Protein 3IA4 (pdb70)

Solvent-accessible surface area: 31216 Å² total; per-residue (Å²): 89,38,33,0,0,6,8,12,6,5,65,91,38,1,21,7,53,102,74,146,88,32,35,122,11,37,31,10,104,97,5,36,75,139,16,0,32,33,47,7,0,1,0,9,57,72,26,16,89,57,58,60,136,50,18,40,3,8,20,4,0,0,19,13,108,17,110,106,36,99,28,74,18,6,26,35,16,58,66,48,124,66,3,82,105,18,0,20,102,10,127,10,4,0,7,14,1,19,10,46,13,8,14,79,13,1,61,66,4,62,54,0,14,0,1,33,3,100,35,102,30,91,1,24,36,17,1,2,15,25,97,57,22,109,44,90,96,66,86,124,78,96,58,87,48,87,156,134,7,76,41,60,11,105,13,10,8,21,57,90,108,99,64,34,0,0,8,8,13,4,5,59,90,54,1,18,8,39,88,74,131,86,33,36,125,8,48,37,10,102,100,7,37,91,150,15,0,88,67,48,7,0,0,0,7,45,59,25,12,88,53,59,58,135,50,19,87,53,27,81,5,0,0,21,14,136,48,113,93,25,87,34,93,63,23,54,46,15,52,66,53,71,67,1,72,115,36,4,34,116,55,84,21,2,0,6,14,1,18,8,47,8,8,13,87,16,2,62,72,3,62,60,0,22,0,1,33,2,115,37,104,29,81,1,26,31,16,1,2,23,23,114,46,18,105,34,98,98,79,84,106,67,82,63,84,44,86,158,158,8,78,41,64,12,109,12,9,6,16,53,85,100,86,58,31,0,0,8,9,12,5,5,64,113,90,5,18,8,43,94,76,136,87,33,38,123,9,35,33,11,102,92,15,36,55,162,16,0,45,39,47,8,0,4,0,7,70,94,26,17,85,55,59,58,135,47,16,38,2,10,20,4,0,0,20,14,222,104,131,34,85,28,77,13,7,29,36,16,55,69,54,71,69,2,78,102,14,0,12,113,21,83,16,6,0,4,15,1,18,18,84,7,8,92,108,14,7,73,67,3,62,54,0,20,0,1,59,3,118,35,104,33,133,13,73,36,119,1,17,65,21,132,116,60,106,42,90,84,78,78,96,89,69,77,81,44,87,158,138,7,79,39,60,14,77,20,6,21,19,51,96,114,88,42,29,0,0,7,8,15,4,5,62,114,87,4,19,8,46,95,76,131,88,32,37,126,10,46,28,10,106,99,11,37,87,153,14,0,81,71,49,10,0,3,0,7,82,95,24,12,89,49,58,57,139,47,16,89,54,27,82,5,0,0,20,14,220,86,113,95,23,84,32,94,62,24,53,46,16,56,68,50,130,67,2,70,117,32,5,37,154,65,139,15,5,0,6,15,1,18,18,86,9,8,90,96,14,8,66,66,2,64,47,0,18,0,1,39,3,112,35,94,32,136,15,73,37,119,1,16,67,20,133,116,66,107,43,112,73,82,85,102,70,81,76,81,43,79,157,147,5,79,40,57,18,97,9,3,10,20,56,71,120

Organism: Moritella profunda (NCBI:txid111291)

Nearest PDB structures (foldseek):
  3ia4-assembly4_D  TM=1.003E+00  e=3.655E-35  Moritella profunda
  2zza-assembly2_B  TM=9.990E-01  e=8.169E-35  Moritella profunda
  3jw3-assembly2_B  TM=9.692E-01  e=1.374E-22  Bacillus anthracis
  3tq8-assembly1_A  TM=9.459E-01  e=1.654E-22  Coxiella burnetii
  3tqa-assembly1_A  TM=9.354E-01  e=1.073E-22  Coxiella burnetii

CATH classification: 3.40.430.10

B-factor: mean 18.31, std 8.39, range [5.51, 58.72]

Secondary structure (DSSP, 8-state):
-EEEEEEEE-GGGEEEBTTB-SS--HHHHHHHHHHHTTS-EEEEHHHHHHH-SPPTTS-EEEE---TT---TTSEEESSHHHHHHHHTT-SEEEE---HHHHHHHGGG-SEEEEEEE------SEE---GGGS-EEEEEEEEE--BTTB-S-EEEEEEEE-/-EEEEEEEE-GGGEEEBTTB-SS--HHHHHHHHHHHTTS-EEEEHHHHHHH-SPPTTS-EEEE---TT---TTSEEESSHHHHHHHH-S-SEEEE---HHHHHHHGGG-SEEEEEEE------SEE---GGGS-EEEEEEEEE--BTTB-S-EEEEEEEE-/-EEEEEEEE-GGGEEEBTTB-SS--HHHHHHHHHHHTTS-EEEEHHHHHHH-SPPTTS-EEEE-------TTSEEESSHHHHHHHH-S-SEEEE---HHHHHHHGGG-SEEEEEEE------SEE---GGGS-EEEEEEEEE---SS--S-EEEEEEEE-/-EEEEEEEE-GGGEEEBTTB-SS--HHHHHHHHHHHTTS-EEEEHHHHHHH-SPPTTS-EEEE---TT---TTSEEESSHHHHHHHH-S-SEEEE---HHHHHHHGGG-SEEEEEEE------SEE---GGGS-EEEEEEEEE---SS--S-EEEEEEEE-

Foldseek 3Di:
DAEEEEAEAEPPQFGAAPLEGPFFFVVVVVVVCVVAAQAEEEEEPSVCVHVPDDDPNYAYEYEDCPVPDDDPRHHYDDDPVVVVVVRPPDPYYYYYDDQVVLVVCLVPHFKYWYKYWHDDDDHDGGHDPSVVFDWDWDDKAWDCADPRGHITMMITMIGGD/DAEEEEAEAEPPQFGAAPLEGPFFFVVVVVVVCVVAAQAAEEEEPSVCVHVPDDDPRYAYEYEDCPPPDDDPRHHYDDDPVVVVVVRPDDPYHYYYDDQVVLVVCLVPHFKYWYKYWHDDDDHDGGHDPSVVFDWDWDDKAWDCADPRGHITMMITMIGGD/DAEEEEAEAEPPQFGAAPLEGPFFFVVVVVVVCVVAAQAAEEEEPSNCVSVPDDDPRHAYEYEDCDVDDDPPHHYDDDVVVVVVVRPDDDYHYYYDDQVVLVVCLVPHFKYWYKYWHDDDDHDGGHDPSVVFDWDWPDKAWACADDRGHITMMITMIGGD/DAEEEEAEAEPPQFGAAPLEGPFQFVVVVVVVCVVAAQAAEEEEPSVCVHVPDDDPRYAYEYEDCDPPDDDPPHHYDDDPVVSVVVRPDDDYHYYYDDQVVQVVCLVVHFKYWYKYWHDDDDHDGGHDPSVVFDWDWDDKAWACADPRGHITMIITMIGGD

Sequence (643 aa):
MIVSMIAALANNRVIGLDNKMPWHLPAELQLFKRATLGKPIVMGRNTFESIGRPLPGRLNIVLSRQTDYQPEGVTVVATLEDAVVAAGDVEELMIIGGATTIYNQCLAAADRLYLTHIELTTEGDTWFPDYEQYNWQEIEHESYAADDKNPHNYRFSLLERVMIVSMIAALANNRVIGLDNKMPWHLPAELQLFKRATLGKPIVMGRNTFESIGRPLPGRLNIVLSRQTDYQPEGVTVVATLEDAVVAAGDVEELMIIGGATIYNQCLAAADRLYLTHIELTTEGDTWFPDYEQYNWQEIEHESYAADDKNPHNYRFSLLERVMIVSMIAALANNRVIGLDNKMPWHLPAELQLFKRATLGKPIVMGRNTFESIGRPLPGRLNIVLSRQDYQPEGVTVVATLEDAVVAAGDVEELMIIGGATIYNQCLAAADRLYLTHIELTTEGDTWFPDYEQYNWQEIEHESYAADDKNPHNYRFSLLERVMIVSMIAALANNRVIGLDNKMPWHLPAELQLFKRATLGKPIVMGRNTFESIGRPLPGRLNIVLSRQTDYQPEGVTVVATLEDAVVAAGDVEELMIIGGATIYNQCLAAADRLYLTHIELTTEGDTWFPDYEQYNWQEIEHESYAADDKNPHNYRFSLLERV

InterPro domains:
  IPR001796 Dihydrofolate reductase domain [PF00186] (3-160)
  IPR001796 Dihydrofolate reductase domain [PS51330] (2-160)
  IPR001796 Dihydrofolate reductase domain [cd00209] (3-153)
  IPR012259 Dihydrofolate reductase [PIRSF000194] (2-160)
  IPR012259 Dihydrofolate reductase [PTHR48069] (3-159)
  IPR017925 Dihydrofolate reductase conserved site [PS00075] (14-36)
  IPR024072 Dihydrofolate reductase-like domain superfamily [G3DSA:3.40.430.10] (1-162)
  IPR024072 Dihydrofolate reductase-like domain superfamily [SSF53597] (1-161)

Structure (mmCIF, N/CA/C/O backbone):
data_3IA4
#
_entry.id   3IA4
#
_cell.length_a   183.870
_cell.length_b   44.990
_cell.length_c   97.370
_cell.angle_alpha   90.00
_cell.angle_beta   114.82
_cell.angle_gamma   90.00
#
_symmetry.space_group_name_H-M   'C 1 2 1'
#
loop_
_entity.id
_entity.type
_entity.pdbx_description
1 polymer 'Dihydrofolate reductase'
2 non-polymer 'NADPH DIHYDRO-NICOTINAMIDE-ADENINE-DINUCLEOTIDE PHOSPHATE'
3 non-polymer METHOTREXATE
4 water water
#
loop_
_atom_site.group_PDB
_atom_site.id
_atom_site.type_symbol
_atom_site.label_atom_id
_atom_site.label_alt_id
_atom_site.label_comp_id
_atom_site.label_asym_id
_atom_site.label_entity_id
_atom_site.label_seq_id
_atom_site.pdbx_PDB_ins_code
_atom_site.Cartn_x
_atom_site.Cartn_y
_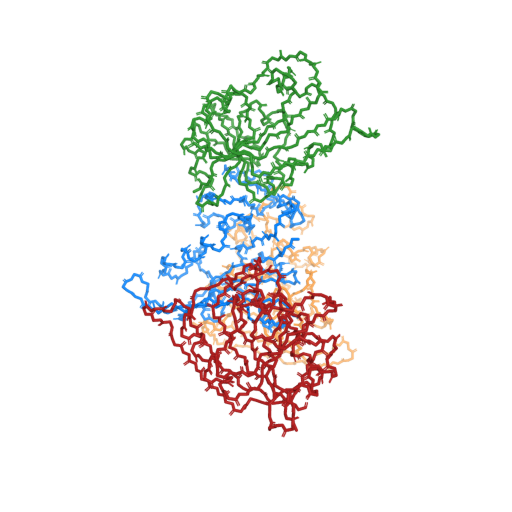atom_site.Cartn_z
_atom_site.occupancy
_atom_site.B_iso_or_equiv
_atom_site.auth_seq_id
_atom_site.auth_comp_id
_atom_site.auth_asym_id
_atom_site.auth_atom_id
_atom_site.pdbx_PDB_model_num
ATOM 1 N N . MET A 1 1 ? 56.594 -13.241 -31.862 1.00 26.04 1 MET A N 1
ATOM 2 C CA . MET A 1 1 ? 55.735 -12.178 -31.282 1.00 23.46 1 MET A CA 1
ATOM 3 C C . MET A 1 1 ? 55.586 -12.330 -29.769 1.00 19.88 1 MET A C 1
ATOM 4 O O . MET A 1 1 ? 55.222 -13.390 -29.265 1.00 22.70 1 MET A O 1
ATOM 9 N N . ILE A 1 2 ? 55.906 -11.280 -29.046 1.00 19.56 2 ILE A N 1
ATOM 10 C CA . ILE A 1 2 ? 55.741 -11.275 -27.595 1.00 16.21 2 ILE A CA 1
ATOM 11 C C . ILE A 1 2 ? 54.280 -10.989 -27.340 1.00 16.61 2 ILE A C 1
ATOM 12 O O . ILE A 1 2 ? 53.722 -10.090 -27.999 1.00 17.10 2 ILE A O 1
ATOM 17 N N . VAL A 1 3 ? 53.652 -11.766 -26.456 1.00 13.42 3 VAL A N 1
ATOM 18 C CA . VAL A 1 3 ? 52.284 -11.470 -26.042 1.00 13.83 3 VAL A CA 1
ATOM 19 C C . VAL A 1 3 ? 52.288 -10.757 -24.730 1.00 14.00 3 VAL A C 1
ATOM 20 O O . VAL A 1 3 ? 52.760 -11.284 -23.732 1.00 13.22 3 VAL A O 1
ATOM 24 N N . SER A 1 4 ? 51.895 -9.495 -24.755 1.00 11.54 4 SER A N 1
ATOM 25 C CA . SER A 1 4 ? 51.943 -8.662 -23.539 1.00 11.37 4 SER A CA 1
ATOM 26 C C . SER A 1 4 ? 50.565 -8.204 -23.134 1.00 13.08 4 SER A C 1
ATOM 27 O O . SER A 1 4 ? 49.738 -8.028 -24.002 1.00 13.94 4 SER A O 1
ATOM 30 N N . MET A 1 5 ? 50.312 -7.981 -21.824 1.00 10.81 5 MET A N 1
ATOM 31 C CA . MET A 1 5 ? 49.062 -7.385 -21.420 1.00 9.14 5 MET A CA 1
ATOM 32 C C . MET A 1 5 ? 49.433 -6.142 -20.624 1.00 10.72 5 MET A C 1
ATOM 33 O O . MET A 1 5 ? 50.465 -6.132 -19.926 1.00 11.68 5 MET A O 1
ATOM 38 N N . ILE A 1 6 ? 48.630 -5.120 -20.738 1.00 9.99 6 ILE A N 1
ATOM 39 C CA . ILE A 1 6 ? 48.918 -3.821 -20.071 1.00 9.38 6 ILE A CA 1
ATOM 40 C C . ILE A 1 6 ? 47.650 -3.449 -19.333 1.00 9.11 6 ILE A C 1
ATOM 41 O O . ILE A 1 6 ? 46.559 -3.511 -19.900 1.00 8.87 6 ILE A O 1
ATOM 46 N N . ALA A 1 7 ? 47.790 -3.073 -18.055 1.00 7.73 7 ALA A N 1
ATOM 47 C CA . ALA A 1 7 ? 46.627 -2.698 -17.239 1.00 7.92 7 ALA A CA 1
ATOM 48 C C . ALA A 1 7 ? 47.037 -1.784 -16.119 1.00 6.71 7 ALA A C 1
ATOM 49 O O . ALA A 1 7 ? 48.204 -1.833 -15.695 1.00 9.64 7 ALA A O 1
ATOM 51 N N . ALA A 1 8 ? 46.081 -1.001 -15.606 1.00 9.26 8 ALA A N 1
ATOM 52 C CA . ALA A 1 8 ? 46.345 -0.179 -14.416 1.00 9.68 8 ALA A CA 1
ATOM 53 C C . ALA A 1 8 ? 45.454 -0.734 -13.270 1.00 8.83 8 ALA A C 1
ATOM 54 O O . ALA A 1 8 ? 44.234 -0.831 -13.415 1.00 8.58 8 ALA A O 1
ATOM 56 N N . LEU A 1 9 ? 46.107 -1.115 -12.182 1.00 9.25 9 LEU A N 1
ATOM 57 C CA . LEU A 1 9 ? 45.409 -1.775 -11.032 1.00 9.89 9 LEU A CA 1
ATOM 58 C C . LEU A 1 9 ? 45.423 -0.882 -9.809 1.00 9.24 9 LEU A C 1
ATOM 59 O O . LEU A 1 9 ? 46.493 -0.504 -9.330 1.00 9.76 9 LEU A O 1
ATOM 64 N N . ALA A 1 10 ? 44.254 -0.616 -9.253 1.00 9.30 10 ALA A N 1
ATOM 65 C CA . ALA A 1 10 ? 44.237 -0.071 -7.890 1.00 10.93 10 ALA A CA 1
ATOM 66 C C . ALA A 1 10 ? 44.416 -1.238 -6.894 1.00 11.65 10 ALA A C 1
ATOM 67 O O . ALA A 1 10 ? 44.664 -2.397 -7.289 1.00 11.03 10 ALA A O 1
ATOM 69 N N . ASN A 1 11 ? 44.269 -0.963 -5.593 1.00 10.79 11 ASN A N 1
ATOM 70 C CA . ASN A 1 11 ? 44.464 -2.029 -4.607 1.00 13.51 11 ASN A CA 1
ATOM 71 C C . ASN A 1 11 ? 43.482 -3.180 -4.869 1.00 10.38 11 ASN A C 1
ATOM 72 O O . ASN A 1 11 ? 42.381 -2.951 -5.374 1.00 10.86 11 ASN A O 1
ATOM 77 N N . ASN A 1 12 ? 43.903 -4.395 -4.483 1.00 11.60 12 ASN A N 1
ATOM 78 C CA . ASN A 1 12 ? 43.088 -5.604 -4.592 1.00 11.82 12 ASN A CA 1
ATOM 79 C C . ASN A 1 12 ? 42.764 -5.869 -6.092 1.00 11.38 12 ASN A C 1
ATOM 80 O O . ASN A 1 12 ? 41.767 -6.536 -6.377 1.00 12.38 12 ASN A O 1
ATOM 85 N N . ARG A 1 13 ? 43.654 -5.411 -7.002 1.00 10.21 13 ARG A N 1
ATOM 86 C CA . ARG A 1 13 ? 43.531 -5.659 -8.470 1.00 10.60 13 ARG A CA 1
ATOM 87 C C . ARG A 1 13 ? 42.303 -5.063 -9.111 1.00 8.13 13 ARG A C 1
ATOM 88 O O . ARG A 1 13 ? 41.849 -5.491 -10.162 1.00 9.64 13 ARG A O 1
ATOM 96 N N . VAL A 1 14 ? 41.678 -4.077 -8.441 1.00 9.89 14 VAL A N 1
ATOM 97 C CA . VAL A 1 14 ? 40.527 -3.434 -9.121 1.00 7.35 14 VAL A CA 1
ATOM 98 C C . VAL A 1 14 ? 40.949 -2.679 -10.395 1.00 8.72 14 VAL A C 1
ATOM 99 O O . VAL A 1 14 ? 41.930 -1.908 -10.375 1.00 10.92 14 VAL A O 1
ATOM 103 N N . ILE A 1 15 ? 40.194 -2.874 -11.473 1.00 8.95 15 ILE A N 1
ATOM 104 C CA . ILE A 1 15 ? 40.509 -2.195 -12.734 1.00 9.14 15 ILE A CA 1
ATOM 105 C C . ILE A 1 15 ? 39.335 -1.404 -13.282 1.00 9.72 15 ILE A C 1
ATOM 106 O O . ILE A 1 15 ? 39.544 -0.566 -14.152 1.00 11.66 15 ILE A O 1
ATOM 111 N N . GLY A 1 16 ? 38.099 -1.632 -12.783 1.00 10.14 16 GLY A N 1
ATOM 112 C CA . GLY A 1 16 ? 36.936 -1.024 -13.448 1.00 10.70 16 GLY A CA 1
ATOM 113 C C . GLY A 1 16 ? 35.713 -0.934 -12.545 1.00 11.45 16 GLY A C 1
ATOM 114 O O . GLY A 1 16 ? 35.628 -1.697 -11.577 1.00 8.92 16 GLY A O 1
ATOM 115 N N . LEU A 1 17 ? 34.831 0.014 -12.852 1.00 12.10 17 LEU A N 1
ATOM 116 C CA . LEU A 1 17 ? 33.533 0.098 -12.190 1.00 11.34 17 LEU A CA 1
ATOM 117 C C . LEU A 1 17 ? 32.595 0.747 -13.182 1.00 11.26 17 LEU A C 1
ATOM 118 O O . LEU A 1 17 ? 32.916 1.828 -13.708 1.00 13.96 17 LEU A O 1
ATOM 123 N N . ASP A 1 18 ? 31.445 0.141 -13.457 1.00 14.33 18 ASP A N 1
ATOM 124 C CA . ASP A 1 18 ? 30.443 0.759 -14.350 1.00 13.26 18 ASP A CA 1
ATOM 125 C C . ASP A 1 18 ? 30.991 1.114 -15.754 1.00 17.63 18 ASP A C 1
ATOM 126 O O . ASP A 1 18 ? 30.672 2.198 -16.319 1.00 15.59 18 ASP A O 1
ATOM 131 N N . ASN A 1 19 ? 31.842 0.225 -16.260 1.00 13.28 19 ASN A N 1
ATOM 132 C CA . ASN A 1 19 ? 32.496 0.330 -17.587 1.00 13.65 19 ASN A CA 1
ATOM 133 C C . ASN A 1 19 ? 33.369 1.566 -17.756 1.00 13.88 19 ASN A C 1
ATOM 134 O O . ASN A 1 19 ? 33.543 2.067 -18.879 1.00 15.70 19 ASN A O 1
ATOM 139 N N . LYS A 1 20 ? 33.866 2.093 -16.630 1.00 13.03 20 LYS A N 1
ATOM 140 C CA . LYS A 1 20 ? 34.826 3.181 -16.626 1.00 13.35 20 LYS A CA 1
ATOM 141 C C . LYS A 1 20 ? 35.922 2.821 -15.622 1.00 14.17 20 LYS A C 1
ATOM 142 O O . LYS A 1 20 ? 35.795 1.830 -14.920 1.00 14.31 20 LYS A O 1
ATOM 148 N N . MET A 1 21 ? 36.971 3.647 -15.506 1.00 13.12 21 MET A N 1
ATOM 149 C CA . MET A 1 21 ? 37.957 3.387 -14.467 1.00 14.96 21 MET A CA 1
ATOM 150 C C . MET A 1 21 ? 37.680 4.338 -13.342 1.00 15.69 21 MET A C 1
ATOM 151 O O . MET A 1 21 ? 37.431 5.520 -13.618 1.00 20.46 21 MET A O 1
ATOM 156 N N . PRO A 1 22 ? 37.598 3.832 -12.103 1.00 13.51 22 PRO A N 1
ATOM 157 C CA . PRO A 1 22 ? 37.057 4.661 -11.004 1.00 15.90 22 PRO A CA 1
ATOM 158 C C . PRO A 1 22 ? 38.112 5.534 -10.323 1.00 17.31 22 PRO A C 1
ATOM 159 O O . PRO A 1 22 ? 38.268 5.462 -9.080 1.00 16.64 22 PRO A O 1
ATOM 163 N N . TRP A 1 23 ? 38.839 6.327 -11.114 1.00 13.35 23 TRP A N 1
ATOM 164 C CA . TRP A 1 23 ? 39.828 7.261 -10.566 1.00 11.91 23 TRP A CA 1
ATOM 165 C C . TRP A 1 23 ? 40.066 8.330 -11.607 1.00 15.75 23 TRP A C 1
ATOM 166 O O . TRP A 1 23 ? 39.758 8.157 -12.784 1.00 15.61 23 TRP A O 1
ATOM 177 N N . HIS A 1 24 ? 40.599 9.456 -11.139 1.00 13.32 24 HIS A N 1
ATOM 178 C CA . HIS A 1 24 ? 41.042 10.545 -12.026 1.00 14.91 24 HIS A CA 1
ATOM 179 C C . HIS A 1 24 ? 42.565 10.554 -12.027 1.00 17.49 24 HIS A C 1
ATOM 180 O O . HIS A 1 24 ? 43.171 10.816 -10.992 1.00 15.89 24 HIS A O 1
ATOM 187 N N . LEU A 1 25 ? 43.202 10.238 -13.161 1.00 13.04 25 LEU A N 1
ATOM 188 C CA . LEU A 1 25 ? 44.639 10.130 -13.209 1.00 11.92 25 LEU A CA 1
ATOM 189 C C . LEU A 1 25 ? 45.111 10.302 -14.661 1.00 17.65 25 LEU A C 1
ATOM 190 O O . LEU A 1 25 ? 45.542 9.369 -15.326 1.00 15.74 25 LEU A O 1
ATOM 195 N N . PRO A 1 26 ? 44.996 11.524 -15.196 1.00 13.92 26 PRO A N 1
ATOM 196 C CA . PRO A 1 26 ? 45.251 11.759 -16.612 1.00 15.28 26 PRO A CA 1
ATOM 197 C C . PRO A 1 26 ? 46.644 11.359 -17.038 1.00 18.48 26 PRO A C 1
ATOM 198 O O . PRO A 1 26 ? 46.817 10.935 -18.181 1.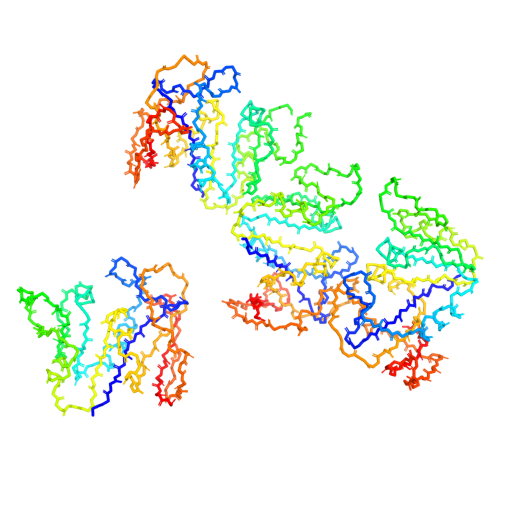00 18.07 26 PRO A O 1
ATOM 202 N N . ALA A 1 27 ? 47.650 11.532 -16.184 1.00 15.47 27 ALA A N 1
ATOM 203 C CA . ALA A 1 27 ? 48.997 11.191 -16.600 1.00 17.38 27 ALA A CA 1
ATOM 204 C C . ALA A 1 27 ? 49.183 9.722 -16.904 1.00 16.13 27 ALA A C 1
ATOM 205 O O . ALA A 1 27 ? 50.113 9.341 -17.628 1.00 17.98 27 ALA A O 1
ATOM 207 N N . GLU A 1 28 ? 48.390 8.876 -16.253 1.00 13.89 28 GLU A N 1
ATOM 208 C CA . GLU A 1 28 ? 48.489 7.438 -16.464 1.00 15.74 28 GLU A CA 1
ATOM 209 C C . GLU A 1 28 ? 48.125 7.102 -17.909 1.00 15.97 28 GLU A C 1
ATOM 210 O O . GLU A 1 28 ? 48.646 6.137 -18.463 1.00 16.54 28 GLU A O 1
ATOM 216 N N . LEU A 1 29 ? 47.249 7.877 -18.531 1.00 16.43 29 LEU A N 1
ATOM 217 C CA . LEU A 1 29 ? 46.906 7.578 -19.946 1.00 18.25 29 LEU A CA 1
ATOM 218 C C . LEU A 1 29 ? 48.073 7.860 -20.848 1.00 17.84 29 LEU A C 1
ATOM 219 O O . LEU A 1 29 ? 48.174 7.272 -21.953 1.00 15.48 29 LEU A O 1
ATOM 224 N N . GLN A 1 30 ? 48.917 8.805 -20.430 1.00 20.22 30 GLN A N 1
ATOM 225 C CA . GLN A 1 30 ? 50.154 9.092 -21.161 1.00 18.55 30 GLN A CA 1
ATOM 226 C C . GLN A 1 30 ? 51.126 7.924 -21.028 1.00 17.63 30 GLN A C 1
ATOM 227 O O . GLN A 1 30 ? 51.860 7.613 -21.962 1.00 16.37 30 GLN A O 1
ATOM 233 N N . LEU A 1 31 ? 51.154 7.284 -19.856 1.00 14.02 31 LEU A N 1
ATOM 234 C CA . LEU A 1 31 ? 51.956 6.080 -19.717 1.00 14.87 31 LEU A CA 1
ATOM 235 C C . LEU A 1 31 ? 51.438 4.998 -20.646 1.00 16.47 31 LEU A C 1
ATOM 236 O O . LEU A 1 31 ? 52.212 4.288 -21.298 1.00 13.72 31 LEU A O 1
ATOM 241 N N . PHE A 1 32 ? 50.117 4.827 -20.676 1.00 14.03 32 PHE A N 1
ATOM 242 C CA . PHE A 1 32 ? 49.521 3.818 -21.549 1.00 12.96 32 PHE A CA 1
ATOM 243 C C . PHE A 1 32 ? 49.888 4.113 -23.025 1.00 13.93 32 PHE A C 1
ATOM 244 O O . PHE A 1 32 ? 50.253 3.229 -23.837 1.00 12.35 32 PHE A O 1
ATOM 252 N N . LYS A 1 33 ? 49.744 5.360 -23.384 1.00 12.63 33 LYS A N 1
ATOM 253 C CA . LYS A 1 33 ? 50.080 5.734 -24.765 1.00 14.78 33 LYS A CA 1
ATOM 254 C C . LYS A 1 33 ? 51.540 5.443 -25.123 1.00 15.46 33 LYS A C 1
ATOM 255 O O . LYS A 1 33 ? 51.819 4.845 -26.184 1.00 14.82 33 LYS A O 1
ATOM 261 N N . ARG A 1 34 ? 52.490 5.843 -24.270 1.00 14.16 34 ARG A N 1
ATOM 262 C CA . ARG A 1 34 ? 53.878 5.558 -24.557 1.00 17.55 34 ARG A CA 1
ATOM 263 C C . ARG A 1 34 ? 54.122 4.051 -24.737 1.00 19.34 34 ARG A C 1
ATOM 264 O O . ARG A 1 34 ? 54.971 3.612 -25.554 1.00 16.33 34 ARG A O 1
ATOM 272 N N . ALA A 1 35 ? 53.394 3.242 -23.966 1.00 13.26 35 ALA A N 1
ATOM 273 C CA . ALA A 1 35 ? 53.688 1.832 -23.955 1.00 13.07 35 ALA A CA 1
ATOM 274 C C . ALA A 1 35 ? 53.060 1.065 -25.117 1.00 13.99 35 ALA A C 1
ATOM 275 O O . ALA A 1 35 ? 53.495 -0.051 -25.460 1.00 17.32 35 ALA A O 1
ATOM 277 N N . THR A 1 36 ? 52.034 1.666 -25.708 1.00 11.26 36 THR A N 1
ATOM 278 C CA . THR A 1 36 ? 51.269 0.984 -26.750 1.00 12.36 36 THR A CA 1
ATOM 279 C C . THR A 1 36 ? 51.466 1.590 -28.165 1.00 13.91 36 THR A C 1
ATOM 280 O O . THR A 1 36 ? 51.170 0.908 -29.147 1.00 14.05 36 THR A O 1
ATOM 284 N N . LEU A 1 37 ? 51.934 2.837 -28.263 1.00 15.85 37 LEU A N 1
ATOM 285 C CA . LEU A 1 37 ? 52.095 3.429 -29.613 1.00 16.87 37 LEU A CA 1
ATOM 286 C C . LEU A 1 37 ? 52.978 2.560 -30.475 1.00 15.35 37 LEU A C 1
ATOM 287 O O . LEU A 1 37 ? 53.987 2.019 -30.028 1.00 14.63 37 LEU A O 1
ATOM 292 N N . GLY A 1 38 ? 52.548 2.399 -31.716 1.00 17.05 38 GLY A N 1
ATOM 293 C CA . GLY A 1 38 ? 53.280 1.610 -32.701 1.00 14.01 38 GLY A CA 1
ATOM 294 C C . GLY A 1 38 ? 53.034 0.118 -32.618 1.00 19.28 38 GLY A C 1
ATOM 295 O O . GLY A 1 38 ? 53.701 -0.642 -33.301 1.00 19.26 38 GLY A O 1
ATOM 296 N N . LYS A 1 39 ? 52.102 -0.327 -31.769 1.00 14.50 39 LYS A N 1
ATOM 297 C CA . LYS A 1 39 ? 51.889 -1.761 -31.592 1.00 12.95 39 LYS A CA 1
ATOM 298 C C . LYS A 1 39 ? 50.385 -2.069 -31.844 1.00 17.60 39 LYS A C 1
ATOM 299 O O . LYS A 1 39 ? 49.526 -1.203 -31.632 1.00 14.45 39 LYS A O 1
ATOM 305 N N . PRO A 1 40 ? 50.053 -3.306 -32.241 1.00 14.07 40 PRO A N 1
ATOM 306 C CA . PRO A 1 40 ? 48.639 -3.656 -32.317 1.00 12.08 40 PRO A CA 1
ATOM 307 C C . PRO A 1 40 ? 48.110 -3.742 -30.906 1.00 13.41 40 PRO A C 1
ATOM 308 O O . PRO A 1 40 ? 48.866 -4.199 -30.020 1.00 15.52 40 PRO A O 1
ATOM 312 N N . ILE A 1 41 ? 46.890 -3.296 -30.699 1.00 11.25 41 ILE A N 1
ATOM 313 C CA . ILE A 1 41 ? 46.233 -3.397 -29.386 1.00 11.99 41 ILE A CA 1
ATOM 314 C C . ILE A 1 41 ? 44.968 -4.241 -29.548 1.00 14.59 41 ILE A C 1
ATOM 315 O O . ILE A 1 41 ? 44.192 -4.041 -30.482 1.00 12.88 41 ILE A O 1
ATOM 320 N N . VAL A 1 42 ? 44.789 -5.216 -28.652 1.00 10.20 42 VAL A N 1
ATOM 321 C CA . VAL A 1 42 ? 43.676 -6.121 -28.710 1.00 12.40 42 VAL A CA 1
ATOM 322 C C . VAL A 1 42 ? 42.814 -5.878 -27.461 1.00 11.80 42 VAL A C 1
ATOM 323 O O . VAL A 1 42 ? 43.352 -5.779 -26.361 1.00 11.74 42 VAL A O 1
ATOM 327 N N . MET A 1 43 ? 41.515 -5.739 -27.649 1.00 8.94 43 MET A N 1
ATOM 328 C CA . MET A 1 43 ? 40.602 -5.394 -26.522 1.00 11.08 43 MET A CA 1
ATOM 329 C C . MET A 1 43 ? 39.256 -6.079 -26.690 1.00 11.18 43 MET A C 1
ATOM 330 O O . MET A 1 43 ? 38.814 -6.410 -27.826 1.00 11.14 43 MET A O 1
ATOM 335 N N . GLY A 1 44 ? 38.561 -6.241 -25.563 1.00 9.37 44 GLY A N 1
ATOM 336 C CA . GLY A 1 44 ? 37.166 -6.729 -25.623 1.00 10.15 44 GLY A CA 1
ATOM 337 C C . GLY A 1 44 ? 36.253 -5.606 -26.039 1.00 11.17 44 GLY A C 1
ATOM 338 O O . GLY A 1 44 ? 36.588 -4.411 -25.968 1.00 12.12 44 GLY A O 1
ATOM 339 N N . ARG A 1 45 ? 35.055 -5.988 -26.445 1.00 10.77 45 ARG A N 1
ATOM 340 C CA . ARG A 1 45 ? 34.079 -5.006 -26.858 1.00 11.42 45 ARG A CA 1
ATOM 341 C C . ARG A 1 45 ? 33.711 -3.944 -25.809 1.00 10.90 45 ARG A C 1
ATOM 342 O O . ARG A 1 45 ? 33.582 -2.775 -26.164 1.00 13.25 45 ARG A O 1
ATOM 350 N N . ASN A 1 46 ? 33.590 -4.308 -24.518 1.00 12.91 46 ASN A N 1
ATOM 351 C CA . ASN A 1 46 ? 33.230 -3.313 -23.536 1.00 12.98 46 ASN A CA 1
ATOM 352 C C . ASN A 1 46 ? 34.327 -2.250 -23.405 1.00 12.10 46 ASN A C 1
ATOM 353 O O . ASN A 1 46 ? 34.042 -1.067 -23.246 1.00 13.86 46 ASN A O 1
ATOM 358 N N . THR A 1 47 ? 35.581 -2.710 -23.423 1.00 10.83 47 THR A N 1
ATOM 359 C CA . THR A 1 47 ? 36.714 -1.783 -23.337 1.00 12.27 47 THR A CA 1
ATOM 360 C C . THR A 1 47 ? 36.708 -0.820 -24.517 1.00 14.23 47 THR A C 1
ATOM 361 O O . THR A 1 47 ? 36.895 0.399 -24.364 1.00 12.34 47 THR A O 1
ATOM 365 N N . PHE A 1 48 ? 36.467 -1.348 -25.718 1.00 10.87 48 PHE A N 1
ATOM 366 C CA . PHE A 1 48 ? 36.383 -0.412 -26.850 1.00 11.39 48 PHE A CA 1
ATOM 367 C C . PHE A 1 48 ? 35.314 0.659 -26.600 1.00 13.61 48 PHE A C 1
ATOM 368 O O . PHE A 1 48 ? 35.526 1.817 -26.915 1.00 15.17 48 PHE A O 1
ATOM 376 N N . GLU A 1 49 ? 34.146 0.250 -26.109 1.00 14.43 49 GLU A N 1
ATOM 377 C CA . GLU A 1 49 ? 33.051 1.206 -25.920 1.00 15.27 49 GLU A CA 1
ATOM 378 C C . GLU A 1 49 ? 33.433 2.230 -24.881 1.00 16.53 49 GLU A C 1
ATOM 379 O O . GLU A 1 49 ? 33.084 3.420 -25.004 1.00 18.77 49 GLU A O 1
ATOM 385 N N . SER A 1 50 ? 34.160 1.778 -23.889 1.00 14.41 50 SER A N 1
ATOM 386 C CA . SER A 1 50 ? 34.636 2.666 -22.807 1.00 14.93 50 SER A CA 1
ATOM 387 C C . SER A 1 50 ? 35.643 3.721 -23.355 1.00 17.53 50 SER A C 1
ATOM 388 O O . SER A 1 50 ? 35.587 4.922 -23.020 1.00 18.79 50 SER A O 1
ATOM 391 N N . ILE A 1 51 ? 36.549 3.299 -24.226 1.00 15.44 51 ILE A N 1
ATOM 392 C CA . ILE A 1 51 ? 37.493 4.247 -24.834 1.00 17.99 51 ILE A CA 1
ATOM 393 C C . ILE A 1 51 ? 36.763 5.237 -25.754 1.00 20.26 51 ILE A C 1
ATOM 394 O O . ILE A 1 51 ? 37.082 6.453 -25.782 1.00 21.98 51 ILE A O 1
ATOM 399 N N . GLY A 1 52 ? 35.820 4.722 -26.536 1.00 18.33 52 GLY A N 1
ATOM 400 C CA . GLY A 1 52 ? 34.914 5.554 -27.306 1.00 19.74 52 GLY A CA 1
ATOM 401 C C . GLY A 1 52 ? 35.357 5.960 -28.716 1.00 27.08 52 GLY A C 1
ATOM 402 O O . GLY A 1 52 ? 34.581 6.559 -29.446 1.00 27.76 52 GLY A O 1
ATOM 403 N N . ARG A 1 53 ? 36.584 5.610 -29.109 1.00 18.02 53 ARG A N 1
ATOM 404 C CA . ARG A 1 53 ? 37.079 5.881 -30.453 1.00 21.31 53 ARG A CA 1
ATOM 405 C C . ARG A 1 53 ? 38.181 4.879 -30.732 1.00 17.23 53 ARG A C 1
ATOM 406 O O . ARG A 1 53 ? 38.765 4.318 -29.801 1.00 17.43 53 ARG A O 1
ATOM 414 N N . PRO A 1 54 ? 38.561 4.725 -31.995 1.00 17.43 54 PRO A N 1
ATOM 415 C CA . PRO A 1 54 ? 39.827 4.063 -32.296 1.00 16.82 54 PRO A CA 1
ATOM 416 C C . PRO A 1 54 ? 40.991 4.943 -31.807 1.00 15.54 54 PRO A C 1
ATOM 417 O O . PRO A 1 54 ? 40.972 6.189 -31.919 1.00 16.78 54 PRO A O 1
ATOM 421 N N . LEU A 1 55 ? 42.016 4.308 -31.239 1.00 15.15 55 LEU A N 1
ATOM 422 C CA . LEU A 1 55 ? 43.198 5.048 -30.842 1.00 14.76 55 LEU A CA 1
ATOM 423 C C . LEU A 1 55 ? 44.186 5.201 -32.023 1.00 15.69 55 LEU A C 1
ATOM 424 O O . LEU A 1 55 ? 44.565 4.217 -32.712 1.00 16.61 55 LEU A O 1
ATOM 429 N N . PRO A 1 56 ? 44.666 6.422 -32.256 1.00 16.36 56 PRO A N 1
ATOM 430 C CA . PRO A 1 56 ? 45.641 6.554 -33.370 1.00 13.43 56 PRO A CA 1
ATOM 431 C C . PRO A 1 56 ? 46.986 5.873 -33.160 1.00 18.32 56 PRO A C 1
ATOM 432 O O . PRO A 1 56 ? 47.437 5.642 -32.026 1.00 17.80 56 PRO A O 1
ATOM 436 N N . GLY A 1 57 ? 47.682 5.524 -34.244 1.00 15.22 57 GLY A N 1
ATOM 437 C CA . GLY A 1 57 ? 49.068 5.081 -34.148 1.00 14.37 57 GLY A CA 1
ATOM 438 C C . GLY A 1 57 ? 49.177 3.611 -33.763 1.00 13.17 57 GLY A C 1
ATOM 439 O O . GLY A 1 57 ? 50.272 3.115 -33.498 1.00 16.66 57 GLY A O 1
ATOM 440 N N . ARG A 1 58 ? 48.010 2.971 -33.705 1.00 14.50 58 ARG A N 1
ATOM 441 C CA . ARG A 1 58 ? 47.872 1.564 -33.309 1.00 14.39 58 ARG A CA 1
ATOM 442 C C . ARG A 1 58 ? 46.859 0.849 -34.151 1.00 11.65 58 ARG A C 1
ATOM 443 O O . ARG A 1 58 ? 45.818 1.396 -34.429 1.00 15.13 58 ARG A O 1
ATOM 451 N N . LEU A 1 59 ? 47.125 -0.437 -34.521 1.00 12.24 59 LEU A N 1
ATOM 452 C CA . LEU A 1 59 ? 46.100 -1.297 -35.116 1.00 13.32 59 LEU A CA 1
ATOM 453 C C . LEU A 1 59 ? 45.136 -1.664 -33.994 1.00 15.70 59 LEU A C 1
ATOM 454 O O . LEU A 1 59 ? 45.567 -2.311 -33.048 1.00 16.62 59 LEU A O 1
ATOM 459 N N . ASN A 1 60 ? 43.881 -1.217 -34.089 1.00 13.33 60 ASN A N 1
ATOM 460 C CA . ASN A 1 60 ? 42.918 -1.500 -33.006 1.00 11.57 60 ASN A CA 1
ATOM 461 C C . ASN A 1 60 ? 42.165 -2.788 -33.367 1.00 10.96 60 ASN A C 1
ATOM 462 O O . ASN A 1 60 ? 41.421 -2.803 -34.324 1.00 15.72 60 ASN A O 1
ATOM 467 N N . ILE A 1 61 ? 42.289 -3.858 -32.554 1.00 11.80 61 ILE A N 1
ATOM 468 C CA . ILE A 1 61 ? 41.595 -5.127 -32.828 1.00 13.96 61 ILE A CA 1
ATOM 469 C C . ILE A 1 61 ? 40.583 -5.296 -31.707 1.00 13.53 61 ILE A C 1
ATOM 470 O O . ILE A 1 61 ? 40.975 -5.196 -30.558 1.00 11.41 61 ILE A O 1
ATOM 475 N N . VAL A 1 62 ? 39.305 -5.516 -32.050 1.00 9.82 62 VAL A N 1
ATOM 476 C CA . VAL A 1 62 ? 38.272 -5.568 -31.014 1.00 10.83 62 VAL A CA 1
ATOM 477 C C . VAL A 1 62 ? 37.600 -6.935 -31.066 1.00 14.14 62 VAL A C 1
ATOM 478 O O . VAL A 1 62 ? 37.168 -7.382 -32.130 1.00 13.08 62 VAL A O 1
ATOM 482 N N . LEU A 1 63 ? 37.487 -7.615 -29.904 1.00 11.88 63 LEU A N 1
ATOM 483 C CA . LEU A 1 63 ? 36.824 -8.913 -29.871 1.00 12.64 63 LEU A CA 1
ATOM 484 C C . LEU A 1 63 ? 35.314 -8.812 -29.692 1.00 13.98 63 LEU A C 1
ATOM 485 O O . LEU A 1 63 ? 34.818 -8.226 -28.707 1.00 13.04 63 LEU A O 1
ATOM 490 N N . SER A 1 64 ? 34.550 -9.377 -30.620 1.00 12.29 64 SER A N 1
ATOM 491 C CA . SER A 1 64 ? 33.132 -9.539 -30.352 1.00 12.84 64 SER A CA 1
ATOM 492 C C . SER A 1 64 ? 32.570 -10.737 -31.118 1.00 19.04 64 SER A C 1
ATOM 493 O O . SER A 1 64 ? 33.034 -11.009 -32.222 1.00 14.39 64 SER A O 1
ATOM 496 N N . ARG A 1 65 ? 31.566 -11.426 -30.560 1.00 14.22 65 ARG A N 1
ATOM 497 C CA . ARG A 1 65 ? 30.876 -12.487 -31.301 1.00 15.36 65 ARG A CA 1
ATOM 498 C C . ARG A 1 65 ? 29.622 -11.959 -31.975 1.00 19.82 65 ARG A C 1
ATOM 499 O O . ARG A 1 65 ? 28.890 -12.724 -32.572 1.00 22.18 65 ARG A O 1
ATOM 507 N N . GLN A 1 66 ? 29.352 -10.669 -31.838 1.00 16.72 66 GLN A N 1
ATOM 508 C CA . GLN A 1 66 ? 28.165 -10.087 -32.479 1.00 19.57 66 GLN A CA 1
ATOM 509 C C . GLN A 1 66 ? 28.495 -9.877 -33.972 1.00 27.81 66 GLN A C 1
ATOM 510 O O . GLN A 1 66 ? 29.383 -9.096 -34.311 1.00 26.80 66 GLN A O 1
ATOM 512 N N . THR A 1 67 ? 27.826 -10.623 -34.859 1.00 29.09 67 THR A N 1
ATOM 513 C CA . THR A 1 67 ? 28.240 -10.683 -36.267 1.00 28.10 67 THR A CA 1
ATOM 514 C C . THR A 1 67 ? 28.019 -9.363 -37.014 1.00 36.00 67 THR A C 1
ATOM 515 O O . THR A 1 67 ? 28.743 -9.091 -37.959 1.00 41.23 67 THR A O 1
ATOM 517 N N . ASP A 1 68 ? 27.065 -8.531 -36.589 1.00 28.86 68 ASP A N 1
ATOM 518 C CA . ASP A 1 68 ? 26.890 -7.220 -37.234 1.00 34.32 68 ASP A CA 1
ATOM 519 C C . ASP A 1 68 ? 27.578 -6.037 -36.508 1.00 35.99 68 ASP A C 1
ATOM 520 O O . ASP A 1 68 ? 27.315 -4.861 -36.805 1.00 34.65 68 ASP A O 1
ATOM 522 N N . TYR A 1 69 ? 28.470 -6.347 -35.569 1.00 29.51 69 TYR A N 1
ATOM 523 C CA . TYR A 1 69 ? 29.161 -5.297 -34.804 1.00 30.32 69 TYR A CA 1
ATOM 524 C C . TYR A 1 69 ? 30.384 -4.833 -35.595 1.00 27.15 69 TYR A C 1
ATOM 525 O O . TYR A 1 69 ? 31.293 -5.612 -35.860 1.00 26.04 69 TYR A O 1
ATOM 534 N N . GLN A 1 70 ? 30.396 -3.573 -36.012 1.00 25.01 70 GLN A N 1
ATOM 535 C CA . GLN A 1 70 ? 31.481 -3.125 -36.878 1.00 26.55 70 GLN A CA 1
ATOM 536 C C . GLN A 1 70 ? 31.760 -1.636 -36.803 1.00 27.55 70 GLN A C 1
ATOM 537 O O . GLN A 1 70 ? 31.403 -0.851 -37.721 1.00 24.19 70 GLN A O 1
ATOM 543 N N . PRO A 1 71 ? 32.395 -1.214 -35.713 1.00 22.55 71 PRO A N 1
ATOM 544 C CA . PRO A 1 71 ? 32.712 0.209 -35.591 1.00 22.24 71 PRO A CA 1
ATOM 545 C C . PRO A 1 71 ? 33.707 0.653 -36.680 1.00 21.85 71 PRO A C 1
ATOM 546 O O . PRO A 1 71 ? 34.525 -0.142 -37.175 1.00 20.85 71 PRO A O 1
ATOM 550 N N . GLU A 1 72 ? 33.601 1.910 -37.111 1.00 23.97 72 GLU A N 1
ATOM 551 C CA . GLU A 1 72 ? 34.589 2.433 -38.054 1.00 23.53 72 GLU A CA 1
ATOM 552 C C . GLU A 1 72 ? 35.997 2.422 -37.445 1.00 21.83 72 GLU A C 1
ATOM 553 O O . GLU A 1 72 ? 36.183 2.794 -36.274 1.00 21.85 72 GLU A O 1
ATOM 555 N N . GLY A 1 73 ? 36.988 2.041 -38.241 1.00 17.98 73 GLY A N 1
ATOM 556 C CA . GLY A 1 73 ? 38.372 2.241 -37.844 1.00 19.09 73 GLY A CA 1
ATOM 557 C C . GLY A 1 73 ? 38.989 1.199 -36.906 1.00 17.63 73 GLY A C 1
ATOM 558 O O . GLY A 1 73 ? 40.100 1.411 -36.352 1.00 16.47 73 GLY A O 1
ATOM 559 N N . VAL A 1 74 ? 38.261 0.127 -36.674 1.00 15.24 74 VAL A N 1
ATOM 560 C CA . VAL A 1 74 ? 38.797 -1.013 -35.920 1.00 15.31 74 VAL A CA 1
ATOM 561 C C . VAL A 1 74 ? 38.537 -2.318 -36.685 1.00 15.80 74 VAL A C 1
ATOM 562 O O . VAL A 1 74 ? 37.608 -2.425 -37.495 1.00 16.14 74 VAL A O 1
ATOM 566 N N . THR A 1 75 ? 39.361 -3.313 -36.392 1.00 14.41 75 THR A N 1
ATOM 567 C CA . THR A 1 75 ? 39.182 -4.624 -36.955 1.00 11.49 75 THR A CA 1
ATOM 568 C C . THR A 1 75 ? 38.503 -5.496 -35.915 1.00 16.43 75 THR A C 1
ATOM 569 O O . THR A 1 75 ? 39.074 -5.714 -34.842 1.00 17.02 75 THR A O 1
ATOM 573 N N . VAL A 1 76 ? 37.293 -5.983 -36.226 1.00 14.26 76 VAL A N 1
ATOM 574 C CA . VAL A 1 76 ? 36.559 -6.842 -35.280 1.00 15.03 76 VAL A CA 1
ATOM 575 C C . VAL A 1 76 ? 36.829 -8.277 -35.611 1.00 16.82 76 VAL A C 1
ATOM 576 O O . VAL A 1 76 ? 36.719 -8.696 -36.783 1.00 18.13 76 VAL A O 1
ATOM 580 N N . VAL A 1 77 ? 37.184 -9.058 -34.593 1.00 12.34 77 VAL A N 1
ATOM 581 C CA . VAL A 1 77 ? 37.449 -10.504 -34.788 1.00 13.39 77 VAL A CA 1
ATOM 582 C C . VAL A 1 77 ? 36.614 -11.293 -33.808 1.00 19.02 77 VAL A C 1
ATOM 583 O O . VAL A 1 77 ? 36.283 -10.791 -32.710 1.00 16.29 77 VAL A O 1
ATOM 587 N N . ALA A 1 78 ? 36.267 -12.537 -34.163 1.00 17.17 78 ALA A N 1
ATOM 588 C CA . ALA A 1 78 ? 35.329 -13.267 -33.337 1.00 16.15 78 ALA A CA 1
ATOM 589 C C . ALA A 1 78 ? 35.974 -14.300 -32.428 1.00 18.36 78 ALA A C 1
ATOM 590 O O . ALA A 1 78 ? 35.277 -14.984 -31.652 1.00 18.44 78 ALA A O 1
ATOM 592 N N . THR A 1 79 ? 37.288 -14.426 -32.523 1.00 18.03 79 THR A N 1
ATOM 593 C CA . THR A 1 79 ? 38.028 -15.372 -31.673 1.00 16.00 79 THR A CA 1
ATOM 594 C C . THR A 1 79 ? 39.412 -14.785 -31.373 1.00 16.67 79 THR A C 1
ATOM 595 O O . THR A 1 79 ? 39.946 -13.943 -32.140 1.00 16.27 79 THR A O 1
ATOM 599 N N . LEU A 1 80 ? 40.026 -15.294 -30.305 1.00 14.90 80 LEU A N 1
ATOM 600 C CA . LEU A 1 80 ? 41.377 -14.886 -29.960 1.00 18.22 80 LEU A CA 1
ATOM 601 C C . LEU A 1 80 ? 42.371 -15.271 -31.046 1.00 16.89 80 LEU A C 1
ATOM 602 O O . LEU A 1 80 ? 43.302 -14.516 -31.335 1.00 18.89 80 LEU A O 1
ATOM 607 N N . GLU A 1 81 ? 42.228 -16.476 -31.592 1.00 19.99 81 GLU A N 1
ATOM 608 C CA . GLU A 1 81 ? 43.099 -16.892 -32.667 1.00 21.98 81 GLU A CA 1
ATOM 609 C C . GLU A 1 81 ? 43.046 -15.909 -33.798 1.00 20.46 81 GLU A C 1
ATOM 610 O O . GLU A 1 81 ? 44.046 -15.628 -34.405 1.00 17.44 81 GLU A O 1
ATOM 616 N N . ASP A 1 82 ? 41.869 -15.401 -34.112 1.00 19.22 82 ASP A N 1
ATOM 617 C CA . ASP A 1 82 ? 41.760 -14.489 -35.243 1.00 21.41 82 ASP A CA 1
ATOM 618 C C . ASP A 1 82 ? 42.407 -13.150 -34.907 1.00 19.73 82 ASP A C 1
ATOM 619 O O . ASP A 1 82 ? 42.905 -12.442 -35.802 1.00 17.29 82 ASP A O 1
ATOM 624 N N . ALA A 1 83 ? 42.352 -12.769 -33.626 1.00 16.56 83 ALA A N 1
ATOM 625 C CA . ALA A 1 83 ? 43.026 -11.568 -33.183 1.00 18.53 83 ALA A CA 1
ATOM 626 C C . ALA A 1 83 ? 44.518 -11.681 -33.461 1.00 17.35 83 ALA A C 1
ATOM 627 O O . ALA A 1 83 ? 45.147 -10.758 -34.024 1.00 18.20 83 ALA A O 1
ATOM 629 N N . VAL A 1 84 ? 45.088 -12.839 -33.105 1.00 15.98 84 VAL A N 1
ATOM 630 C CA . VAL A 1 84 ? 46.508 -13.101 -33.322 1.00 16.16 84 VAL A CA 1
ATOM 631 C C . VAL A 1 84 ? 46.901 -13.075 -34.817 1.00 18.14 84 VAL A C 1
ATOM 632 O O . VAL A 1 84 ? 47.949 -12.517 -35.165 1.00 19.57 84 VAL A O 1
ATOM 636 N N . VAL A 1 85 ? 46.039 -13.634 -35.669 1.00 18.12 85 VAL A N 1
ATOM 637 C CA . VAL A 1 85 ? 46.225 -13.530 -37.127 1.00 22.73 85 VAL A CA 1
ATOM 638 C C . VAL A 1 85 ? 46.220 -12.077 -37.650 1.00 20.51 85 VAL A C 1
ATOM 639 O O . VAL A 1 85 ? 47.055 -11.702 -38.472 1.00 18.98 85 VAL A O 1
ATOM 643 N N . ALA A 1 86 ? 45.304 -11.251 -37.150 1.00 19.54 86 ALA A N 1
ATOM 644 C CA . ALA A 1 86 ? 45.221 -9.834 -37.561 1.00 19.37 86 ALA A CA 1
ATOM 645 C C . ALA A 1 86 ? 46.481 -9.044 -37.152 1.00 20.05 86 ALA A C 1
ATOM 646 O O . ALA A 1 86 ? 46.974 -8.136 -37.870 1.00 18.78 86 ALA A O 1
ATOM 648 N N . ALA A 1 87 ? 46.987 -9.362 -35.973 1.00 18.45 87 ALA A N 1
ATOM 649 C CA . ALA A 1 87 ? 48.228 -8.779 -35.425 1.00 20.87 87 ALA A CA 1
ATOM 650 C C . ALA A 1 87 ? 49.498 -9.045 -36.278 1.00 23.67 87 ALA A C 1
ATOM 651 O O . ALA A 1 87 ? 50.504 -8.321 -36.195 1.00 24.21 87 ALA A O 1
ATOM 653 N N . GLY A 1 88 ? 49.482 -10.131 -37.031 1.00 20.67 88 GLY A N 1
ATOM 654 C CA . GLY A 1 88 ? 50.551 -10.384 -37.987 1.00 21.85 88 GLY A CA 1
ATOM 655 C C . GLY A 1 88 ? 51.902 -10.714 -37.333 1.00 26.48 88 GLY A C 1
ATOM 656 O O . GLY A 1 88 ? 51.958 -11.084 -36.160 1.00 31.50 88 GLY A O 1
ATOM 657 N N . ASP A 1 89 ? 53.009 -10.561 -38.057 1.00 23.01 89 ASP A N 1
ATOM 658 C CA . ASP A 1 89 ? 54.287 -11.004 -37.486 1.00 28.03 89 ASP A CA 1
ATOM 659 C C . ASP A 1 89 ? 54.995 -9.926 -36.717 1.00 28.93 89 ASP A C 1
ATOM 660 O O . ASP A 1 89 ? 56.168 -9.742 -36.932 1.00 33.23 89 ASP A O 1
ATOM 665 N N . VAL A 1 90 ? 54.309 -9.162 -35.869 1.00 21.47 90 VAL A N 1
ATOM 666 C CA . VAL A 1 90 ? 54.962 -8.060 -35.196 1.00 19.75 90 VAL A CA 1
ATOM 667 C C . VAL A 1 90 ? 55.836 -8.450 -34.016 1.00 17.68 90 VAL A C 1
ATOM 668 O O . VAL A 1 90 ? 55.833 -9.591 -33.560 1.00 20.41 90 VAL A O 1
ATOM 672 N N . GLU A 1 91 ? 56.573 -7.473 -33.495 1.00 16.47 91 GLU A N 1
ATOM 673 C CA . GLU A 1 91 ? 57.467 -7.759 -32.380 1.00 18.38 91 GLU A CA 1
ATOM 674 C C . GLU A 1 91 ? 56.636 -8.118 -31.141 1.00 18.42 91 GLU A C 1
ATOM 675 O O . GLU A 1 91 ? 56.972 -9.057 -30.446 1.00 17.03 91 GLU A O 1
ATOM 681 N N . GLU A 1 92 ? 55.533 -7.380 -30.935 1.00 16.17 92 GLU A N 1
ATOM 682 C CA . GLU A 1 92 ? 54.795 -7.470 -29.653 1.00 15.34 92 GLU A CA 1
ATOM 683 C C . GLU A 1 92 ? 53.361 -7.040 -29.876 1.00 16.06 92 GLU A C 1
ATOM 684 O O . GLU A 1 92 ? 53.117 -6.003 -30.478 1.00 17.66 92 GLU A O 1
ATOM 690 N N . LEU A 1 93 ? 52.435 -7.843 -29.349 1.00 15.23 93 LEU A N 1
ATOM 691 C CA . LEU A 1 93 ? 50.999 -7.600 -29.384 1.00 14.79 93 LEU A CA 1
ATOM 692 C C . LEU A 1 93 ? 50.643 -7.094 -27.968 1.00 15.33 93 LEU A C 1
ATOM 693 O O . LEU A 1 93 ? 51.175 -7.645 -26.995 1.00 16.88 93 LEU A O 1
ATOM 698 N N . MET A 1 94 ? 49.791 -6.062 -27.826 1.00 11.52 94 MET A N 1
ATOM 699 C CA . MET A 1 94 ? 49.414 -5.565 -26.470 1.00 12.16 94 MET A CA 1
ATOM 700 C C . MET A 1 94 ? 47.940 -5.827 -26.201 1.00 13.54 94 MET A C 1
ATOM 701 O O . MET A 1 94 ? 47.095 -5.267 -26.885 1.00 12.60 94 MET A O 1
ATOM 706 N N . ILE A 1 95 ? 47.632 -6.674 -25.202 1.00 10.78 95 ILE A N 1
ATOM 707 C CA . ILE A 1 95 ? 46.244 -6.875 -24.751 1.00 9.81 95 ILE A CA 1
ATOM 708 C C . ILE A 1 95 ? 45.906 -5.777 -23.753 1.00 9.85 95 ILE A C 1
ATOM 709 O O . ILE A 1 95 ? 46.629 -5.629 -22.740 1.00 11.77 95 ILE A O 1
ATOM 714 N N . ILE A 1 96 ? 44.881 -4.985 -24.035 1.00 8.04 96 ILE A N 1
ATOM 715 C CA . ILE A 1 96 ? 44.674 -3.752 -23.252 1.00 10.61 96 ILE A CA 1
ATOM 716 C C . ILE A 1 96 ? 43.426 -3.839 -22.403 1.00 10.03 96 ILE A C 1
ATOM 717 O O . ILE A 1 96 ? 42.983 -2.845 -21.818 1.00 10.71 96 ILE A O 1
ATOM 722 N N . GLY A 1 97 ? 42.813 -5.015 -22.388 1.00 10.67 97 GLY A N 1
ATOM 723 C CA . GLY A 1 97 ? 41.675 -5.252 -21.491 1.00 11.75 97 GLY A CA 1
ATOM 724 C C . GLY A 1 97 ? 40.432 -5.734 -22.232 1.00 13.03 97 GLY A C 1
ATOM 725 O O . GLY A 1 97 ? 40.451 -5.841 -23.449 1.00 13.49 97 GLY A O 1
ATOM 726 N N . GLY A 1 98 ? 39.333 -6.020 -21.531 1.00 12.13 98 GLY A N 1
ATOM 727 C CA . GLY A 1 98 ? 39.177 -5.747 -20.100 1.00 10.12 98 GLY A CA 1
ATOM 728 C C . GLY A 1 98 ? 39.347 -7.057 -19.350 1.00 10.40 98 GLY A C 1
ATOM 729 O O . GLY A 1 98 ? 40.120 -7.918 -19.755 1.00 10.37 98 GLY A O 1
ATOM 730 N N . ALA A 1 99 ? 38.615 -7.210 -18.235 1.00 9.53 99 ALA A N 1
ATOM 731 C CA . ALA A 1 99 ? 38.869 -8.415 -17.389 1.00 10.46 99 ALA A CA 1
ATOM 732 C C . ALA A 1 99 ? 38.712 -9.717 -18.176 1.00 10.26 99 ALA A C 1
ATOM 733 O O . ALA A 1 99 ? 39.519 -10.682 -18.018 1.00 11.58 99 ALA A O 1
ATOM 735 N N . THR A 1 100 ? 37.668 -9.825 -19.012 1.00 11.37 100 THR A N 1
ATOM 736 C CA A THR A 1 100 ? 37.474 -11.137 -19.610 0.57 12.55 100 THR A CA 1
ATOM 737 C CA B THR A 1 100 ? 37.411 -11.091 -19.714 0.43 12.60 100 THR A CA 1
ATOM 738 C C . THR A 1 100 ? 38.637 -11.483 -20.535 1.00 12.39 100 THR A C 1
ATOM 739 O O . THR A 1 100 ? 39.076 -12.649 -20.604 1.00 11.68 100 THR A O 1
ATOM 753 N N . ILE A 1 101 ? 39.204 -10.484 -21.209 1.00 11.11 101 ILE A N 1
ATOM 754 C CA . ILE A 1 101 ? 40.301 -10.749 -22.114 1.00 11.49 101 ILE A CA 1
ATOM 755 C C . ILE A 1 101 ? 41.575 -11.053 -21.375 1.00 11.89 101 ILE A C 1
ATOM 756 O O . ILE A 1 101 ? 42.359 -11.964 -21.709 1.00 12.49 101 ILE A O 1
ATOM 761 N N . TYR A 1 102 ? 41.805 -10.285 -20.338 1.00 8.99 102 TYR A N 1
ATOM 762 C CA . TYR A 1 102 ? 42.960 -10.582 -19.446 1.00 8.54 102 TYR A CA 1
ATOM 763 C C . TYR A 1 102 ? 42.892 -12.027 -18.880 1.00 8.70 102 TYR A C 1
ATOM 764 O O . TYR A 1 102 ? 43.900 -12.724 -18.799 1.00 10.01 102 TYR A O 1
ATOM 773 N N . ASN A 1 103 ? 41.707 -12.441 -18.458 1.00 10.67 103 ASN A N 1
ATOM 774 C CA . ASN A 1 103 ? 41.473 -13.808 -17.918 1.00 9.36 103 ASN A CA 1
ATOM 775 C C . ASN A 1 103 ? 41.829 -14.823 -18.990 1.00 10.57 103 ASN A C 1
ATOM 776 O O . ASN A 1 103 ? 42.491 -15.822 -18.729 1.00 11.06 103 ASN A O 1
ATOM 781 N N . GLN A 1 104 ? 41.349 -14.594 -20.211 1.00 11.92 104 GLN A N 1
ATOM 782 C CA . GLN A 1 104 ? 41.597 -15.612 -21.235 1.00 11.17 104 GLN A CA 1
ATOM 783 C C . GLN A 1 104 ? 43.037 -15.673 -21.742 1.00 15.53 104 GLN A C 1
ATOM 784 O O . GLN A 1 104 ? 43.435 -16.729 -22.213 1.00 16.12 104 GLN A O 1
ATOM 790 N N . CYS A 1 105 ? 43.802 -14.568 -21.628 1.00 13.10 105 CYS A N 1
ATOM 791 C CA . CYS A 1 105 ? 45.135 -14.462 -22.226 1.00 11.42 105 CYS A CA 1
ATOM 792 C C . CYS A 1 105 ? 46.266 -14.551 -21.220 1.00 12.94 105 CYS A C 1
ATOM 793 O O . CYS A 1 105 ? 47.393 -14.666 -21.595 1.00 12.31 105 CYS A O 1
ATOM 796 N N . LEU A 1 106 ? 45.975 -14.537 -19.916 1.00 11.77 106 LEU A N 1
ATOM 797 C CA . LEU A 1 106 ? 47.053 -14.591 -18.912 1.00 11.22 106 LEU A CA 1
ATOM 798 C C . LEU A 1 106 ? 48.005 -15.763 -19.029 1.00 12.07 106 LEU A C 1
ATOM 799 O O . LEU A 1 106 ? 49.244 -15.590 -18.965 1.00 13.87 106 LEU A O 1
ATOM 804 N N . ALA A 1 107 ? 47.464 -16.956 -19.266 1.00 11.20 107 ALA A N 1
ATOM 805 C CA . ALA A 1 107 ? 48.324 -18.125 -19.277 1.00 14.66 107 ALA A CA 1
ATOM 806 C C . ALA A 1 107 ? 49.301 -18.056 -20.455 1.00 15.81 107 ALA A C 1
ATOM 807 O O . ALA A 1 107 ? 50.387 -18.676 -20.420 1.00 17.75 107 ALA A O 1
ATOM 809 N N . ALA A 1 108 ? 48.959 -17.231 -21.431 1.00 13.00 108 ALA A N 1
ATOM 810 C CA . ALA A 1 108 ? 49.756 -17.117 -22.646 1.00 13.83 108 ALA A CA 1
ATOM 811 C C . ALA A 1 108 ? 50.687 -15.906 -22.662 1.00 19.99 108 ALA A C 1
ATOM 812 O O . ALA A 1 108 ? 51.454 -15.709 -23.642 1.00 16.52 108 ALA A O 1
ATOM 814 N N . ALA A 1 109 ? 50.593 -15.063 -21.621 1.00 12.39 109 ALA A N 1
ATOM 815 C CA . ALA A 1 109 ? 51.276 -13.782 -21.665 1.00 12.50 109 ALA A CA 1
ATOM 816 C C . ALA A 1 109 ? 52.746 -13.959 -21.367 1.00 14.14 109 ALA A C 1
ATOM 817 O O . ALA A 1 109 ? 53.164 -14.681 -20.435 1.00 15.33 109 ALA A O 1
ATOM 819 N N . ASP A 1 110 ? 53.532 -13.298 -22.188 1.00 10.75 110 ASP A N 1
ATOM 820 C CA . ASP A 1 110 ? 54.957 -13.267 -21.953 1.00 13.76 110 ASP A CA 1
ATOM 821 C C . ASP A 1 110 ? 55.339 -12.120 -20.984 1.00 11.30 110 ASP A C 1
ATOM 822 O O . ASP A 1 110 ? 56.356 -12.241 -20.276 1.00 12.77 110 ASP A O 1
ATOM 827 N N . ARG A 1 111 ? 54.620 -10.980 -21.057 1.00 11.83 111 ARG A N 1
ATOM 828 C CA . ARG A 1 111 ? 54.934 -9.806 -20.239 1.00 11.15 111 ARG A CA 1
ATOM 829 C C . ARG A 1 111 ? 53.629 -9.193 -19.728 1.00 9.98 111 ARG A C 1
ATOM 830 O O . ARG A 1 111 ? 52.605 -9.265 -20.425 1.00 11.33 111 ARG A O 1
ATOM 838 N N . LEU A 1 112 ? 53.685 -8.577 -18.553 1.00 9.44 112 LEU A N 1
ATOM 839 C CA . LEU A 1 112 ? 52.623 -7.730 -18.036 1.00 8.63 112 LEU A CA 1
ATOM 840 C C . LEU A 1 112 ? 53.202 -6.352 -17.837 1.00 10.20 112 LEU A C 1
ATOM 841 O O . LEU A 1 112 ? 54.228 -6.190 -17.179 1.00 12.71 112 LEU A O 1
ATOM 846 N N . TYR A 1 113 ? 52.538 -5.349 -18.383 1.00 10.20 113 TYR A N 1
ATOM 847 C CA . TYR A 1 113 ? 52.916 -3.971 -18.138 1.00 10.06 113 TYR A CA 1
ATOM 848 C C . TYR A 1 113 ? 51.910 -3.475 -17.110 1.00 8.90 113 TYR A C 1
ATOM 849 O O . TYR A 1 113 ? 50.776 -3.140 -17.443 1.00 9.38 113 TYR A O 1
ATOM 858 N N . LEU A 1 114 ? 52.289 -3.463 -15.840 1.00 9.34 114 LEU A N 1
ATOM 859 C CA . LEU A 1 114 ? 51.346 -3.096 -14.797 1.00 10.15 114 LEU A CA 1
ATOM 860 C C . LEU A 1 114 ? 51.628 -1.710 -14.230 1.00 11.62 114 LEU A C 1
ATOM 861 O O . LEU A 1 114 ? 52.725 -1.403 -13.789 1.00 12.27 114 LEU A O 1
ATOM 866 N N . THR A 1 115 ? 50.592 -0.925 -14.138 1.00 10.50 115 THR A N 1
ATOM 867 C CA . THR A 1 115 ? 50.678 0.282 -13.306 1.00 11.07 115 THR A CA 1
ATOM 868 C C . THR A 1 115 ? 49.939 -0.038 -12.010 1.00 14.07 115 THR A C 1
ATOM 869 O O . THR A 1 115 ? 48.838 -0.595 -12.062 1.00 15.29 115 THR A O 1
ATOM 873 N N . HIS A 1 116 ? 50.578 0.194 -10.860 1.00 9.78 116 HIS A N 1
ATOM 874 C CA . HIS A 1 116 ? 49.882 0.039 -9.597 1.00 8.87 116 HIS A CA 1
ATOM 875 C C . HIS A 1 116 ? 49.594 1.405 -9.062 1.00 11.62 116 HIS A C 1
ATOM 876 O O . HIS A 1 116 ? 50.526 2.206 -8.873 1.00 11.75 116 HIS A O 1
ATOM 883 N N . ILE A 1 117 ? 48.299 1.659 -8.801 1.00 10.29 117 ILE A N 1
ATOM 884 C CA . ILE A 1 117 ? 47.859 2.926 -8.175 1.00 10.15 117 ILE A CA 1
ATOM 885 C C . ILE A 1 117 ? 47.593 2.784 -6.678 1.00 13.70 117 ILE A C 1
ATOM 886 O O . ILE A 1 117 ? 46.919 1.838 -6.247 1.00 10.76 117 ILE A O 1
ATOM 891 N N . GLU A 1 118 ? 48.120 3.705 -5.858 1.00 12.35 118 GLU A N 1
ATOM 892 C CA . GLU A 1 118 ? 47.921 3.584 -4.424 1.00 12.67 118 GLU A CA 1
ATOM 893 C C . GLU A 1 118 ? 46.560 4.143 -4.056 1.00 15.64 118 GLU A C 1
ATOM 894 O O . GLU A 1 118 ? 46.441 5.313 -3.629 1.00 16.14 118 GLU A O 1
ATOM 900 N N . LEU A 1 119 ? 45.515 3.331 -4.251 1.00 13.09 119 LEU A N 1
ATOM 901 C CA . LEU A 1 119 ? 44.155 3.776 -4.018 1.00 12.14 119 LEU A CA 1
ATOM 902 C C . LEU A 1 119 ? 43.319 2.545 -3.683 1.00 12.72 119 LEU A C 1
ATOM 903 O O . LEU A 1 119 ? 43.463 1.531 -4.354 1.00 12.00 119 LEU A O 1
ATOM 908 N N . THR A 1 120 ? 42.501 2.618 -2.619 1.00 12.45 120 THR A N 1
ATOM 909 C CA . THR A 1 120 ? 41.487 1.574 -2.387 1.00 15.24 120 THR A CA 1
ATOM 910 C C . THR A 1 120 ? 40.137 2.134 -2.903 1.00 14.00 120 THR A C 1
ATOM 911 O O . THR A 1 120 ? 39.628 3.170 -2.425 1.00 15.13 120 THR A O 1
ATOM 915 N N . THR A 1 121 ? 39.600 1.474 -3.893 1.00 10.59 121 THR A N 1
ATOM 916 C CA . THR A 1 121 ? 38.353 1.945 -4.496 1.00 14.20 121 THR A CA 1
ATOM 917 C C . THR A 1 121 ? 37.477 0.717 -4.731 1.00 16.07 121 THR A C 1
ATOM 918 O O . THR A 1 121 ? 37.994 -0.401 -4.851 1.00 17.06 121 THR A O 1
ATOM 922 N N . GLU A 1 122 ? 36.167 0.877 -4.743 1.00 14.29 122 GLU A N 1
ATOM 923 C CA . GLU A 1 122 ? 35.289 -0.273 -5.082 1.00 12.46 122 GLU A CA 1
ATOM 924 C C . GLU A 1 122 ? 35.326 -0.594 -6.578 1.00 15.46 122 GLU A C 1
ATOM 925 O O . GLU A 1 122 ? 35.437 0.261 -7.447 1.00 14.37 122 GLU A O 1
ATOM 931 N N . GLY A 1 123 ? 35.257 -1.882 -6.897 1.00 13.88 123 GLY A N 1
ATOM 932 C CA . GLY A 1 123 ? 35.277 -2.294 -8.279 1.00 11.86 123 GLY A CA 1
ATOM 933 C C . GLY A 1 123 ? 34.087 -3.162 -8.687 1.00 11.97 123 GLY A C 1
ATOM 934 O O . GLY A 1 123 ? 33.355 -3.643 -7.837 1.00 9.12 123 GLY A O 1
ATOM 935 N N . ASP A 1 124 ? 33.914 -3.337 -10.009 1.00 8.05 124 ASP A N 1
ATOM 936 C CA . ASP A 1 124 ? 33.091 -4.433 -10.513 1.00 9.77 124 ASP A CA 1
ATOM 937 C C . ASP A 1 124 ? 33.828 -5.285 -11.569 1.00 12.31 124 ASP A C 1
ATOM 938 O O . ASP A 1 124 ? 33.221 -6.133 -12.216 1.00 11.89 124 ASP A O 1
ATOM 943 N N . THR A 1 125 ? 35.125 -5.011 -11.746 1.00 9.90 125 THR A N 1
ATOM 944 C CA . THR A 1 125 ? 36.008 -5.796 -12.624 1.00 7.54 125 THR A CA 1
ATOM 945 C C . THR A 1 125 ? 37.406 -5.788 -12.009 1.00 7.43 125 THR A C 1
ATOM 946 O O . THR A 1 125 ? 37.862 -4.775 -11.445 1.00 9.14 125 THR A O 1
ATOM 950 N N . TRP A 1 126 ? 38.057 -6.942 -12.041 1.00 7.85 126 TRP A N 1
ATOM 951 C CA . TRP A 1 126 ? 39.353 -7.093 -11.401 1.00 6.79 126 TRP A CA 1
ATOM 952 C C . TRP A 1 126 ? 40.322 -7.709 -12.370 1.00 11.06 126 TRP A C 1
ATOM 953 O O . TRP A 1 126 ? 39.962 -8.589 -13.179 1.00 11.10 126 TRP A O 1
ATOM 964 N N . PHE A 1 127 ? 41.571 -7.329 -12.265 1.00 8.65 127 PHE A N 1
ATOM 965 C CA . PHE A 1 127 ? 42.664 -8.036 -13.040 1.00 7.86 127 PHE A CA 1
ATOM 966 C C . PHE A 1 127 ? 42.792 -9.478 -12.528 1.00 9.53 127 PHE A C 1
ATOM 967 O O . PHE A 1 127 ? 42.529 -9.788 -11.353 1.00 10.73 127 PHE A O 1
ATOM 975 N N . PRO A 1 128 ? 43.237 -10.414 -13.372 1.00 8.60 128 PRO A N 1
ATOM 976 C CA . PRO A 1 128 ? 43.406 -11.784 -12.887 1.00 6.60 128 PRO A CA 1
ATOM 977 C C . PRO A 1 128 ? 44.508 -11.924 -11.796 1.00 11.48 128 PRO A C 1
ATOM 978 O O . PRO A 1 128 ? 45.329 -11.046 -11.618 1.00 10.12 128 PRO A O 1
ATOM 982 N N . ASP A 1 129 ? 44.496 -13.022 -11.040 1.00 11.21 129 ASP A N 1
ATOM 983 C CA . ASP A 1 129 ? 45.514 -13.252 -10.016 1.00 10.25 129 ASP A CA 1
ATOM 984 C C . ASP A 1 129 ? 46.854 -13.718 -10.673 1.00 12.53 129 ASP A C 1
ATOM 985 O O . ASP A 1 129 ? 47.190 -14.915 -10.747 1.00 11.74 129 ASP A O 1
ATOM 990 N N . TYR A 1 130 ? 47.562 -12.769 -11.268 1.00 12.72 130 TYR A N 1
ATOM 991 C CA . TYR A 1 130 ? 48.793 -13.100 -11.960 1.00 11.46 130 TYR A CA 1
ATOM 992 C C . TYR A 1 130 ? 49.847 -13.670 -11.013 1.00 11.06 130 TYR A C 1
ATOM 993 O O . TYR A 1 130 ? 50.777 -14.383 -11.437 1.00 12.38 130 TYR A O 1
ATOM 1002 N N . GLU A 1 131 ? 49.659 -13.425 -9.721 1.00 13.22 131 GLU A N 1
ATOM 1003 C CA . GLU A 1 131 ? 50.671 -13.858 -8.761 1.00 13.99 131 GLU A CA 1
ATOM 1004 C C . GLU A 1 131 ? 50.617 -15.378 -8.580 1.00 13.86 131 GLU A C 1
ATOM 1005 O O . GLU A 1 131 ? 51.490 -15.947 -7.949 1.00 14.03 131 GLU A O 1
ATOM 1011 N N . GLN A 1 132 ? 49.659 -16.059 -9.188 1.00 10.72 132 GLN A N 1
ATOM 1012 C CA . GLN A 1 132 ? 49.726 -17.558 -9.214 1.00 13.41 132 GLN A CA 1
ATOM 1013 C C . GLN A 1 132 ? 50.867 -18.112 -10.088 1.00 13.35 132 GLN A C 1
ATOM 1014 O O . GLN A 1 132 ? 51.253 -19.294 -9.976 1.00 15.12 132 GLN A O 1
ATOM 1020 N N . TYR A 1 133 ? 51.411 -17.238 -10.933 1.00 14.92 133 TYR A N 1
ATOM 1021 C CA . TYR A 1 133 ? 52.616 -17.539 -11.739 1.00 13.35 133 TYR A CA 1
ATOM 1022 C C . TYR A 1 133 ? 53.854 -16.786 -11.201 1.00 11.17 133 TYR A C 1
ATOM 1023 O O . TYR A 1 133 ? 53.762 -15.960 -10.287 1.00 14.00 133 TYR A O 1
ATOM 1032 N N . ASN A 1 134 ? 55.007 -17.149 -11.733 1.00 11.72 134 ASN A N 1
ATOM 1033 C CA . ASN A 1 134 ? 56.276 -16.522 -11.379 1.00 15.16 134 ASN A CA 1
ATOM 1034 C C . ASN A 1 134 ? 56.738 -15.518 -12.440 1.00 14.26 134 ASN A C 1
ATOM 1035 O O . ASN A 1 134 ? 56.628 -15.807 -13.604 1.00 13.41 134 ASN A O 1
ATOM 1040 N N . TRP A 1 135 ? 57.343 -14.405 -12.006 1.00 13.89 135 TRP A N 1
ATOM 1041 C CA . TRP A 1 135 ? 57.652 -13.234 -12.892 1.00 13.31 135 TRP A CA 1
ATOM 1042 C C . TRP A 1 135 ? 58.980 -12.661 -12.469 1.00 14.82 135 TRP A C 1
ATOM 1043 O O . TRP A 1 135 ? 59.401 -12.798 -11.304 1.00 17.70 135 TRP A O 1
ATOM 1054 N N . GLN A 1 136 ? 59.638 -11.985 -13.393 1.00 14.48 136 GLN A N 1
ATOM 1055 C CA . GLN A 1 136 ? 60.753 -11.164 -12.951 1.00 15.24 136 GLN A CA 1
ATOM 1056 C C . GLN A 1 136 ? 60.535 -9.777 -13.517 1.00 15.05 136 GLN A C 1
ATOM 1057 O O . GLN A 1 136 ? 60.084 -9.627 -14.646 1.00 14.80 136 GLN A O 1
ATOM 1063 N N . GLU A 1 137 ? 60.822 -8.785 -12.706 1.00 13.76 137 GLU A N 1
ATOM 1064 C CA . GLU A 1 137 ? 60.619 -7.398 -13.153 1.00 13.40 137 GLU A CA 1
ATOM 1065 C C . GLU A 1 137 ? 61.772 -6.963 -14.039 1.00 20.17 137 GLU A C 1
ATOM 1066 O O . GLU A 1 137 ? 62.938 -7.190 -13.667 1.00 22.44 137 GLU A O 1
ATOM 1072 N N . ILE A 1 138 ? 61.496 -6.408 -15.227 1.00 14.29 138 ILE A N 1
ATOM 1073 C CA . ILE A 1 138 ? 62.596 -5.983 -16.083 1.00 14.09 138 ILE A CA 1
ATOM 1074 C C . ILE A 1 138 ? 62.622 -4.474 -16.363 1.00 20.38 138 ILE A C 1
ATOM 1075 O O . ILE A 1 138 ? 63.568 -4.000 -17.041 1.00 19.31 138 ILE A O 1
ATOM 1080 N N . GLU A 1 139 ? 61.595 -3.737 -15.921 1.00 16.03 139 GLU A N 1
ATOM 1081 C CA . GLU A 1 139 ? 61.559 -2.256 -16.055 1.00 15.68 139 GLU A CA 1
ATOM 1082 C C . GLU A 1 139 ? 60.662 -1.722 -14.956 1.00 17.57 139 GLU A C 1
ATOM 1083 O O . GLU A 1 139 ? 59.722 -2.406 -14.519 1.00 15.47 139 GLU A O 1
ATOM 108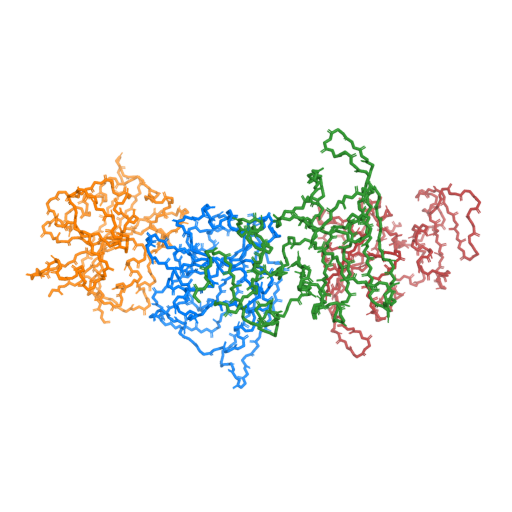9 N N . HIS A 1 140 ? 60.916 -0.488 -14.534 1.00 14.81 140 HIS A N 1
ATOM 1090 C CA . HIS A 1 140 ? 60.066 0.061 -13.471 1.00 15.93 140 HIS A CA 1
ATOM 1091 C C . HIS A 1 140 ? 60.192 1.582 -13.525 1.00 18.91 140 HIS A C 1
ATOM 1092 O O . HIS A 1 140 ? 61.217 2.100 -13.962 1.00 17.57 140 HIS A O 1
ATOM 1099 N N . GLU A 1 141 ? 59.171 2.279 -13.034 1.00 14.20 141 GLU A N 1
ATOM 1100 C CA . GLU A 1 141 ? 59.182 3.754 -12.913 1.00 17.49 141 GLU A CA 1
ATOM 1101 C C . GLU A 1 141 ? 58.228 4.138 -11.783 1.00 16.79 141 GLU A C 1
ATOM 1102 O O . GLU A 1 141 ? 57.189 3.526 -11.650 1.00 16.48 141 GLU A O 1
ATOM 1108 N N . SER A 1 142 ? 58.579 5.122 -10.952 1.00 16.31 142 SER A N 1
ATOM 1109 C CA . SER A 1 142 ? 57.692 5.639 -9.883 1.00 17.31 142 SER A CA 1
ATOM 1110 C C . SER A 1 142 ? 57.188 7.035 -10.209 1.00 21.79 142 SER A C 1
ATOM 1111 O O . SER A 1 142 ? 57.961 7.865 -10.732 1.00 21.65 142 SER A O 1
ATOM 1114 N N . TYR A 1 143 ? 55.937 7.317 -9.866 1.00 16.55 143 TYR A N 1
ATOM 1115 C CA . TYR A 1 143 ? 55.318 8.616 -10.160 1.00 19.91 143 TYR A CA 1
ATOM 1116 C C . TYR A 1 143 ? 54.569 9.179 -8.952 1.00 22.06 143 TYR A C 1
ATOM 1117 O O . TYR A 1 143 ? 53.403 8.825 -8.689 1.00 22.64 143 TYR A O 1
ATOM 1126 N N . ALA A 1 144 ? 55.200 10.083 -8.203 1.00 20.55 144 ALA A N 1
ATOM 1127 C CA . ALA A 1 144 ? 54.524 10.616 -7.019 1.00 21.71 144 ALA A CA 1
ATOM 1128 C C . ALA A 1 144 ? 53.352 11.512 -7.455 1.00 19.34 144 ALA A C 1
ATOM 1129 O O . ALA A 1 144 ? 53.384 12.127 -8.528 1.00 19.56 144 ALA A O 1
ATOM 1131 N N . ALA A 1 145 ? 52.335 11.533 -6.613 1.00 16.60 145 ALA A N 1
ATOM 1132 C CA . ALA A 1 145 ? 51.142 12.396 -6.827 1.00 14.76 145 ALA A CA 1
ATOM 1133 C C . ALA A 1 145 ? 51.586 13.852 -7.106 1.00 17.33 145 ALA A C 1
ATOM 1134 O O . ALA A 1 145 ? 52.556 14.328 -6.532 1.00 19.91 145 ALA A O 1
ATOM 1136 N N . ASP A 1 146 ? 50.841 14.544 -7.958 1.00 16.36 146 ASP A N 1
ATOM 1137 C CA . ASP A 1 146 ? 51.124 15.989 -8.212 1.00 20.12 146 ASP A CA 1
ATOM 1138 C C . ASP A 1 146 ? 49.809 16.759 -8.383 1.00 20.78 146 ASP A C 1
ATOM 1139 O O . ASP A 1 146 ? 48.739 16.221 -8.122 1.00 18.65 146 ASP A O 1
ATOM 1144 N N . ASP A 1 147 ? 49.895 18.027 -8.782 1.00 18.58 147 ASP A N 1
ATOM 1145 C CA . ASP A 1 147 ? 48.670 18.797 -8.867 1.00 21.83 147 ASP A CA 1
ATOM 1146 C C . ASP A 1 147 ? 47.698 18.327 -9.891 1.00 19.47 147 ASP A C 1
ATOM 1147 O O . ASP A 1 147 ? 46.559 18.748 -9.816 1.00 20.74 147 ASP A O 1
ATOM 1152 N N . LYS A 1 148 ? 48.072 17.428 -10.818 1.00 18.57 148 LYS A N 1
ATOM 1153 C CA . LYS A 1 148 ? 47.098 16.968 -11.816 1.00 16.32 148 LYS A CA 1
ATOM 1154 C C . LYS A 1 148 ? 46.669 15.504 -11.574 1.00 15.98 148 LYS A C 1
ATOM 1155 O O . LYS A 1 148 ? 45.712 15.027 -12.155 1.00 16.38 148 LYS A O 1
ATOM 1161 N N . ASN A 1 149 ? 47.388 14.841 -10.686 1.00 16.63 149 ASN A N 1
ATOM 1162 C CA . ASN A 1 149 ? 47.229 13.396 -10.468 1.00 16.22 149 ASN A CA 1
ATOM 1163 C C . ASN A 1 149 ? 47.297 13.159 -8.984 1.00 15.35 149 ASN A C 1
ATOM 1164 O O . ASN A 1 149 ? 48.367 13.196 -8.412 1.00 16.87 149 ASN A O 1
ATOM 1169 N N . PRO A 1 150 ? 46.148 12.865 -8.350 1.00 13.28 150 PRO A N 1
ATOM 1170 C CA . PRO A 1 150 ? 46.029 12.875 -6.893 1.00 16.40 150 PRO A CA 1
ATOM 1171 C C . PRO A 1 150 ? 46.541 11.623 -6.176 1.00 15.40 150 PRO A C 1
ATOM 1172 O O . PRO A 1 150 ? 46.547 11.626 -4.965 1.00 16.73 150 PRO A O 1
ATOM 1176 N N . HIS A 1 151 ? 46.938 10.585 -6.888 1.00 13.57 151 HIS A N 1
ATOM 1177 C CA . HIS A 1 151 ? 47.386 9.365 -6.242 1.00 14.39 151 HIS A CA 1
ATOM 1178 C C . HIS A 1 151 ? 48.764 9.020 -6.719 1.00 14.18 151 HIS A C 1
ATOM 1179 O O . HIS A 1 151 ? 49.064 9.208 -7.890 1.00 12.49 151 HIS A O 1
ATOM 1186 N N . ASN A 1 152 ? 49.588 8.459 -5.830 1.00 11.00 152 ASN A N 1
ATOM 1187 C CA . ASN A 1 152 ? 50.846 7.897 -6.237 1.00 14.49 152 ASN A CA 1
ATOM 1188 C C . ASN A 1 152 ? 50.587 6.684 -7.140 1.00 13.52 152 ASN A C 1
ATOM 1189 O O . ASN A 1 152 ? 49.662 5.927 -6.894 1.00 15.55 152 ASN A O 1
ATOM 1194 N N . TYR A 1 153 ? 51.428 6.507 -8.133 1.00 12.14 153 TYR A N 1
ATOM 1195 C CA . TYR A 1 153 ? 51.358 5.264 -8.950 1.00 10.44 153 TYR A CA 1
ATOM 1196 C C . TYR A 1 153 ? 52.718 4.873 -9.425 1.00 14.94 153 TYR A C 1
ATOM 1197 O O . TYR A 1 153 ? 53.677 5.647 -9.283 1.00 15.33 153 TYR A O 1
ATOM 1206 N N . ARG A 1 154 ? 52.847 3.645 -9.915 1.00 11.31 154 ARG A N 1
ATOM 1207 C CA . ARG A 1 154 ? 54.179 3.216 -10.329 1.00 11.87 154 ARG A CA 1
ATOM 1208 C C . ARG A 1 154 ? 53.981 2.210 -11.450 1.00 14.37 154 ARG A C 1
ATOM 1209 O O . ARG A 1 154 ? 52.922 1.592 -11.582 1.00 13.35 154 ARG A O 1
ATOM 1217 N N . PHE A 1 155 ? 54.992 2.115 -12.287 1.00 13.94 155 PHE A N 1
ATOM 1218 C CA . PHE A 1 155 ? 55.014 1.136 -13.388 1.00 12.47 155 PHE A CA 1
ATOM 1219 C C . PHE A 1 155 ? 55.938 -0.040 -13.114 1.00 14.17 155 PHE A C 1
ATOM 1220 O O . PHE A 1 155 ? 57.037 0.131 -12.606 1.00 13.43 155 PHE A O 1
ATOM 1228 N N . SER A 1 156 ? 55.501 -1.257 -13.465 1.00 11.42 156 SER A N 1
ATOM 1229 C CA . SER A 1 156 ? 56.334 -2.432 -13.298 1.00 14.26 156 SER A CA 1
ATOM 1230 C C . SER A 1 156 ? 56.133 -3.300 -14.530 1.00 14.41 156 SER A C 1
ATOM 1231 O O . SER A 1 156 ? 54.997 -3.724 -14.801 1.00 14.32 156 SER A O 1
ATOM 1234 N N . LEU A 1 157 ? 57.213 -3.585 -15.259 1.00 11.35 157 LEU A N 1
ATOM 1235 C CA . LEU A 1 157 ? 57.122 -4.478 -16.373 1.00 13.14 157 LEU A CA 1
ATOM 1236 C C . LEU A 1 157 ? 57.624 -5.851 -15.950 1.00 12.62 157 LEU A C 1
ATOM 1237 O O . LEU A 1 157 ? 58.789 -6.020 -15.553 1.00 12.45 157 LEU A O 1
ATOM 1242 N N . LEU A 1 158 ? 56.698 -6.816 -15.930 1.00 11.58 158 LEU A N 1
ATOM 1243 C CA . LEU A 1 158 ? 57.040 -8.184 -15.542 1.00 10.27 158 LEU A CA 1
ATOM 1244 C C . LEU A 1 158 ? 57.165 -9.116 -16.734 1.00 11.78 158 LEU A C 1
ATOM 1245 O O . LEU A 1 158 ? 56.334 -9.094 -17.675 1.00 13.68 158 LEU A O 1
ATOM 1250 N N . GLU A 1 159 ? 58.151 -10.004 -16.646 1.00 12.93 159 GLU A N 1
ATOM 1251 C CA . GLU A 1 159 ? 58.363 -11.033 -17.650 1.00 14.14 159 GLU A CA 1
ATOM 1252 C C . GLU A 1 15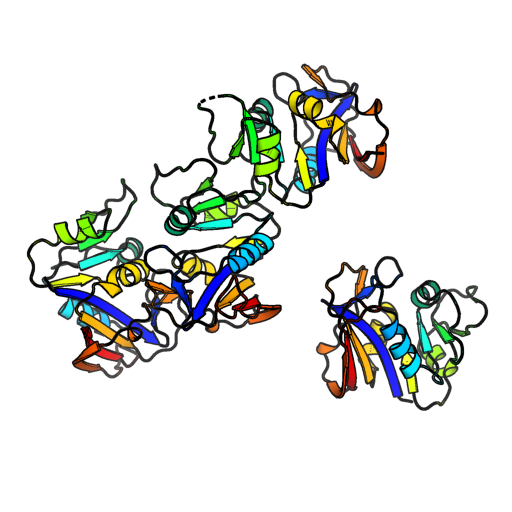9 ? 58.084 -12.380 -17.024 1.00 15.61 159 GLU A C 1
ATOM 1253 O O . GLU A 1 159 ? 58.591 -12.664 -15.940 1.00 14.41 159 GLU A O 1
ATOM 1259 N N . ARG A 1 160 ? 57.312 -13.225 -17.716 1.00 11.44 160 ARG A N 1
ATOM 1260 C CA . ARG A 1 160 ? 57.003 -14.559 -17.204 1.00 16.00 160 ARG A CA 1
ATOM 1261 C C . ARG A 1 160 ? 58.279 -15.378 -17.083 1.00 17.73 160 ARG A C 1
ATOM 1262 O O . ARG A 1 160 ? 59.123 -15.375 -17.996 1.00 16.58 160 ARG A O 1
ATOM 1270 N N . VAL A 1 161 ? 58.427 -16.061 -15.942 1.00 17.47 161 VAL A N 1
ATOM 1271 C CA . VAL A 1 161 ? 59.493 -17.063 -15.726 1.00 18.51 161 VAL A CA 1
ATOM 1272 C C . VAL A 1 161 ? 58.879 -18.452 -15.660 1.00 24.95 161 VAL A C 1
ATOM 1273 O O . VAL A 1 161 ? 57.967 -18.671 -14.863 1.00 25.74 161 VAL A O 1
ATOM 1277 N N . MET B 1 1 ? 11.527 -9.854 -5.656 1.00 34.22 1 MET B N 1
ATOM 1278 C CA . MET B 1 1 ? 12.429 -10.926 -6.099 1.00 25.57 1 MET B CA 1
ATOM 1279 C C . MET B 1 1 ? 13.802 -10.744 -5.470 1.00 22.79 1 MET B C 1
ATOM 1280 O O . MET B 1 1 ? 14.423 -9.698 -5.613 1.00 26.27 1 MET B O 1
ATOM 1285 N N . ILE B 1 2 ? 14.271 -11.778 -4.804 1.00 20.79 2 ILE B N 1
ATOM 1286 C CA . ILE B 1 2 ? 15.636 -11.841 -4.250 1.00 17.90 2 ILE B CA 1
ATOM 1287 C C . ILE B 1 2 ? 16.577 -12.140 -5.414 1.00 18.41 2 ILE B C 1
ATOM 1288 O O . ILE B 1 2 ? 16.343 -13.120 -6.152 1.00 16.99 2 ILE B O 1
ATOM 1293 N N . VAL B 1 3 ? 17.633 -11.328 -5.562 1.00 14.59 3 VAL B N 1
ATOM 1294 C CA . VAL B 1 3 ? 18.681 -11.558 -6.541 1.00 11.93 3 VAL B CA 1
ATOM 1295 C C . VAL B 1 3 ? 19.810 -12.264 -5.845 1.00 13.25 3 VAL B C 1
ATOM 1296 O O . VAL B 1 3 ? 20.445 -11.700 -4.980 1.00 12.48 3 VAL B O 1
ATOM 1300 N N . SER B 1 4 ? 20.011 -13.534 -6.196 1.00 9.81 4 SER B N 1
ATOM 1301 C CA . SER B 1 4 ? 21.070 -14.303 -5.514 1.00 11.00 4 SER B CA 1
ATOM 1302 C C . SER B 1 4 ? 22.141 -14.741 -6.517 1.00 9.40 4 SER B C 1
ATOM 1303 O O . SER B 1 4 ? 21.813 -14.913 -7.690 1.00 11.71 4 SER B O 1
ATOM 1306 N N . MET B 1 5 ? 23.401 -14.850 -6.092 1.00 9.07 5 MET B N 1
ATOM 1307 C CA . MET B 1 5 ? 24.405 -15.503 -6.952 1.00 9.01 5 MET B CA 1
ATOM 1308 C C . MET B 1 5 ? 24.946 -16.718 -6.212 1.00 9.44 5 MET B C 1
ATOM 1309 O O . MET B 1 5 ? 25.038 -16.729 -4.982 1.00 10.54 5 MET B O 1
ATOM 1314 N N . ILE B 1 6 ? 25.207 -17.781 -6.952 1.00 8.04 6 ILE B N 1
ATOM 1315 C CA . ILE B 1 6 ? 25.723 -19.033 -6.338 1.00 8.72 6 ILE B CA 1
ATOM 1316 C C . ILE B 1 6 ? 26.989 -19.463 -7.094 1.00 9.45 6 ILE B C 1
ATOM 1317 O O . ILE B 1 6 ? 27.033 -19.336 -8.338 1.00 9.06 6 ILE B O 1
ATOM 1322 N N . ALA B 1 7 ? 28.053 -19.782 -6.344 1.00 8.80 7 ALA B N 1
ATOM 1323 C CA . ALA B 1 7 ? 29.349 -20.077 -6.925 1.00 8.49 7 ALA B CA 1
ATOM 1324 C C . ALA B 1 7 ? 30.118 -21.001 -5.985 1.00 8.10 7 ALA B C 1
ATOM 1325 O O . ALA B 1 7 ? 29.908 -20.981 -4.790 1.00 7.95 7 ALA B O 1
ATOM 1327 N N . ALA B 1 8 ? 30.994 -21.820 -6.576 1.00 8.23 8 ALA B N 1
ATOM 1328 C CA . ALA B 1 8 ? 31.962 -22.622 -5.817 1.00 8.34 8 ALA B CA 1
ATOM 1329 C C . ALA B 1 8 ? 33.383 -22.080 -6.018 1.00 8.45 8 ALA B C 1
ATOM 1330 O O . ALA B 1 8 ? 33.863 -22.016 -7.167 1.00 10.49 8 ALA B O 1
ATOM 1332 N N . LEU B 1 9 ? 34.032 -21.685 -4.937 1.00 8.71 9 LEU B N 1
ATOM 1333 C CA . LEU B 1 9 ? 35.344 -20.993 -4.967 1.00 7.83 9 LEU B CA 1
ATOM 1334 C C . LEU B 1 9 ? 36.414 -21.866 -4.373 1.00 11.00 9 LEU B C 1
ATOM 1335 O O . LEU B 1 9 ? 36.304 -22.309 -3.218 1.00 10.17 9 LEU B O 1
ATOM 1340 N N . ALA B 1 10 ? 37.437 -22.179 -5.152 1.00 8.29 10 ALA B N 1
ATOM 1341 C CA . ALA B 1 10 ? 38.673 -22.730 -4.530 1.00 8.74 10 ALA B CA 1
ATOM 1342 C C . ALA B 1 10 ? 39.475 -21.629 -3.885 1.00 11.22 10 ALA B C 1
ATOM 1343 O O . ALA B 1 10 ? 39.001 -20.480 -3.822 1.00 11.23 10 ALA B O 1
ATOM 1345 N N . ASN B 1 11 ? 40.661 -21.939 -3.365 1.00 9.93 11 ASN B N 1
ATOM 1346 C CA . ASN B 1 11 ? 41.460 -20.881 -2.768 1.00 10.93 11 ASN B CA 1
ATOM 1347 C C . ASN B 1 11 ? 41.693 -19.716 -3.732 1.00 12.58 11 ASN B C 1
ATOM 1348 O O . ASN B 1 11 ? 41.752 -19.906 -4.966 1.00 10.76 11 ASN B O 1
ATOM 1353 N N . ASN B 1 12 ? 41.792 -18.508 -3.166 1.00 13.16 12 ASN B N 1
ATOM 1354 C CA . ASN B 1 12 ? 42.080 -17.294 -3.983 1.00 13.57 12 ASN B CA 1
ATOM 1355 C C . ASN B 1 12 ? 40.930 -16.939 -4.937 1.00 10.28 12 ASN B C 1
ATOM 1356 O O . ASN B 1 12 ? 41.141 -16.236 -5.919 1.00 12.64 12 ASN B O 1
ATOM 1361 N N . ARG B 1 13 ? 39.739 -17.446 -4.648 1.00 8.70 13 ARG B N 1
ATOM 1362 C CA . ARG B 1 13 ? 38.524 -17.154 -5.411 1.00 8.96 13 ARG B CA 1
ATOM 1363 C C . ARG B 1 13 ? 38.515 -17.766 -6.808 1.00 8.29 13 ARG B C 1
ATOM 1364 O O . ARG B 1 13 ? 37.717 -17.369 -7.640 1.00 9.61 13 ARG B O 1
ATOM 1372 N N . VAL B 1 14 ? 39.369 -18.772 -7.042 1.00 8.25 14 VAL B N 1
ATOM 1373 C CA . VAL B 1 14 ? 39.358 -19.489 -8.334 1.00 6.95 14 VAL B CA 1
ATOM 1374 C C . VAL B 1 14 ? 38.047 -20.167 -8.606 1.00 7.63 14 VAL B C 1
ATOM 1375 O O . VAL B 1 14 ? 37.562 -20.932 -7.763 1.00 8.60 14 VAL B O 1
ATOM 1379 N N . ILE B 1 15 ? 37.491 -19.958 -9.816 1.00 8.04 15 ILE B N 1
ATOM 1380 C CA . ILE B 1 15 ? 36.240 -20.640 -10.175 1.00 7.62 15 ILE B CA 1
ATOM 1381 C C . ILE B 1 15 ? 36.381 -21.462 -11.421 1.00 8.48 15 ILE B C 1
ATOM 1382 O O . ILE B 1 15 ? 35.588 -22.381 -11.604 1.00 8.82 15 ILE B O 1
ATOM 1387 N N . GLY B 1 16 ? 37.383 -21.205 -12.249 1.00 8.64 16 GLY B N 1
ATOM 1388 C CA . GLY B 1 16 ? 37.401 -21.915 -13.550 1.00 10.95 16 GLY B CA 1
ATOM 1389 C C . GLY B 1 16 ? 38.784 -21.958 -14.187 1.00 13.86 16 GLY B C 1
ATOM 1390 O O . GLY B 1 16 ? 39.664 -21.197 -13.828 1.00 10.40 16 GLY B O 1
ATOM 1391 N N . LEU B 1 17 ? 38.967 -22.915 -15.100 1.00 11.27 17 LEU B N 1
ATOM 1392 C CA . LEU B 1 17 ? 40.171 -22.972 -15.897 1.00 10.58 17 LEU B CA 1
ATOM 1393 C C . LEU B 1 17 ? 39.815 -23.728 -17.187 1.00 13.60 17 LEU B C 1
ATOM 1394 O O . LEU B 1 17 ? 39.221 -24.838 -17.162 1.00 13.49 17 LEU B O 1
ATOM 1399 N N . ASP B 1 18 ? 40.200 -23.116 -18.294 1.00 13.59 18 ASP B N 1
ATOM 1400 C CA . ASP B 1 18 ? 39.966 -23.702 -19.622 1.00 15.62 18 ASP B CA 1
ATOM 1401 C C . ASP B 1 18 ? 38.484 -24.026 -19.872 1.00 18.07 18 ASP B C 1
ATOM 1402 O O . ASP B 1 18 ? 38.148 -25.059 -20.503 1.00 16.18 18 ASP B O 1
ATOM 1407 N N . ASN B 1 19 ? 37.597 -23.148 -19.393 1.00 13.86 19 ASN B N 1
ATOM 1408 C CA . ASN B 1 19 ? 36.134 -23.308 -19.508 1.00 15.49 19 ASN B CA 1
ATOM 1409 C C . ASN B 1 19 ? 35.561 -24.548 -18.830 1.00 16.81 19 ASN B C 1
ATOM 1410 O O . ASN B 1 19 ? 34.489 -25.038 -19.217 1.00 16.83 19 ASN B O 1
ATOM 1415 N N . LYS B 1 20 ? 36.294 -25.083 -17.868 1.00 14.85 20 LYS B N 1
ATOM 1416 C CA . LYS B 1 20 ? 35.817 -26.182 -17.024 1.00 14.14 20 LYS B CA 1
ATOM 1417 C C . LYS B 1 20 ? 36.054 -25.816 -15.553 1.00 15.75 20 LYS B C 1
ATOM 1418 O O . LYS B 1 20 ? 36.710 -24.799 -15.244 1.00 14.06 20 LYS B O 1
ATOM 1424 N N . MET B 1 21 ? 35.551 -26.604 -14.610 1.00 15.14 21 MET B N 1
ATOM 1425 C CA . MET B 1 21 ? 36.004 -26.310 -13.241 1.00 15.58 21 MET B CA 1
ATOM 1426 C C . MET B 1 21 ? 37.159 -27.201 -12.911 1.00 15.36 21 MET B C 1
ATOM 1427 O O . MET B 1 21 ? 37.154 -28.391 -13.235 1.00 20.47 21 MET B O 1
ATOM 1432 N N . PRO B 1 22 ? 38.172 -26.647 -12.270 1.00 14.42 22 PRO B N 1
ATOM 1433 C CA . PRO B 1 22 ? 39.352 -27.508 -12.200 1.00 14.39 22 PRO B CA 1
ATOM 1434 C C . PRO B 1 22 ? 39.363 -28.404 -10.992 1.00 15.56 22 PRO B C 1
ATOM 1435 O O . PRO B 1 22 ? 40.368 -28.394 -10.250 1.00 17.31 22 PRO B O 1
ATOM 1439 N N . TRP B 1 23 ? 38.288 -29.176 -10.777 1.00 14.51 23 TRP B N 1
ATOM 1440 C CA . TRP B 1 23 ? 38.278 -30.134 -9.653 1.00 13.77 23 TRP B CA 1
ATOM 1441 C C . TRP B 1 23 ? 37.236 -31.193 -9.937 1.00 13.07 23 TRP B C 1
ATOM 1442 O O . TRP B 1 23 ? 36.309 -31.008 -10.754 1.00 14.70 23 TRP B O 1
ATOM 1453 N N . HIS B 1 24 ? 37.392 -32.325 -9.245 1.00 12.75 24 HIS B N 1
ATOM 1454 C CA . HIS B 1 24 ? 36.366 -33.353 -9.313 1.00 15.22 24 HIS B CA 1
ATOM 1455 C C . HIS B 1 24 ? 35.675 -33.358 -7.963 1.00 17.40 24 HIS B C 1
ATOM 1456 O O . HIS B 1 24 ? 36.299 -33.700 -6.981 1.00 16.17 24 HIS B O 1
ATOM 1463 N N . LEU B 1 25 ? 34.402 -32.971 -7.887 1.00 14.46 25 LEU B N 1
ATOM 1464 C CA . LEU B 1 25 ? 33.706 -32.935 -6.591 1.00 11.86 25 LEU B CA 1
ATOM 1465 C C . LEU B 1 25 ? 32.199 -33.108 -6.830 1.00 13.80 25 LEU B C 1
ATOM 1466 O O . LEU B 1 25 ? 31.387 -32.180 -6.805 1.00 12.27 25 LEU B O 1
ATOM 1471 N N . PRO B 1 26 ? 31.805 -34.327 -7.086 1.00 14.11 26 PRO B N 1
ATOM 1472 C CA . PRO B 1 26 ? 30.418 -34.536 -7.497 1.00 13.75 26 PRO B CA 1
ATOM 1473 C C . PRO B 1 26 ? 29.364 -34.157 -6.458 1.00 14.36 26 PRO B C 1
ATOM 1474 O O . PRO B 1 26 ? 28.269 -33.776 -6.886 1.00 15.05 26 PRO B O 1
ATOM 1478 N N . ALA B 1 27 ? 29.644 -34.300 -5.162 1.00 14.68 27 ALA B N 1
ATOM 1479 C CA . ALA B 1 27 ? 28.703 -33.918 -4.130 1.00 13.22 27 ALA B CA 1
ATOM 1480 C C . ALA B 1 27 ? 28.420 -32.429 -4.164 1.00 14.29 27 ALA B C 1
ATOM 1481 O O . ALA B 1 27 ? 27.332 -32.023 -3.782 1.00 14.11 27 ALA B O 1
ATOM 1483 N N . GLU B 1 28 ? 29.378 -31.627 -4.625 1.00 11.76 28 GLU B N 1
ATOM 1484 C CA . GLU B 1 28 ? 29.143 -30.178 -4.670 1.00 10.33 28 GLU B CA 1
ATOM 1485 C C . GLU B 1 28 ? 28.092 -29.866 -5.740 1.00 14.08 28 GLU B C 1
ATOM 1486 O O . GLU B 1 28 ? 27.300 -28.945 -5.583 1.00 12.43 28 GLU B O 1
ATOM 1492 N N . LEU B 1 29 ? 28.102 -30.621 -6.832 1.00 13.91 29 LEU B N 1
ATOM 1493 C CA . LEU B 1 29 ? 27.036 -30.393 -7.847 1.00 12.07 29 LEU B CA 1
ATOM 1494 C C . LEU B 1 29 ? 25.637 -30.729 -7.265 1.00 15.17 29 LEU B C 1
ATOM 1495 O O . LEU B 1 29 ? 24.635 -30.186 -7.730 1.00 15.10 29 LEU B O 1
ATOM 1500 N N . GLN B 1 30 ? 25.547 -31.702 -6.359 1.00 13.42 30 GLN B N 1
ATOM 1501 C CA . GLN B 1 30 ? 24.289 -31.965 -5.691 1.00 17.05 30 GLN B CA 1
ATOM 1502 C C . GLN B 1 30 ? 23.853 -30.839 -4.782 1.00 15.33 30 GLN B C 1
ATOM 1503 O O . GLN B 1 30 ? 22.642 -30.529 -4.714 1.00 15.45 30 GLN B O 1
ATOM 1509 N N . LEU B 1 31 ? 24.812 -30.212 -4.074 1.00 13.87 31 LEU B N 1
ATOM 1510 C CA . LEU B 1 31 ? 24.510 -28.981 -3.332 1.00 13.47 31 LEU B CA 1
ATOM 1511 C C . LEU B 1 31 ? 23.904 -27.902 -4.257 1.00 13.45 31 LEU B C 1
ATOM 1512 O O . LEU B 1 31 ? 22.870 -27.230 -3.953 1.00 13.16 31 LEU B O 1
ATOM 1517 N N . PHE B 1 32 ? 24.587 -27.702 -5.401 1.00 12.66 32 PHE B N 1
ATOM 1518 C CA . PHE B 1 32 ? 24.180 -26.735 -6.409 1.00 11.13 32 PHE B CA 1
ATOM 1519 C C . PHE B 1 32 ? 22.768 -27.048 -6.880 1.00 12.23 32 PHE B C 1
ATOM 1520 O O . PHE B 1 32 ? 21.913 -26.196 -6.952 1.00 10.18 32 PHE B O 1
ATOM 1528 N N . LYS B 1 33 ? 22.531 -28.307 -7.203 1.00 12.74 33 LYS B N 1
ATOM 1529 C CA . LYS B 1 33 ? 21.183 -28.740 -7.579 1.00 9.57 33 LYS B CA 1
ATOM 1530 C C . LYS B 1 33 ? 20.135 -28.469 -6.487 1.00 13.05 33 LYS B C 1
ATOM 1531 O O . LYS B 1 33 ? 19.073 -27.906 -6.782 1.00 15.03 33 LYS B O 1
ATOM 1537 N N . ARG B 1 34 ? 20.405 -28.803 -5.212 1.00 14.09 34 ARG B N 1
ATOM 1538 C CA . ARG B 1 34 ? 19.439 -28.524 -4.152 1.00 13.04 34 ARG B CA 1
ATOM 1539 C C . ARG B 1 34 ? 19.104 -27.045 -4.078 1.00 16.63 34 ARG B C 1
ATOM 1540 O O . ARG B 1 34 ? 17.943 -26.633 -3.835 1.00 16.98 34 ARG B O 1
ATOM 1548 N N . ALA B 1 35 ? 20.128 -26.205 -4.258 1.00 14.12 35 ALA B N 1
ATOM 1549 C CA . ALA B 1 35 ? 19.933 -24.781 -4.099 1.00 14.08 35 ALA B CA 1
ATOM 1550 C C . ALA B 1 35 ? 19.266 -24.079 -5.266 1.00 11.62 35 ALA B C 1
ATOM 1551 O O . ALA B 1 35 ? 18.809 -22.931 -5.098 1.00 15.42 35 ALA B O 1
ATOM 1553 N N . THR B 1 36 ? 19.227 -24.733 -6.428 1.00 11.60 36 THR B N 1
ATOM 1554 C CA . THR B 1 36 ? 18.755 -24.099 -7.668 1.00 12.64 36 THR B CA 1
ATOM 1555 C C . THR B 1 36 ? 17.466 -24.718 -8.206 1.00 13.39 36 THR B C 1
ATOM 1556 O O . THR B 1 36 ? 16.758 -24.082 -8.981 1.00 11.95 36 THR B O 1
ATOM 1560 N N . LEU B 1 37 ? 17.143 -25.932 -7.786 1.00 11.48 37 LEU B N 1
ATOM 1561 C CA . LEU B 1 37 ? 15.976 -26.582 -8.381 1.00 14.83 37 LEU B CA 1
ATOM 1562 C C . LEU B 1 37 ? 14.710 -25.786 -8.138 1.00 16.08 37 LEU B C 1
ATOM 1563 O O . LEU B 1 37 ? 14.479 -25.268 -7.064 1.00 15.15 37 LEU B O 1
ATOM 1568 N N . GLY B 1 38 ? 13.866 -25.666 -9.167 1.00 15.54 38 GLY B N 1
ATOM 1569 C CA . GLY B 1 38 ? 12.658 -24.896 -8.977 1.00 19.42 38 GLY B CA 1
ATOM 1570 C C . GLY B 1 38 ? 12.796 -23.383 -9.069 1.00 22.97 38 GLY B C 1
ATOM 1571 O O . GLY B 1 38 ? 11.852 -22.662 -8.712 1.00 21.09 38 GLY B O 1
ATOM 1572 N N . LYS B 1 39 ? 13.962 -22.902 -9.514 1.00 15.35 39 LYS B N 1
ATOM 1573 C CA . LYS B 1 39 ? 14.206 -21.470 -9.661 1.00 13.81 39 LYS B CA 1
ATOM 1574 C C . LYS B 1 39 ? 14.792 -21.210 -11.029 1.00 13.59 39 LYS B C 1
ATOM 1575 O O . LYS B 1 39 ? 15.486 -22.061 -11.625 1.00 14.86 39 LYS B O 1
ATOM 1581 N N . PRO B 1 40 ? 14.514 -20.039 -11.576 1.00 12.60 40 PRO B N 1
ATOM 1582 C CA . PRO B 1 40 ? 15.240 -19.666 -12.797 1.00 10.20 40 PRO B CA 1
ATOM 1583 C C . PRO B 1 40 ? 16.729 -19.464 -12.537 1.00 13.29 40 PRO B C 1
ATOM 1584 O O . PRO B 1 40 ? 17.080 -18.931 -11.475 1.00 13.65 40 PRO B O 1
ATOM 1588 N N . ILE B 1 41 ? 17.555 -19.875 -13.486 1.00 11.09 41 ILE B N 1
ATOM 1589 C CA . ILE B 1 41 ? 19.024 -19.764 -13.371 1.00 9.44 41 ILE B CA 1
ATOM 1590 C C . ILE B 1 41 ? 19.471 -18.958 -14.579 1.00 13.07 41 ILE B C 1
ATOM 1591 O O . ILE B 1 41 ? 19.000 -19.176 -15.708 1.00 14.41 41 ILE B O 1
ATOM 1596 N N . VAL B 1 42 ? 20.334 -17.984 -14.322 1.00 10.31 42 VAL B N 1
ATOM 1597 C CA . VAL B 1 42 ? 20.844 -17.063 -15.324 1.00 10.70 42 VAL B CA 1
ATOM 1598 C C . VAL B 1 42 ? 22.344 -17.259 -15.444 1.00 10.70 42 VAL B C 1
ATOM 1599 O O . VAL B 1 42 ? 23.033 -17.277 -14.428 1.00 11.39 42 VAL B O 1
ATOM 1603 N N . MET B 1 43 ? 22.871 -17.444 -16.669 1.00 10.51 43 MET B N 1
ATOM 1604 C CA . MET B 1 43 ? 24.281 -17.732 -16.848 1.00 11.12 43 MET B CA 1
ATOM 1605 C C . MET B 1 43 ? 24.789 -17.085 -18.095 1.00 12.32 43 MET B C 1
ATOM 1606 O O . MET B 1 43 ? 24.012 -16.779 -19.001 1.00 11.57 43 MET B O 1
ATOM 1611 N N . GLY B 1 44 ? 26.099 -16.911 -18.151 1.00 10.48 44 GLY B N 1
ATOM 1612 C CA . GLY B 1 44 ? 26.705 -16.380 -19.372 1.00 9.98 44 GLY B CA 1
ATOM 1613 C C . GLY B 1 44 ? 26.875 -17.517 -20.374 1.00 11.97 44 GLY B C 1
ATOM 1614 O O . GLY B 1 44 ? 26.783 -18.719 -20.036 1.00 11.99 44 GLY B O 1
ATOM 1615 N N . ARG B 1 45 ? 27.125 -17.126 -21.626 1.00 10.00 45 ARG B N 1
ATOM 1616 C CA . ARG B 1 45 ? 27.314 -18.087 -22.681 1.00 14.12 45 ARG B CA 1
ATOM 1617 C C . ARG B 1 45 ? 28.409 -19.102 -22.422 1.00 13.69 45 ARG B C 1
ATOM 1618 O O . ARG B 1 45 ? 28.221 -20.290 -22.693 1.00 15.28 45 ARG B O 1
ATOM 1626 N N . ASN B 1 46 ? 29.568 -18.678 -21.887 1.00 10.98 46 ASN B N 1
ATOM 1627 C CA . ASN B 1 46 ? 30.635 -19.639 -21.688 1.00 13.06 46 ASN B CA 1
ATOM 1628 C C . ASN B 1 46 ? 30.255 -20.723 -20.650 1.00 12.77 46 ASN B C 1
ATOM 1629 O O . ASN B 1 46 ? 30.552 -21.903 -20.855 1.00 15.49 46 ASN B O 1
ATOM 1634 N N . THR B 1 47 ? 29.545 -20.321 -19.579 1.00 10.78 47 THR B N 1
ATOM 1635 C CA . THR B 1 47 ? 29.068 -21.236 -18.571 1.00 10.74 47 THR B CA 1
ATOM 1636 C C . THR B 1 47 ? 28.085 -22.252 -19.168 1.00 11.49 47 THR B C 1
ATOM 1637 O O . THR B 1 47 ? 28.140 -23.442 -18.867 1.00 12.33 47 THR B O 1
ATOM 1641 N N . PHE B 1 48 ? 27.173 -21.765 -20.004 1.00 13.17 48 PHE B N 1
ATOM 1642 C CA . PHE B 1 48 ? 26.254 -22.717 -20.604 1.00 14.06 48 PHE B CA 1
ATOM 1643 C C . PHE B 1 48 ? 27.030 -23.747 -21.416 1.00 14.71 48 PHE B C 1
ATOM 1644 O O . PHE B 1 48 ? 26.791 -24.957 -21.295 1.00 15.55 48 PHE B O 1
ATOM 1652 N N . GLU B 1 49 ? 27.987 -23.302 -22.220 1.00 14.65 49 GLU B N 1
ATOM 1653 C CA . GLU B 1 49 ? 28.793 -24.279 -23.002 1.00 18.30 49 GLU B CA 1
ATOM 1654 C C . GLU B 1 49 ? 29.558 -25.240 -22.096 1.00 20.63 49 GLU B C 1
ATOM 1655 O O . GLU B 1 49 ? 29.792 -26.424 -22.450 1.00 19.18 49 GLU B O 1
ATOM 1661 N N . SER B 1 50 ? 29.986 -24.739 -20.946 1.00 16.67 50 SER B N 1
ATOM 1662 C CA . SER B 1 50 ? 30.668 -25.588 -19.978 1.00 16.15 50 SER B CA 1
ATOM 1663 C C . SER B 1 50 ? 29.757 -26.657 -19.376 1.00 21.08 50 SER B C 1
ATOM 1664 O O . SER B 1 50 ? 30.140 -27.833 -19.228 1.00 21.69 50 SER B O 1
ATOM 1667 N N . ILE B 1 51 ? 28.550 -26.278 -19.028 1.00 16.24 51 ILE B N 1
ATOM 1668 C CA . ILE B 1 51 ? 27.620 -27.272 -18.474 1.00 18.55 51 ILE B CA 1
ATOM 1669 C C . ILE B 1 51 ? 27.302 -28.318 -19.554 1.00 18.90 51 ILE B C 1
ATOM 1670 O O . ILE B 1 51 ? 27.183 -29.510 -19.253 1.00 21.21 51 ILE B O 1
ATOM 1675 N N . GLY B 1 52 ? 27.095 -27.844 -20.781 1.00 18.30 52 GLY B N 1
ATOM 1676 C CA . GLY B 1 52 ? 26.939 -28.721 -21.936 1.00 24.42 52 GLY B CA 1
ATOM 1677 C C . GLY B 1 52 ? 25.510 -29.140 -22.278 1.00 24.78 52 GLY B C 1
ATOM 1678 O O . GLY B 1 52 ? 25.295 -29.863 -23.257 1.00 27.51 52 GLY B O 1
ATOM 1679 N N . ARG B 1 53 ? 24.539 -28.737 -21.468 1.00 19.74 53 ARG B N 1
ATOM 1680 C CA . ARG B 1 53 ? 23.132 -29.089 -21.704 1.00 22.07 53 ARG B CA 1
ATOM 1681 C C . ARG B 1 53 ? 22.296 -28.134 -20.874 1.00 19.30 53 ARG B C 1
ATOM 1682 O O . ARG B 1 53 ? 22.801 -27.581 -19.888 1.00 17.40 53 ARG B O 1
ATOM 1690 N N . PRO B 1 54 ? 21.012 -27.965 -21.223 1.00 16.38 54 PRO B N 1
ATOM 1691 C CA . PRO B 1 54 ? 20.063 -27.354 -20.293 1.00 15.96 54 PRO B CA 1
ATOM 1692 C C . PRO B 1 54 ? 19.922 -28.198 -19.010 1.00 15.51 54 PRO B C 1
ATOM 1693 O O . PRO B 1 54 ? 19.926 -29.431 -19.063 1.00 17.54 54 PRO B O 1
ATOM 1697 N N . LEU B 1 55 ? 19.810 -27.563 -17.851 1.00 16.93 55 LEU B N 1
ATOM 1698 C CA . LEU B 1 55 ? 19.584 -28.299 -16.601 1.00 16.58 55 LEU B CA 1
ATOM 1699 C C . LEU B 1 55 ? 18.083 -28.488 -16.331 1.00 17.46 55 LEU B C 1
ATOM 1700 O O . LEU B 1 55 ? 17.309 -27.534 -16.409 1.00 15.82 55 LEU B O 1
ATOM 1705 N N . PRO B 1 56 ? 17.662 -29.725 -15.987 1.00 16.76 56 PRO B N 1
ATOM 1706 C CA . PRO B 1 56 ? 16.240 -29.986 -15.755 1.00 18.98 56 PRO B CA 1
ATOM 1707 C C . PRO B 1 56 ? 15.675 -29.280 -14.542 1.00 17.55 56 PRO B C 1
ATOM 1708 O O . PRO B 1 56 ? 16.402 -28.989 -13.583 1.00 16.63 56 PRO B O 1
ATOM 1712 N N . GLY B 1 57 ? 14.375 -28.991 -14.576 1.00 14.52 57 GLY B N 1
ATOM 1713 C CA . GLY B 1 57 ? 13.729 -28.537 -13.369 1.00 15.28 57 GLY B CA 1
ATOM 1714 C C . GLY B 1 57 ? 13.967 -27.066 -13.064 1.00 13.11 57 GLY B C 1
ATOM 1715 O O . GLY B 1 57 ? 13.547 -26.603 -12.035 1.00 14.87 57 GLY B O 1
ATOM 1716 N N . ARG B 1 58 ? 14.625 -26.371 -13.986 1.00 13.05 58 ARG B N 1
ATOM 1717 C CA . ARG B 1 58 ? 14.886 -24.922 -13.853 1.00 14.72 58 ARG B CA 1
ATOM 1718 C C . ARG B 1 58 ? 14.692 -24.252 -15.196 1.00 13.41 58 ARG B C 1
ATOM 1719 O O . ARG B 1 58 ? 14.991 -24.828 -16.224 1.00 15.41 58 ARG B O 1
ATOM 1727 N N . LEU B 1 59 ? 14.213 -23.006 -15.214 1.00 14.11 59 LEU B N 1
ATOM 1728 C CA . LEU B 1 59 ? 14.208 -22.236 -16.443 1.00 14.95 59 LEU B CA 1
ATOM 1729 C C . LEU B 1 59 ? 15.664 -21.778 -16.666 1.00 17.36 59 LEU B C 1
ATOM 1730 O O . LEU B 1 59 ? 16.185 -21.055 -15.855 1.00 14.73 59 LEU B O 1
ATOM 1735 N N . ASN B 1 60 ? 16.286 -22.179 -17.769 1.00 12.88 60 ASN B N 1
ATOM 1736 C CA . ASN B 1 60 ? 17.672 -21.782 -18.024 1.00 13.04 60 ASN B CA 1
ATOM 1737 C C . ASN B 1 60 ? 17.711 -20.547 -18.920 1.00 16.68 60 ASN B C 1
ATOM 1738 O O . ASN B 1 60 ? 17.276 -20.642 -20.092 1.00 16.04 60 ASN B O 1
ATOM 1743 N N . ILE B 1 61 ? 18.290 -19.449 -18.399 1.00 11.18 61 ILE B N 1
ATOM 1744 C CA . ILE B 1 61 ? 18.442 -18.186 -19.129 1.00 10.44 61 ILE B CA 1
ATOM 1745 C C . ILE B 1 61 ? 19.916 -17.961 -19.404 1.00 12.29 61 ILE B C 1
ATOM 1746 O O . ILE B 1 61 ? 20.741 -18.015 -18.474 1.00 12.25 61 ILE B O 1
ATOM 1751 N N . VAL B 1 62 ? 20.244 -17.802 -20.697 1.00 10.54 62 VAL B N 1
ATOM 1752 C CA . VAL B 1 62 ? 21.622 -17.629 -21.136 1.00 10.83 62 VAL B CA 1
ATOM 1753 C C . VAL B 1 62 ? 21.820 -16.236 -21.772 1.00 12.92 62 VAL B C 1
ATOM 1754 O O . VAL B 1 62 ? 21.061 -15.835 -22.610 1.00 12.17 62 VAL B O 1
ATOM 1758 N N . LEU B 1 63 ? 22.849 -15.515 -21.322 1.00 10.09 63 LEU B N 1
ATOM 1759 C CA . LEU B 1 63 ? 23.217 -14.216 -21.891 1.00 11.88 63 LEU B CA 1
ATOM 1760 C C . LEU B 1 63 ? 24.155 -14.343 -23.085 1.00 12.92 63 LEU B C 1
ATOM 1761 O O . LEU B 1 63 ? 25.259 -14.919 -22.978 1.00 13.81 63 LEU B O 1
ATOM 1766 N N . SER B 1 64 ? 23.741 -13.793 -24.233 1.00 14.18 64 SER B N 1
ATOM 1767 C CA . SER B 1 64 ? 24.626 -13.693 -25.379 1.00 15.13 64 SER B CA 1
ATOM 1768 C C . SER B 1 64 ? 24.204 -12.516 -26.256 1.00 17.38 64 SER B C 1
ATOM 1769 O O . SER B 1 64 ? 22.999 -12.248 -26.435 1.00 16.60 64 SER B O 1
ATOM 1772 N N . ARG B 1 65 ? 25.192 -11.841 -26.814 1.00 15.13 65 ARG B N 1
ATOM 1773 C CA . ARG B 1 65 ? 24.870 -10.755 -27.743 1.00 16.36 65 ARG B CA 1
ATOM 1774 C C . ARG B 1 65 ? 24.868 -11.278 -29.190 1.00 21.44 65 ARG B C 1
ATOM 1775 O O . ARG B 1 65 ? 24.567 -10.535 -30.143 1.00 22.12 65 ARG B O 1
ATOM 1783 N N . GLN B 1 66 ? 25.177 -12.552 -29.359 1.00 16.59 66 GLN B N 1
ATOM 1784 C CA . GLN B 1 66 ? 25.219 -13.163 -30.711 1.00 16.40 66 GLN B CA 1
ATOM 1785 C C . GLN B 1 66 ? 23.811 -13.499 -31.147 1.00 27.06 66 GLN B C 1
ATOM 1786 O O . GLN B 1 66 ? 23.187 -14.382 -30.558 1.00 28.73 66 GLN B O 1
ATOM 1792 N N . THR B 1 67 ? 23.317 -12.787 -32.170 1.00 27.29 67 THR B N 1
ATOM 1793 C CA . THR B 1 67 ? 21.892 -12.776 -32.534 1.00 29.89 67 THR B CA 1
ATOM 1794 C C . THR B 1 67 ? 21.416 -14.110 -33.118 1.00 27.59 67 THR B C 1
ATOM 1795 O O . THR B 1 67 ? 20.237 -14.445 -33.010 1.00 39.47 67 THR B O 1
ATOM 1797 N N . ASP B 1 68 ? 22.320 -14.864 -33.727 1.00 29.47 68 ASP B N 1
ATOM 1798 C CA . ASP B 1 68 ? 21.992 -16.204 -34.223 1.00 29.79 68 ASP B CA 1
ATOM 1799 C C . ASP B 1 68 ? 22.276 -17.324 -33.209 1.00 29.57 68 ASP B C 1
ATOM 1800 O O . ASP B 1 68 ? 22.178 -18.489 -33.562 1.00 26.89 68 ASP B O 1
ATOM 1802 N N . TYR B 1 69 ? 22.662 -17.001 -31.970 1.00 23.93 69 TYR B N 1
ATOM 1803 C CA . TYR B 1 69 ? 22.974 -18.048 -30.981 1.00 24.78 69 TYR B CA 1
ATOM 1804 C C . TYR B 1 69 ? 21.732 -18.531 -30.258 1.00 23.20 69 TYR B C 1
ATOM 1805 O O . TYR B 1 69 ? 21.124 -17.754 -29.510 1.00 24.12 69 TYR B O 1
ATOM 1814 N N . GLN B 1 70 ? 21.331 -19.799 -30.497 1.00 21.56 70 GLN B N 1
ATOM 1815 C CA . GLN B 1 70 ? 20.071 -20.299 -29.975 1.00 22.47 70 GLN B CA 1
ATOM 1816 C C . GLN B 1 70 ? 20.081 -21.782 -29.625 1.00 19.97 70 GLN B C 1
ATOM 1817 O O . GLN B 1 70 ? 19.450 -22.596 -30.315 1.00 24.61 70 GLN B O 1
ATOM 1819 N N . PRO B 1 71 ? 20.746 -22.157 -28.532 1.00 21.59 71 PRO B N 1
ATOM 1820 C CA . PRO B 1 71 ? 20.795 -23.592 -28.185 1.00 21.33 71 PRO B CA 1
ATOM 1821 C C . PRO B 1 71 ? 19.394 -24.105 -27.871 1.00 18.78 71 PRO B C 1
ATOM 1822 O O . PRO B 1 71 ? 18.596 -23.334 -27.367 1.00 20.74 71 PRO B O 1
ATOM 1826 N N . GLU B 1 72 ? 19.088 -25.373 -28.147 1.00 17.86 72 GLU B N 1
ATOM 1827 C CA . GLU B 1 72 ? 17.818 -25.940 -27.732 1.00 19.17 72 GLU B CA 1
ATOM 1828 C C . GLU B 1 72 ? 17.626 -25.897 -26.207 1.00 18.55 72 GLU B C 1
ATOM 1829 O O . GLU B 1 72 ? 18.514 -26.272 -25.468 1.00 20.11 72 GLU B O 1
ATOM 1831 N N . GLY B 1 73 ? 16.436 -25.531 -25.740 1.00 17.13 73 GLY B N 1
ATOM 1832 C CA . GLY B 1 73 ? 16.101 -25.833 -24.343 1.00 17.41 73 GLY B CA 1
ATOM 1833 C C . GLY B 1 73 ? 16.551 -24.746 -23.368 1.00 16.62 73 GLY B C 1
ATOM 1834 O O . GLY B 1 73 ? 16.456 -24.923 -22.152 1.00 16.84 73 GLY B O 1
ATOM 1835 N N . VAL B 1 74 ? 17.072 -23.645 -23.916 1.00 16.40 74 VAL B N 1
ATOM 1836 C CA . VAL B 1 74 ? 17.369 -22.460 -23.081 1.00 16.05 74 VAL B CA 1
ATOM 1837 C C . VAL B 1 74 ? 16.809 -21.174 -23.680 1.00 19.40 74 VAL B C 1
ATOM 1838 O O . VAL B 1 74 ? 16.586 -21.055 -24.921 1.00 17.82 74 VAL B O 1
ATOM 1842 N N . THR B 1 75 ? 16.640 -20.174 -22.828 1.00 13.76 75 THR B N 1
ATOM 1843 C CA . THR B 1 75 ? 16.176 -18.878 -23.327 1.00 16.56 75 THR B CA 1
ATOM 1844 C C . THR B 1 75 ? 17.359 -17.938 -23.431 1.00 18.42 75 THR B C 1
ATOM 1845 O O . THR B 1 75 ? 17.924 -17.621 -22.413 1.00 14.90 75 THR B O 1
ATOM 1849 N N . VAL B 1 76 ? 17.673 -17.439 -24.640 1.00 16.36 76 VAL B N 1
ATOM 1850 C CA . VAL B 1 76 ? 18.821 -16.538 -24.838 1.00 15.37 76 VAL B CA 1
ATOM 1851 C C . VAL B 1 76 ? 18.351 -15.108 -24.809 1.00 18.44 76 VAL B C 1
ATOM 1852 O O . VAL B 1 76 ? 17.393 -14.715 -25.514 1.00 19.16 76 VAL B O 1
ATOM 1856 N N . VAL B 1 77 ? 19.018 -14.289 -24.002 1.00 13.34 77 VAL B N 1
ATOM 1857 C CA . VAL B 1 77 ? 18.647 -12.908 -23.864 1.00 16.40 77 VAL B CA 1
ATOM 1858 C C . VAL B 1 77 ? 19.901 -12.076 -24.092 1.00 16.42 77 VAL B C 1
ATOM 1859 O O . VAL B 1 77 ? 21.027 -12.542 -23.854 1.00 15.80 77 VAL B O 1
ATOM 1863 N N . ALA B 1 78 ? 19.710 -10.843 -24.544 1.00 15.08 78 ALA B N 1
ATOM 1864 C CA . ALA B 1 78 ? 20.872 -10.052 -24.953 1.00 18.44 78 ALA B CA 1
ATOM 1865 C C . ALA B 1 78 ? 21.271 -8.992 -23.961 1.00 17.56 78 ALA B C 1
ATOM 1866 O O . ALA B 1 78 ? 22.250 -8.281 -24.192 1.00 18.92 78 ALA B O 1
ATOM 1868 N N . THR B 1 79 ? 20.517 -8.875 -22.874 1.00 17.71 79 THR B N 1
ATOM 1869 C CA . THR B 1 79 ? 20.829 -7.940 -21.801 1.00 19.97 79 THR B CA 1
ATOM 1870 C C . THR B 1 79 ? 20.446 -8.534 -20.425 1.00 17.89 79 THR B C 1
ATOM 1871 O O . THR B 1 79 ? 19.589 -9.431 -20.316 1.00 17.62 79 THR B O 1
ATOM 1875 N N . LEU B 1 80 ? 21.063 -8.007 -19.375 1.00 16.92 80 LEU B N 1
ATOM 1876 C CA . LEU B 1 80 ? 20.727 -8.441 -18.018 1.00 18.71 80 LEU B CA 1
ATOM 1877 C C . LEU B 1 80 ? 19.298 -8.040 -17.686 1.00 18.30 80 LEU B C 1
ATOM 1878 O O . LEU B 1 80 ? 18.588 -8.785 -16.979 1.00 16.16 80 LEU B O 1
ATOM 1883 N N . GLU B 1 81 ? 18.840 -6.897 -18.226 1.00 17.18 81 GLU B N 1
ATOM 1884 C CA . GLU B 1 81 ? 17.458 -6.501 -18.035 1.00 22.31 81 GLU B CA 1
ATOM 1885 C C . GLU B 1 81 ? 16.498 -7.501 -18.642 1.00 19.17 81 GLU B C 1
ATOM 1886 O O . GLU B 1 81 ? 15.485 -7.835 -18.040 1.00 18.88 81 GLU B O 1
ATOM 1888 N N . ASP B 1 82 ? 16.794 -7.950 -19.845 1.00 18.84 82 ASP B N 1
ATOM 1889 C CA . ASP B 1 82 ? 15.960 -8.981 -20.461 1.00 18.31 82 ASP B CA 1
ATOM 1890 C C . ASP B 1 82 ? 16.006 -10.305 -19.679 1.00 16.27 82 ASP B C 1
ATOM 1891 O O . ASP B 1 82 ? 15.019 -11.004 -19.639 1.00 17.05 82 ASP B O 1
ATOM 1896 N N . ALA B 1 83 ? 17.135 -10.635 -19.040 1.00 18.60 83 ALA B N 1
ATOM 1897 C CA . ALA B 1 83 ? 17.175 -11.831 -18.182 1.00 14.09 83 ALA B CA 1
ATOM 1898 C C . ALA B 1 83 ? 16.175 -11.721 -17.030 1.00 14.02 83 ALA B C 1
ATOM 1899 O O . ALA B 1 83 ? 15.453 -12.666 -16.721 1.00 16.42 83 ALA B O 1
ATOM 1901 N N . VAL B 1 84 ? 16.107 -10.542 -16.401 1.00 14.14 84 VAL B N 1
ATOM 1902 C CA . VAL B 1 84 ? 15.154 -10.343 -15.300 1.00 17.73 84 VAL B CA 1
ATOM 1903 C C . VAL B 1 84 ? 13.694 -10.436 -15.797 1.00 15.77 84 VAL B C 1
ATOM 1904 O O . VAL B 1 84 ? 12.837 -11.036 -15.138 1.00 17.87 84 VAL B O 1
ATOM 1908 N N . VAL B 1 85 ? 13.430 -9.889 -16.972 1.00 16.85 85 VAL B N 1
ATOM 1909 C CA . VAL B 1 85 ? 12.064 -10.023 -17.509 1.00 18.09 85 VAL B CA 1
ATOM 1910 C C . VAL B 1 85 ? 11.694 -11.499 -17.747 1.00 19.89 85 VAL B C 1
ATOM 1911 O O . VAL B 1 85 ? 10.573 -11.961 -17.424 1.00 18.91 85 VAL B O 1
ATOM 1915 N N . ALA B 1 86 ? 12.633 -12.255 -18.314 1.00 19.07 86 ALA B N 1
ATOM 1916 C CA . ALA B 1 86 ? 12.381 -13.697 -18.551 1.00 16.42 86 ALA B CA 1
ATOM 1917 C C . ALA B 1 86 ? 12.102 -14.527 -17.276 1.00 15.59 86 ALA B C 1
ATOM 1918 O O . ALA B 1 86 ? 11.348 -15.503 -17.295 1.00 18.12 86 ALA B O 1
ATOM 1920 N N . ALA B 1 87 ? 12.726 -14.138 -16.174 1.00 15.25 87 ALA B N 1
ATOM 1921 C CA . ALA B 1 87 ? 12.568 -14.807 -14.900 1.00 17.86 87 ALA B CA 1
ATOM 1922 C C . ALA B 1 87 ? 11.202 -14.546 -14.266 1.00 18.12 87 ALA B C 1
ATOM 1923 O O . ALA B 1 87 ? 10.754 -15.327 -13.392 1.00 21.46 87 ALA B O 1
ATOM 1925 N N . GLY B 1 88 ? 10.558 -13.457 -14.696 1.00 16.82 88 GLY B N 1
ATOM 1926 C CA . GLY B 1 88 ? 9.193 -13.125 -14.316 1.00 18.17 88 GLY B CA 1
ATOM 1927 C C . GLY B 1 88 ? 8.975 -12.953 -12.835 1.00 23.84 88 GLY B C 1
ATOM 1928 O O . GLY B 1 88 ? 9.895 -12.601 -12.101 1.00 22.93 88 GLY B O 1
ATOM 1929 N N . ASP B 1 89 ? 7.772 -13.211 -12.360 1.00 18.19 89 ASP B N 1
ATOM 1930 C CA . ASP B 1 89 ? 7.481 -12.808 -10.999 1.00 19.50 89 ASP B CA 1
ATOM 1931 C C . ASP B 1 89 ? 7.766 -13.896 -10.005 1.00 22.88 89 ASP B C 1
ATOM 1932 O O . ASP B 1 89 ? 6.836 -14.454 -9.436 1.00 28.51 89 ASP B O 1
ATOM 1934 N N . VAL B 1 90 ? 9.035 -14.247 -9.824 1.00 17.41 90 VAL B N 1
ATOM 1935 C CA . VAL B 1 90 ? 9.395 -15.361 -8.954 1.00 16.43 90 VAL B CA 1
ATOM 1936 C C . VAL B 1 90 ? 9.938 -14.832 -7.597 1.00 17.79 90 VAL B C 1
ATOM 1937 O O . VAL B 1 90 ? 10.262 -13.654 -7.497 1.00 19.52 90 VAL B O 1
ATOM 1941 N N . GLU B 1 91 ? 10.053 -15.728 -6.617 1.00 18.51 91 GLU B N 1
ATOM 1942 C CA . GLU B 1 91 ? 10.595 -15.359 -5.295 1.00 17.36 91 GLU B CA 1
ATOM 1943 C C . GLU B 1 91 ? 12.078 -15.026 -5.370 1.00 21.66 91 GLU B C 1
ATOM 1944 O O . GLU B 1 91 ? 12.529 -14.158 -4.645 1.00 18.08 91 GLU B O 1
ATOM 1946 N N . GLU B 1 92 ? 12.806 -15.692 -6.262 1.00 16.76 92 GLU B N 1
ATOM 1947 C CA . GLU B 1 92 ? 14.280 -15.667 -6.205 1.00 14.96 92 GLU B CA 1
ATOM 1948 C C . GLU B 1 92 ? 14.881 -16.102 -7.532 1.00 14.57 92 GLU B C 1
ATOM 1949 O O . GLU B 1 92 ? 14.539 -17.158 -8.049 1.00 15.09 92 GLU B O 1
ATOM 1955 N N . LEU B 1 93 ? 15.836 -15.316 -8.030 1.00 12.82 93 LEU B N 1
ATOM 1956 C CA . LEU B 1 93 ? 16.502 -15.580 -9.283 1.00 12.47 93 LEU B CA 1
ATOM 1957 C C . LEU B 1 93 ? 17.914 -16.003 -8.913 1.00 15.89 93 LEU B C 1
ATOM 1958 O O . LEU B 1 93 ? 18.497 -15.395 -8.024 1.00 15.11 93 LEU B O 1
ATOM 1963 N N . MET B 1 94 ? 18.453 -17.042 -9.539 1.00 11.38 94 MET B N 1
ATOM 1964 C CA . MET B 1 94 ? 19.814 -17.505 -9.193 1.00 12.36 94 MET B CA 1
ATOM 1965 C C . MET B 1 94 ? 20.805 -17.224 -10.344 1.00 12.97 94 MET B C 1
ATOM 1966 O O . MET B 1 94 ? 20.676 -17.797 -11.420 1.00 12.98 94 MET B O 1
ATOM 1971 N N . ILE B 1 95 ? 21.798 -16.368 -10.100 1.00 8.60 95 ILE B N 1
ATOM 1972 C CA . ILE B 1 95 ? 22.858 -16.157 -11.069 1.00 9.08 95 ILE B CA 1
ATOM 1973 C C . ILE B 1 95 ? 23.924 -17.232 -10.827 1.00 11.63 95 ILE B C 1
ATOM 1974 O O . ILE B 1 95 ? 24.500 -17.299 -9.723 1.00 11.00 95 ILE B O 1
ATOM 1979 N N . ILE B 1 96 ? 24.208 -18.045 -11.839 1.00 9.03 96 ILE B N 1
ATOM 1980 C CA . ILE B 1 96 ? 25.078 -19.203 -11.634 1.00 7.62 96 ILE B CA 1
ATOM 1981 C C . ILE B 1 96 ? 26.400 -19.085 -12.351 1.00 7.74 96 ILE B C 1
ATOM 1982 O O . ILE B 1 96 ? 27.139 -20.061 -12.442 1.00 10.19 96 ILE B O 1
ATOM 1987 N N . GLY B 1 97 ? 26.751 -17.906 -12.839 1.00 10.04 97 GLY B N 1
ATOM 1988 C CA . GLY B 1 97 ? 28.094 -17.674 -13.404 1.00 9.74 97 GLY B CA 1
ATOM 1989 C C . GLY B 1 97 ? 28.070 -17.316 -14.891 1.00 9.74 97 GLY B C 1
ATOM 1990 O O . GLY B 1 97 ? 26.964 -17.312 -15.488 1.00 11.61 97 GLY B O 1
ATOM 1991 N N . GLY B 1 98 ? 29.209 -17.039 -15.519 1.00 8.52 98 GLY B N 1
ATOM 1992 C CA . GLY B 1 98 ? 30.519 -17.156 -14.915 1.00 10.88 98 GLY B CA 1
ATOM 1993 C C . GLY B 1 98 ? 31.082 -15.841 -14.410 1.00 9.46 98 GLY B C 1
ATOM 1994 O O . GLY B 1 98 ? 30.334 -15.001 -13.959 1.00 11.38 98 GLY B O 1
ATOM 1995 N N . ALA B 1 99 ? 32.406 -15.703 -14.450 1.00 10.02 99 ALA B N 1
ATOM 1996 C CA . ALA B 1 99 ? 32.997 -14.473 -13.914 1.00 11.48 99 ALA B CA 1
ATOM 1997 C C . ALA B 1 99 ? 32.387 -13.196 -14.475 1.00 12.07 99 ALA B C 1
ATOM 1998 O O . ALA B 1 99 ? 32.129 -12.245 -13.689 1.00 13.13 99 ALA B O 1
ATOM 2000 N N . THR B 1 100 ? 32.173 -13.104 -15.801 1.00 11.23 100 THR B N 1
ATOM 2001 C CA . THR B 1 100 ? 31.652 -11.814 -16.317 1.00 9.81 100 THR B CA 1
ATOM 2002 C C . THR B 1 100 ? 30.279 -11.483 -15.725 1.00 11.92 100 THR B C 1
ATOM 2003 O O . THR B 1 100 ? 29.959 -10.322 -15.436 1.00 10.77 100 THR B O 1
ATOM 2007 N N . ILE B 1 101 ? 29.460 -12.507 -15.465 1.00 11.88 101 ILE B N 1
ATOM 2008 C CA . ILE B 1 101 ? 28.114 -12.250 -15.012 1.00 11.69 101 ILE B CA 1
ATOM 2009 C C . ILE B 1 101 ? 28.157 -11.945 -13.519 1.00 11.06 101 ILE B C 1
ATOM 2010 O O . ILE B 1 101 ? 27.507 -10.991 -13.065 1.00 11.39 101 ILE B O 1
ATOM 2015 N N . TYR B 1 102 ? 28.946 -12.707 -12.746 1.00 10.77 102 TYR B N 1
ATOM 2016 C CA . TYR B 1 102 ? 29.122 -12.339 -11.359 1.00 10.30 102 TYR B CA 1
ATOM 2017 C C . TYR B 1 102 ? 29.633 -10.878 -11.186 1.00 10.80 102 TYR B C 1
ATOM 2018 O O . TYR B 1 102 ? 29.194 -10.181 -10.257 1.00 10.18 102 TYR B O 1
ATOM 2027 N N . ASN B 1 103 ? 30.612 -10.474 -12.003 1.00 8.06 103 ASN B N 1
ATOM 2028 C CA . ASN B 1 103 ? 31.148 -9.090 -11.971 1.00 10.48 103 ASN B CA 1
ATOM 2029 C C . ASN B 1 103 ? 30.036 -8.067 -12.181 1.00 10.47 103 ASN B C 1
ATOM 2030 O O . ASN B 1 103 ? 29.927 -7.098 -11.461 1.00 12.10 103 ASN B O 1
ATOM 2035 N N . GLN B 1 104 ? 29.166 -8.327 -13.153 1.00 9.75 104 GLN B N 1
ATOM 2036 C CA . GLN B 1 104 ? 28.173 -7.333 -13.501 1.00 13.69 104 GLN B CA 1
ATOM 2037 C C . GLN B 1 104 ? 27.056 -7.227 -12.463 1.00 12.75 104 GLN B C 1
ATOM 2038 O O . GLN B 1 104 ? 26.424 -6.185 -12.332 1.00 15.23 104 GLN B O 1
ATOM 2044 N N . CYS B 1 105 ? 26.850 -8.320 -11.722 1.00 13.73 105 CYS B N 1
ATOM 2045 C CA . CYS B 1 105 ? 25.664 -8.430 -10.877 1.00 13.25 105 CYS B CA 1
ATOM 2046 C C . CYS B 1 105 ? 25.950 -8.293 -9.402 1.00 12.29 105 CYS B C 1
ATOM 2047 O O . CYS B 1 105 ? 25.040 -8.254 -8.588 1.00 15.28 105 CYS B O 1
ATOM 2050 N N . LEU B 1 106 ? 27.222 -8.293 -9.026 1.00 9.52 106 LEU B N 1
ATOM 2051 C CA . LEU B 1 106 ? 27.556 -8.336 -7.624 1.00 12.12 106 LEU B CA 1
ATOM 2052 C C . LEU B 1 106 ? 26.908 -7.185 -6.883 1.00 12.96 106 LEU B C 1
ATOM 2053 O O . LEU B 1 106 ? 26.350 -7.353 -5.808 1.00 10.90 106 LEU B O 1
ATOM 2058 N N . ALA B 1 107 ? 26.965 -6.000 -7.489 1.00 12.16 107 ALA B N 1
ATOM 2059 C CA . ALA B 1 107 ? 26.484 -4.818 -6.803 1.00 12.34 107 ALA B CA 1
ATOM 2060 C C . ALA B 1 107 ? 25.001 -4.883 -6.497 1.00 12.56 107 ALA B C 1
ATOM 2061 O O . ALA B 1 107 ? 24.503 -4.249 -5.564 1.00 18.92 107 ALA B O 1
ATOM 2063 N N . ALA B 1 108 ? 24.283 -5.630 -7.293 1.00 13.29 108 ALA B N 1
ATOM 2064 C CA . ALA B 1 108 ? 22.852 -5.731 -7.105 1.00 15.51 108 ALA B CA 1
ATOM 2065 C C . ALA B 1 108 ? 22.396 -6.996 -6.366 1.00 15.64 108 ALA B C 1
ATOM 2066 O O . ALA B 1 108 ? 21.181 -7.161 -6.098 1.00 18.72 108 ALA B O 1
ATOM 2068 N N . ALA B 1 109 ? 23.321 -7.897 -6.082 1.00 10.98 109 ALA B N 1
ATOM 2069 C CA . ALA B 1 109 ? 22.951 -9.134 -5.391 1.00 11.44 109 ALA B CA 1
ATOM 2070 C C . ALA B 1 109 ? 22.484 -8.918 -3.941 1.00 14.50 109 ALA B C 1
ATOM 2071 O O . ALA B 1 109 ? 23.121 -8.162 -3.127 1.00 13.28 109 ALA B O 1
ATOM 2073 N N . ASP B 1 110 ? 21.415 -9.643 -3.586 1.00 8.04 110 ASP B N 1
ATOM 2074 C CA . ASP B 1 110 ? 20.907 -9.619 -2.201 1.00 9.35 110 ASP B CA 1
ATOM 2075 C C . ASP B 1 110 ? 21.609 -10.669 -1.376 1.00 10.74 110 ASP B C 1
ATOM 2076 O O . ASP B 1 110 ? 21.817 -10.460 -0.182 1.00 13.36 110 ASP B O 1
ATOM 2081 N N . ARG B 1 111 ? 21.915 -11.810 -2.012 1.00 9.08 111 ARG B N 1
ATOM 2082 C CA . ARG B 1 111 ? 22.469 -12.968 -1.298 1.00 9.70 111 ARG B CA 1
ATOM 2083 C C . ARG B 1 111 ? 23.552 -13.651 -2.160 1.00 9.27 111 ARG B C 1
ATOM 2084 O O . ARG B 1 111 ? 23.483 -13.585 -3.402 1.00 9.62 111 ARG B O 1
ATOM 2092 N N . LEU B 1 112 ? 24.539 -14.260 -1.481 1.00 8.46 112 LEU B N 1
ATOM 2093 C CA . LEU B 1 112 ? 25.486 -15.096 -2.193 1.00 8.12 112 LEU B CA 1
ATOM 2094 C C . LEU B 1 112 ? 25.436 -16.481 -1.557 1.00 8.11 112 LEU B C 1
ATOM 2095 O O . LEU B 1 112 ? 25.561 -16.604 -0.332 1.00 10.00 112 LEU B O 1
ATOM 2100 N N . TYR B 1 113 ? 25.306 -17.490 -2.397 1.00 8.07 113 TYR B N 1
ATOM 2101 C CA . TYR B 1 113 ? 25.385 -18.869 -1.940 1.00 10.03 113 TYR B CA 1
ATOM 2102 C C . TYR B 1 113 ? 26.780 -19.324 -2.303 1.00 8.24 113 TYR B C 1
ATOM 2103 O O . TYR B 1 113 ? 27.086 -19.546 -3.472 1.00 9.38 113 TYR B O 1
ATOM 2112 N N . LEU B 1 114 ? 27.705 -19.324 -1.324 1.00 7.49 114 LEU B N 1
ATOM 2113 C CA . LEU B 1 114 ? 29.109 -19.605 -1.668 1.00 8.43 114 LEU B CA 1
ATOM 2114 C C . LEU B 1 114 ? 29.560 -20.947 -1.122 1.00 9.68 114 LEU B C 1
ATOM 2115 O O . LEU B 1 114 ? 29.485 -21.192 0.112 1.00 10.48 114 LEU B O 1
ATOM 2120 N N . THR B 1 115 ? 30.104 -21.772 -1.994 1.00 7.07 115 THR B N 1
ATOM 2121 C CA . THR B 1 115 ? 30.813 -22.994 -1.538 1.00 9.16 115 THR B CA 1
ATOM 2122 C C . THR B 1 115 ? 32.300 -22.642 -1.569 1.00 11.64 115 THR B C 1
ATOM 2123 O O . THR B 1 115 ? 32.804 -22.027 -2.558 1.00 12.32 115 THR B O 1
ATOM 2127 N N . HIS B 1 116 ? 32.979 -22.910 -0.470 1.00 9.65 116 HIS B N 1
ATOM 2128 C CA . HIS B 1 116 ? 34.443 -22.734 -0.404 1.00 9.99 116 HIS B CA 1
ATOM 2129 C C . HIS B 1 116 ? 35.132 -24.078 -0.338 1.00 10.33 116 HIS B C 1
ATOM 2130 O O . HIS B 1 116 ? 34.866 -24.845 0.593 1.00 13.01 116 HIS B O 1
ATOM 2137 N N . ILE B 1 117 ? 35.949 -24.355 -1.350 1.00 9.35 117 ILE B N 1
ATOM 2138 C CA . ILE B 1 117 ? 36.624 -25.667 -1.469 1.00 10.66 117 ILE B CA 1
ATOM 2139 C C . ILE B 1 117 ? 38.064 -25.491 -0.988 1.00 11.25 117 ILE B C 1
ATOM 2140 O O . ILE B 1 117 ? 38.795 -24.565 -1.420 1.00 13.95 117 ILE B O 1
ATOM 2145 N N . GLU B 1 118 ? 38.514 -26.371 -0.081 1.00 10.01 118 GLU B N 1
ATOM 2146 C CA . GLU B 1 118 ? 39.877 -26.268 0.456 1.00 13.82 118 GLU B CA 1
ATOM 2147 C C . GLU B 1 118 ? 40.875 -26.881 -0.546 1.00 15.50 118 GLU B C 1
ATOM 2148 O O . GLU B 1 118 ? 41.221 -28.087 -0.509 1.00 13.26 118 GLU B O 1
ATOM 2154 N N . LEU B 1 119 ? 41.304 -26.058 -1.498 1.00 12.24 119 LEU B N 1
ATOM 2155 C CA . LEU B 1 119 ? 42.128 -26.550 -2.603 1.00 13.05 119 LEU B CA 1
ATOM 2156 C C . LEU B 1 119 ? 42.814 -25.381 -3.280 1.00 13.42 119 LEU B C 1
ATOM 2157 O O . LEU B 1 119 ? 42.144 -24.389 -3.626 1.00 11.80 119 LEU B O 1
ATOM 2162 N N . THR B 1 120 ? 44.142 -25.460 -3.445 1.00 12.74 120 THR B N 1
ATOM 2163 C CA . THR B 1 120 ? 44.847 -24.445 -4.258 1.00 13.69 120 THR B CA 1
ATOM 2164 C C . THR B 1 120 ? 45.000 -24.981 -5.660 1.00 14.53 120 THR B C 1
ATOM 2165 O O . THR B 1 120 ? 45.641 -26.027 -5.888 1.00 16.61 120 THR B O 1
ATOM 2169 N N . THR B 1 121 ? 44.412 -24.283 -6.627 1.00 13.54 121 THR B N 1
ATOM 2170 C CA . THR B 1 121 ? 44.525 -24.763 -7.982 1.00 12.87 121 THR B CA 1
ATOM 2171 C C . THR B 1 121 ? 44.716 -23.551 -8.920 1.00 14.97 121 THR B C 1
ATOM 2172 O O . THR B 1 121 ? 44.294 -22.389 -8.584 1.00 15.98 121 THR B O 1
ATOM 2176 N N . GLU B 1 122 ? 45.360 -23.754 -10.073 1.00 13.02 122 GLU B N 1
ATOM 2177 C CA . GLU B 1 122 ? 45.531 -22.651 -11.030 1.00 12.65 122 GLU B CA 1
ATOM 2178 C C . GLU B 1 122 ? 44.182 -22.271 -11.588 1.00 13.61 122 GLU B C 1
ATOM 2179 O O . GLU B 1 122 ? 43.317 -23.127 -11.771 1.00 14.28 122 GLU B O 1
ATOM 2185 N N . GLY B 1 123 ? 43.958 -20.994 -11.882 1.00 10.58 123 GLY B N 1
ATOM 2186 C CA . GLY B 1 123 ? 42.689 -20.643 -12.522 1.00 8.36 123 GLY B CA 1
ATOM 2187 C C . GLY B 1 123 ? 42.895 -19.703 -13.715 1.00 9.55 123 GLY B C 1
ATOM 2188 O O . GLY B 1 123 ? 43.998 -19.143 -13.904 1.00 10.94 123 GLY B O 1
ATOM 2189 N N . ASP B 1 124 ? 41.845 -19.555 -14.506 1.00 7.33 124 ASP B N 1
ATOM 2190 C CA . ASP B 1 124 ? 41.800 -18.426 -15.441 1.00 11.06 124 ASP B CA 1
ATOM 2191 C C . ASP B 1 124 ? 40.541 -17.588 -15.305 1.00 10.52 124 ASP B C 1
ATOM 2192 O O . ASP B 1 124 ? 40.231 -16.777 -16.199 1.00 10.57 124 ASP B O 1
ATOM 2197 N N . THR B 1 125 ? 39.781 -17.845 -14.217 1.00 8.23 125 THR B N 1
ATOM 2198 C CA . THR B 1 125 ? 38.510 -17.179 -13.977 1.00 7.63 125 THR B CA 1
ATOM 2199 C C . THR B 1 125 ? 38.320 -17.125 -12.491 1.00 10.00 125 THR B C 1
ATOM 2200 O O . THR B 1 125 ? 38.593 -18.114 -11.807 1.00 9.86 125 THR B O 1
ATOM 2204 N N . TRP B 1 126 ? 37.956 -15.962 -11.965 1.00 8.56 126 TRP B N 1
ATOM 2205 C CA . TRP B 1 126 ? 37.888 -15.783 -10.504 1.00 9.04 126 TRP B CA 1
ATOM 2206 C C . TRP B 1 126 ? 36.580 -15.134 -10.122 1.00 11.12 126 TRP B C 1
ATOM 2207 O O . TRP B 1 126 ? 36.045 -14.316 -10.853 1.00 12.46 126 TRP B O 1
ATOM 2218 N N . PHE B 1 127 ? 36.078 -15.491 -8.944 1.00 8.62 127 PHE B N 1
ATOM 2219 C CA . PHE B 1 127 ? 34.882 -14.817 -8.421 1.00 7.99 127 PHE B CA 1
ATOM 2220 C C . PHE B 1 127 ? 35.269 -13.347 -8.053 1.00 7.61 127 PHE B C 1
ATOM 2221 O O . PHE B 1 127 ? 36.427 -13.104 -7.679 1.00 9.32 127 PHE B O 1
ATOM 2229 N N . PRO B 1 128 ? 34.326 -12.428 -8.097 1.00 7.61 128 PRO B N 1
ATOM 2230 C CA . PRO B 1 128 ? 34.649 -11.024 -7.710 1.00 9.35 128 PRO B CA 1
ATOM 2231 C C . PRO B 1 128 ? 35.110 -10.942 -6.246 1.00 9.50 128 PRO B C 1
ATOM 2232 O O . PRO B 1 128 ? 34.891 -11.860 -5.390 1.00 9.75 128 PRO B O 1
ATOM 2236 N N . ASP B 1 129 ? 35.744 -9.805 -5.928 1.00 9.96 129 ASP B N 1
ATOM 2237 C CA . ASP B 1 129 ? 36.153 -9.529 -4.538 1.00 8.49 129 ASP B CA 1
ATOM 2238 C C . ASP B 1 129 ? 34.945 -9.075 -3.715 1.00 12.16 129 ASP B C 1
ATOM 2239 O O . ASP B 1 129 ? 34.796 -7.892 -3.400 1.00 13.92 129 ASP B O 1
ATOM 2244 N N . TYR B 1 130 ? 34.083 -10.033 -3.373 1.00 11.94 130 TYR B N 1
ATOM 2245 C CA . TYR B 1 130 ? 32.832 -9.707 -2.678 1.00 10.27 130 TYR B CA 1
ATOM 2246 C C . TYR B 1 130 ? 33.080 -9.105 -1.297 1.00 11.84 130 TYR B C 1
ATOM 2247 O O . TYR B 1 130 ? 32.220 -8.457 -0.792 1.00 12.82 130 TYR B O 1
ATOM 2256 N N . GLU B 1 131 ? 34.235 -9.351 -0.703 1.00 10.00 131 GLU B N 1
ATOM 2257 C CA . GLU B 1 131 ? 34.423 -8.791 0.627 1.00 13.53 131 GLU B CA 1
ATOM 2258 C C . GLU B 1 131 ? 34.738 -7.308 0.601 1.00 15.56 131 GLU B C 1
ATOM 2259 O O . GLU B 1 131 ? 34.908 -6.711 1.682 1.00 13.90 131 GLU B O 1
ATOM 2265 N N . GLN B 1 132 ? 34.736 -6.678 -0.580 1.00 12.80 132 GLN B N 1
ATOM 2266 C CA . GLN B 1 132 ? 34.740 -5.209 -0.577 1.00 14.23 132 GLN B CA 1
ATOM 2267 C C . GLN B 1 132 ? 33.450 -4.643 0.026 1.00 14.47 132 GLN B C 1
ATOM 2268 O O . GLN B 1 132 ? 33.371 -3.458 0.426 1.00 13.86 132 GLN B O 1
ATOM 2274 N N . TYR B 1 133 ? 32.404 -5.473 0.025 1.00 11.29 133 TYR B N 1
ATOM 2275 C CA . TYR B 1 133 ? 31.107 -5.156 0.626 1.00 12.22 133 TYR B CA 1
ATOM 2276 C C . TYR B 1 133 ? 30.929 -5.873 1.957 1.00 13.24 133 TYR B C 1
ATOM 2277 O O . TYR B 1 133 ? 31.709 -6.751 2.288 1.00 14.86 133 TYR B O 1
ATOM 2286 N N . ASN B 1 134 ? 29.895 -5.496 2.708 1.00 11.67 134 ASN B N 1
ATOM 2287 C CA . ASN B 1 134 ? 29.632 -6.145 3.989 1.00 13.64 134 ASN B CA 1
ATOM 2288 C C . ASN B 1 134 ? 28.507 -7.150 3.890 1.00 12.74 134 ASN B C 1
ATOM 2289 O O . ASN B 1 134 ? 27.536 -6.905 3.170 1.00 14.31 134 ASN B O 1
ATOM 2294 N N . TRP B 1 135 ? 28.647 -8.264 4.615 1.00 13.96 135 TRP B N 1
ATOM 2295 C CA . TRP B 1 135 ? 27.693 -9.370 4.522 1.00 10.19 135 TRP B CA 1
ATOM 2296 C C . TRP B 1 135 ? 27.349 -9.897 5.922 1.00 14.37 135 TRP B C 1
ATOM 2297 O O . TRP B 1 135 ? 28.171 -9.776 6.825 1.00 18.69 135 TRP B O 1
ATOM 2308 N N . GLN B 1 136 ? 26.213 -10.559 6.075 1.00 13.19 136 GLN B N 1
ATOM 2309 C CA . GLN B 1 136 ? 25.931 -11.291 7.318 1.00 13.45 136 GLN B CA 1
ATOM 2310 C C . GLN B 1 136 ? 25.748 -12.740 6.867 1.00 12.86 136 GLN B C 1
ATOM 2311 O O . GLN B 1 136 ? 24.958 -13.015 5.992 1.00 14.51 136 GLN B O 1
ATOM 2317 N N . GLU B 1 137 ? 26.408 -13.679 7.511 1.00 14.08 137 GLU B N 1
ATOM 2318 C CA . GLU B 1 137 ? 26.156 -15.095 7.211 1.00 11.03 137 GLU B CA 1
ATOM 2319 C C . GLU B 1 137 ? 24.895 -15.636 7.879 1.00 14.14 137 GLU B C 1
ATOM 2320 O O . GLU B 1 137 ? 24.737 -15.467 9.117 1.00 17.97 137 GLU B O 1
ATOM 2326 N N . ILE B 1 138 ? 24.016 -16.273 7.107 1.00 12.96 138 ILE B N 1
ATOM 2327 C CA . ILE B 1 138 ? 22.747 -16.775 7.694 1.00 14.24 138 ILE B CA 1
ATOM 2328 C C . ILE B 1 138 ? 22.522 -18.256 7.644 1.00 16.00 138 ILE B C 1
ATOM 2329 O O . ILE B 1 138 ? 21.529 -18.782 8.199 1.00 17.36 138 ILE B O 1
ATOM 2334 N N . GLU B 1 139 ? 23.418 -18.956 6.949 1.00 12.23 139 GLU B N 1
ATOM 2335 C CA . GLU B 1 139 ? 23.390 -20.409 6.938 1.00 14.10 139 GLU B CA 1
ATOM 2336 C C . GLU B 1 139 ? 24.805 -20.857 6.726 1.00 14.47 139 GLU B C 1
ATOM 2337 O O . GLU B 1 139 ? 25.607 -20.163 6.079 1.00 12.27 139 GLU B O 1
ATOM 2343 N N . HIS B 1 140 ? 25.084 -22.045 7.227 1.00 12.51 140 HIS B N 1
ATOM 2344 C CA . HIS B 1 140 ? 26.406 -22.635 7.086 1.00 13.91 140 HIS B CA 1
ATOM 2345 C C . HIS B 1 140 ? 26.352 -24.149 7.179 1.00 16.06 140 HIS B C 1
ATOM 2346 O O . HIS B 1 140 ? 25.603 -24.689 8.020 1.00 16.27 140 HIS B O 1
ATOM 2353 N N . GLU B 1 141 ? 27.112 -24.844 6.330 1.00 10.07 141 GLU B N 1
ATOM 2354 C CA . GLU B 1 141 ? 27.295 -26.319 6.453 1.00 16.24 141 GLU B CA 1
ATOM 2355 C C . GLU B 1 141 ? 28.725 -26.638 6.125 1.00 17.35 141 GLU B C 1
ATOM 2356 O O . GLU B 1 141 ? 29.329 -25.972 5.301 1.00 14.25 141 GLU B O 1
ATOM 2362 N N . SER B 1 142 ? 29.287 -27.700 6.725 1.00 13.24 142 SER B N 1
ATOM 2363 C CA . SER B 1 142 ? 30.581 -28.142 6.240 1.00 12.46 142 SER B CA 1
ATOM 2364 C C . SER B 1 142 ? 30.506 -29.619 5.816 1.00 15.98 142 SER B C 1
ATOM 2365 O O . SER B 1 142 ? 29.642 -30.395 6.298 1.00 16.96 142 SER B O 1
ATOM 2368 N N . TYR B 1 143 ? 31.399 -29.975 4.908 1.00 13.51 143 TYR B N 1
ATOM 2369 C CA . TYR B 1 143 ? 31.415 -31.327 4.312 1.00 14.55 143 TYR B CA 1
ATOM 2370 C C . TYR B 1 143 ? 32.820 -31.839 4.259 1.00 16.50 143 TYR B C 1
ATOM 2371 O O . TYR B 1 143 ? 33.660 -31.330 3.521 1.00 17.70 143 TYR B O 1
ATOM 2380 N N . ALA B 1 144 ? 33.089 -32.924 4.946 1.00 14.23 144 ALA B N 1
ATOM 2381 C CA . ALA B 1 144 ? 34.447 -33.435 4.864 1.00 13.67 144 ALA B CA 1
ATOM 2382 C C . ALA B 1 144 ? 34.644 -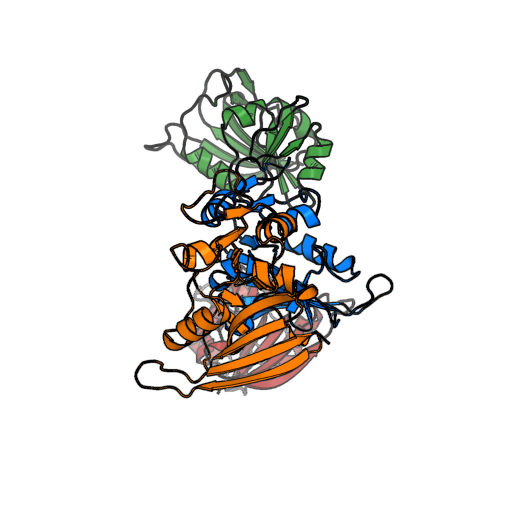34.324 3.629 1.00 14.39 144 ALA B C 1
ATOM 2383 O O . ALA B 1 144 ? 33.710 -34.949 3.153 1.00 17.01 144 ALA B O 1
ATOM 2385 N N . ALA B 1 145 ? 35.877 -34.360 3.155 1.00 14.90 145 ALA B N 1
ATOM 2386 C CA . ALA B 1 145 ? 36.217 -35.171 1.997 1.00 14.46 145 ALA B CA 1
ATOM 2387 C C . ALA B 1 145 ? 35.882 -36.611 2.330 1.00 16.36 145 ALA B C 1
ATOM 2388 O O . ALA B 1 145 ? 35.966 -37.002 3.490 1.00 15.22 145 ALA B O 1
ATOM 2390 N N . ASP B 1 146 ? 35.486 -37.353 1.301 1.00 15.69 146 ASP B N 1
ATOM 2391 C CA . ASP B 1 146 ? 35.108 -38.778 1.451 1.00 17.14 146 ASP B CA 1
ATOM 2392 C C . ASP B 1 146 ? 35.608 -39.527 0.236 1.00 18.40 146 ASP B C 1
ATOM 2393 O O . ASP B 1 146 ? 36.418 -39.005 -0.536 1.00 15.95 146 ASP B O 1
ATOM 2398 N N . ASP B 1 147 ? 35.169 -40.778 0.099 1.00 18.28 147 ASP B N 1
ATOM 2399 C CA . ASP B 1 147 ? 35.725 -41.569 -0.988 1.00 17.62 147 ASP B CA 1
ATOM 2400 C C . ASP B 1 147 ? 35.212 -41.195 -2.376 1.00 19.08 147 ASP B C 1
ATOM 2401 O O . ASP B 1 147 ? 35.750 -41.706 -3.359 1.00 19.54 147 ASP B O 1
ATOM 2406 N N . LYS B 1 148 ? 34.229 -40.278 -2.497 1.00 16.98 148 LYS B N 1
ATOM 2407 C CA . LYS B 1 148 ? 33.846 -39.794 -3.814 1.00 15.94 148 LYS B CA 1
ATOM 2408 C C . LYS B 1 148 ? 34.238 -38.339 -4.073 1.00 15.62 148 LYS B C 1
ATOM 2409 O O . LYS B 1 148 ? 34.096 -37.844 -5.213 1.00 15.80 148 LYS B O 1
ATOM 2415 N N . ASN B 1 149 ? 34.737 -37.682 -3.016 1.00 14.96 149 ASN B N 1
ATOM 2416 C CA . ASN B 1 149 ? 34.967 -36.236 -3.067 1.00 14.36 149 ASN B CA 1
ATOM 2417 C C . ASN B 1 149 ? 36.265 -35.932 -2.323 1.00 13.80 149 ASN B C 1
ATOM 2418 O O . ASN B 1 149 ? 36.268 -35.965 -1.103 1.00 15.83 149 ASN B O 1
ATOM 2423 N N . PRO B 1 150 ? 37.344 -35.607 -3.068 1.00 12.25 150 PRO B N 1
ATOM 2424 C CA . PRO B 1 150 ? 38.675 -35.598 -2.484 1.00 13.08 150 PRO B CA 1
ATOM 2425 C C . PRO B 1 150 ? 39.033 -34.344 -1.708 1.00 12.73 150 PRO B C 1
ATOM 2426 O O . PRO B 1 150 ? 40.149 -34.289 -1.176 1.00 13.82 150 PRO B O 1
ATOM 2430 N N . HIS B 1 151 ? 38.147 -33.352 -1.672 1.00 11.98 151 HIS B N 1
ATOM 2431 C CA . HIS B 1 151 ? 38.504 -32.111 -0.989 1.00 10.96 151 HIS B CA 1
ATOM 2432 C C . HIS B 1 151 ? 37.414 -31.778 0.018 1.00 13.95 151 HIS B C 1
ATOM 2433 O O . HIS B 1 151 ? 36.223 -31.993 -0.267 1.00 13.00 151 HIS B O 1
ATOM 2440 N N . ASN B 1 152 ? 37.810 -31.203 1.148 1.00 13.12 152 ASN B N 1
ATOM 2441 C CA . ASN B 1 152 ? 36.844 -30.593 2.052 1.00 12.09 152 ASN B CA 1
ATOM 2442 C C . ASN B 1 152 ? 36.207 -29.385 1.428 1.00 13.32 152 ASN B C 1
ATOM 2443 O O . ASN B 1 152 ? 36.864 -28.671 0.668 1.00 13.71 152 ASN B O 1
ATOM 2448 N N . TYR B 1 153 ? 34.942 -29.141 1.747 1.00 12.30 153 TYR B N 1
ATOM 2449 C CA . TYR B 1 153 ? 34.362 -27.859 1.328 1.00 12.22 153 TYR B CA 1
ATOM 2450 C C . TYR B 1 153 ? 33.316 -27.405 2.348 1.00 13.77 153 TYR B C 1
ATOM 2451 O O . TYR B 1 153 ? 32.802 -28.219 3.133 1.00 12.30 153 TYR B O 1
ATOM 2460 N N . ARG B 1 154 ? 32.947 -26.122 2.304 1.00 10.34 154 ARG B N 1
ATOM 2461 C CA . ARG B 1 154 ? 31.923 -25.680 3.252 1.00 10.26 154 ARG B CA 1
ATOM 2462 C C . ARG B 1 154 ? 30.979 -24.739 2.488 1.00 13.92 154 ARG B C 1
ATOM 2463 O O . ARG B 1 154 ? 31.303 -24.218 1.405 1.00 12.38 154 ARG B O 1
ATOM 2471 N N . PHE B 1 155 ? 29.788 -24.589 3.020 1.00 11.08 155 PHE B N 1
ATOM 2472 C CA . PHE B 1 155 ? 28.773 -23.767 2.351 1.00 10.45 155 PHE B CA 1
ATOM 2473 C C . PHE B 1 155 ? 28.400 -22.605 3.255 1.00 13.16 155 PHE B C 1
ATOM 2474 O O . PHE B 1 155 ? 28.224 -22.807 4.459 1.00 13.39 155 PHE B O 1
ATOM 2482 N N . SER B 1 156 ? 28.282 -21.399 2.677 1.00 9.00 156 SER B N 1
ATOM 2483 C CA . SER B 1 156 ? 27.869 -20.203 3.449 1.00 11.91 156 SER B CA 1
ATOM 2484 C C . SER B 1 156 ? 26.783 -19.476 2.644 1.00 12.31 156 SER B C 1
ATOM 2485 O O . SER B 1 156 ? 26.940 -19.330 1.429 1.00 11.83 156 SER B O 1
ATOM 2488 N N . LEU B 1 157 ? 25.684 -19.083 3.303 1.00 9.86 157 LEU B N 1
ATOM 2489 C CA . LEU B 1 157 ? 24.706 -18.203 2.679 1.00 9.94 157 LEU B CA 1
ATOM 2490 C C . LEU B 1 157 ? 24.915 -16.815 3.259 1.00 13.08 157 LEU B C 1
ATOM 2491 O O . LEU B 1 157 ? 24.731 -16.630 4.461 1.00 11.54 157 LEU B O 1
ATOM 2496 N N . LEU B 1 158 ? 25.287 -15.837 2.438 1.00 9.47 158 LEU B N 1
ATOM 2497 C CA . LEU B 1 158 ? 25.554 -14.472 2.945 1.00 11.75 158 LEU B CA 1
ATOM 2498 C C . LEU B 1 158 ? 24.461 -13.549 2.460 1.00 12.58 158 LEU B C 1
ATOM 2499 O O . LEU B 1 158 ? 24.010 -13.665 1.335 1.00 13.40 158 LEU B O 1
ATOM 2504 N N . GLU B 1 159 ? 24.008 -12.627 3.310 1.00 11.28 159 GLU B N 1
ATOM 2505 C CA . GLU B 1 159 ? 23.072 -11.605 2.865 1.00 10.42 159 GLU B CA 1
ATOM 2506 C C . GLU B 1 159 ? 23.766 -10.213 2.923 1.00 11.89 159 GLU B C 1
ATOM 2507 O O . GLU B 1 159 ? 24.518 -9.949 3.832 1.00 11.99 159 GLU B O 1
ATOM 2513 N N . ARG B 1 160 ? 23.537 -9.383 1.922 1.00 11.38 160 ARG B N 1
ATOM 2514 C CA . ARG B 1 160 ? 24.259 -8.117 1.801 1.00 12.82 160 ARG B CA 1
ATOM 2515 C C . ARG B 1 160 ? 23.747 -7.203 2.910 1.00 14.89 160 ARG B C 1
ATOM 2516 O O . ARG B 1 160 ? 22.524 -7.141 3.117 1.00 16.34 160 ARG B O 1
ATOM 2524 N N . VAL B 1 161 ? 24.669 -6.512 3.591 1.00 14.57 161 VAL B N 1
ATOM 2525 C CA . VAL B 1 161 ? 24.328 -5.497 4.602 1.00 17.05 161 VAL B CA 1
ATOM 2526 C C . VAL B 1 161 ? 24.677 -4.144 4.017 1.00 24.41 161 VAL B C 1
ATOM 2527 O O . VAL B 1 161 ? 25.837 -3.962 3.611 1.00 24.74 161 VAL B O 1
ATOM 2531 N N . MET C 1 1 ? 58.683 12.139 -36.587 1.00 27.92 1 MET C N 1
ATOM 2532 C CA . MET C 1 1 ? 58.343 11.024 -37.486 1.00 21.43 1 MET C CA 1
ATOM 2533 C C . MET C 1 1 ? 59.083 11.154 -38.795 1.00 23.39 1 MET C C 1
ATOM 2534 O O . MET C 1 1 ? 58.866 12.146 -39.530 1.00 30.23 1 MET C O 1
ATOM 2539 N N . ILE C 1 2 ? 59.862 10.134 -39.127 1.00 16.20 2 ILE C N 1
ATOM 2540 C CA . ILE C 1 2 ? 60.507 10.045 -40.440 1.00 12.46 2 ILE C CA 1
ATOM 2541 C C . ILE C 1 2 ? 59.429 9.643 -41.447 1.00 16.64 2 ILE C C 1
ATOM 2542 O O . ILE C 1 2 ? 58.727 8.668 -41.244 1.00 16.05 2 ILE C O 1
ATOM 2547 N N . VAL C 1 3 ? 59.355 10.375 -42.558 1.00 11.89 3 VAL C N 1
ATOM 2548 C CA . VAL C 1 3 ? 58.372 10.100 -43.585 1.00 12.07 3 VAL C CA 1
ATOM 2549 C C . VAL C 1 3 ? 59.121 9.358 -44.674 1.00 10.75 3 VAL C C 1
ATOM 2550 O O . VAL C 1 3 ? 59.998 9.914 -45.318 1.00 11.06 3 VAL C O 1
ATOM 2554 N N . SER C 1 4 ? 58.780 8.070 -44.840 1.00 9.23 4 SER C N 1
ATOM 2555 C CA . SER C 1 4 ? 59.482 7.238 -45.817 1.00 7.99 4 SER C CA 1
ATOM 2556 C C . SER C 1 4 ? 58.526 6.846 -46.923 1.00 9.31 4 SER C C 1
ATOM 2557 O O . SER C 1 4 ? 57.331 6.738 -46.695 1.00 10.05 4 SER C O 1
ATOM 2560 N N . MET C 1 5 ? 59.059 6.637 -48.131 1.00 8.65 5 MET C N 1
ATOM 2561 C CA . MET C 1 5 ? 58.246 6.078 -49.190 1.00 7.28 5 MET C CA 1
ATOM 2562 C C . MET C 1 5 ? 58.989 4.797 -49.688 1.00 6.59 5 MET C C 1
ATOM 2563 O O . MET C 1 5 ? 60.226 4.766 -49.760 1.00 8.23 5 MET C O 1
ATOM 2568 N N . ILE C 1 6 ? 58.220 3.782 -50.006 1.00 7.83 6 ILE C N 1
ATOM 2569 C CA . ILE C 1 6 ? 58.823 2.496 -50.476 1.00 5.91 6 ILE C CA 1
ATOM 2570 C C . ILE C 1 6 ? 58.171 2.124 -51.803 1.00 6.52 6 ILE C C 1
ATOM 2571 O O . ILE C 1 6 ? 56.982 2.230 -51.918 1.00 7.22 6 ILE C O 1
ATOM 2576 N N . ALA C 1 7 ? 58.972 1.742 -52.817 1.00 7.47 7 ALA C N 1
ATOM 2577 C CA . ALA C 1 7 ? 58.411 1.453 -54.144 1.00 7.06 7 ALA C CA 1
ATOM 2578 C C . ALA C 1 7 ? 59.402 0.508 -54.847 1.00 6.97 7 ALA C C 1
ATOM 2579 O O . ALA C 1 7 ? 60.567 0.489 -54.544 1.00 7.35 7 ALA C O 1
ATOM 2581 N N . ALA C 1 8 ? 58.897 -0.202 -55.829 1.00 8.02 8 ALA C N 1
ATOM 2582 C CA . ALA C 1 8 ? 59.681 -1.068 -56.709 1.00 8.47 8 ALA C CA 1
ATOM 2583 C C . ALA C 1 8 ? 59.520 -0.540 -58.118 1.00 7.29 8 ALA C C 1
ATOM 2584 O O . ALA C 1 8 ? 58.402 -0.493 -58.614 1.00 7.34 8 ALA C O 1
ATOM 2586 N N . LEU C 1 9 ? 60.631 -0.145 -58.722 1.00 9.10 9 LEU C N 1
ATOM 2587 C CA . LEU C 1 9 ? 60.608 0.577 -60.035 1.00 8.51 9 LEU C CA 1
ATOM 2588 C C . LEU C 1 9 ? 61.269 -0.319 -61.095 1.00 8.65 9 LEU C C 1
ATOM 2589 O O . LEU C 1 9 ? 62.434 -0.685 -60.955 1.00 9.96 9 LEU C O 1
ATOM 2594 N N . ALA C 1 10 ? 60.583 -0.564 -62.187 1.00 7.08 10 ALA C N 1
ATOM 2595 C CA . ALA C 1 10 ? 61.278 -1.101 -63.338 1.00 9.09 10 ALA C CA 1
ATOM 2596 C C . ALA C 1 10 ? 61.950 0.060 -64.093 1.00 11.42 10 ALA C C 1
ATOM 2597 O O . ALA C 1 10 ? 61.993 1.197 -63.601 1.00 10.93 10 ALA C O 1
ATOM 2599 N N . ASN C 1 11 ? 62.531 -0.217 -65.268 1.00 9.23 11 ASN C N 1
ATOM 2600 C CA . ASN C 1 11 ? 63.208 0.862 -65.984 1.00 8.75 11 ASN C CA 1
ATOM 2601 C C . ASN C 1 11 ? 62.220 2.000 -66.287 1.00 9.39 11 ASN C C 1
ATOM 2602 O O . ASN C 1 11 ? 60.986 1.800 -66.418 1.00 8.66 11 ASN C O 1
ATOM 2607 N N . ASN C 1 12 ? 62.786 3.213 -66.427 1.00 11.25 12 ASN C N 1
ATOM 2608 C CA . ASN C 1 12 ? 61.972 4.410 -66.722 1.00 14.29 12 ASN C CA 1
ATOM 2609 C C . ASN C 1 12 ? 60.956 4.737 -65.598 1.00 10.87 12 ASN C C 1
ATOM 2610 O O . ASN C 1 12 ? 59.970 5.395 -65.836 1.00 10.67 12 ASN C O 1
ATOM 2615 N N . ARG C 1 13 ? 61.234 4.261 -64.390 1.00 8.30 13 ARG C N 1
ATOM 2616 C CA . ARG C 1 13 ? 60.404 4.474 -63.192 1.00 9.22 13 ARG C CA 1
ATOM 2617 C C . ARG C 1 13 ? 59.023 3.857 -63.287 1.00 10.48 13 ARG C C 1
ATOM 2618 O O . ARG C 1 13 ? 58.114 4.274 -62.582 1.00 8.37 13 ARG C O 1
ATOM 2626 N N . VAL C 1 14 ? 58.814 2.842 -64.167 1.00 8.07 14 VAL C N 1
ATOM 2627 C CA . VAL C 1 14 ? 57.453 2.285 -64.242 1.00 5.51 14 VAL C CA 1
ATOM 2628 C C . VAL C 1 14 ? 57.100 1.516 -62.946 1.00 7.35 14 VAL C C 1
ATOM 2629 O O . VAL C 1 14 ? 57.939 0.750 -62.453 1.00 9.34 14 VAL C O 1
ATOM 2633 N N . ILE C 1 15 ? 55.918 1.732 -62.388 1.00 8.09 15 ILE C N 1
ATOM 2634 C CA . ILE C 1 15 ? 55.525 1.014 -61.174 1.00 8.38 15 ILE C CA 1
ATOM 2635 C C . ILE C 1 15 ? 54.261 0.215 -61.365 1.00 8.82 15 ILE C C 1
ATOM 2636 O O . ILE C 1 15 ? 53.983 -0.660 -60.588 1.00 8.35 15 ILE C O 1
ATOM 2641 N N . GLY C 1 16 ? 53.433 0.529 -62.387 1.00 7.79 16 GLY C N 1
ATOM 2642 C CA . GLY C 1 16 ? 52.164 -0.142 -62.425 1.00 9.09 16 GLY C CA 1
ATOM 2643 C C . GLY C 1 16 ? 51.575 -0.213 -63.829 1.00 10.06 16 GLY C C 1
ATOM 2644 O O . GLY C 1 16 ? 51.951 0.532 -64.699 1.00 9.02 16 GLY C O 1
ATOM 2645 N N . LEU C 1 17 ? 50.673 -1.155 -64.046 1.00 9.23 17 LEU C N 1
ATOM 2646 C CA . LEU C 1 17 ? 49.875 -1.200 -65.295 1.00 10.61 17 LEU C CA 1
ATOM 2647 C C . LEU C 1 17 ? 48.539 -1.912 -65.040 1.00 12.14 17 LEU C C 1
ATOM 2648 O O . LEU C 1 17 ? 48.536 -3.016 -64.469 1.00 12.81 17 LEU C O 1
ATOM 2653 N N . ASP C 1 18 ? 47.413 -1.292 -65.437 1.00 12.03 18 ASP C N 1
ATOM 2654 C CA . ASP C 1 18 ? 46.099 -1.909 -65.181 1.00 15.27 18 ASP C CA 1
ATOM 2655 C C . ASP C 1 18 ? 45.851 -2.265 -63.713 1.00 15.13 18 ASP C C 1
ATOM 2656 O O . ASP C 1 18 ? 45.245 -3.303 -63.406 1.00 15.48 18 ASP C O 1
ATOM 2661 N N . ASN C 1 19 ? 46.336 -1.394 -62.826 1.00 13.41 19 ASN C N 1
ATOM 2662 C CA . ASN C 1 19 ? 46.182 -1.505 -61.370 1.00 13.36 19 ASN C CA 1
ATOM 2663 C C . ASN C 1 19 ? 46.805 -2.770 -60.771 1.00 13.29 19 ASN C C 1
ATOM 2664 O O . ASN C 1 19 ? 46.355 -3.227 -59.721 1.00 15.55 19 ASN C O 1
ATOM 2669 N N . LYS C 1 20 ? 47.789 -3.327 -61.481 1.00 13.11 20 LYS C N 1
ATOM 2670 C CA . LYS C 1 20 ? 48.670 -4.403 -60.986 1.00 14.46 20 LYS C CA 1
ATOM 2671 C C . LYS C 1 20 ? 50.137 -4.012 -61.220 1.00 12.77 20 LYS C C 1
ATOM 2672 O O . LYS C 1 20 ? 50.437 -2.993 -61.822 1.00 14.49 20 LYS C O 1
ATOM 2678 N N . MET C 1 21 ? 51.065 -4.831 -60.729 1.00 12.03 21 MET C N 1
ATOM 2679 C CA . MET C 1 21 ? 52.434 -4.524 -61.061 1.00 13.89 21 MET C CA 1
ATOM 2680 C C . MET C 1 21 ? 52.792 -5.486 -62.179 1.00 15.44 21 MET C C 1
ATOM 2681 O O . MET C 1 21 ? 52.507 -6.652 -62.072 1.00 17.64 21 MET C O 1
ATOM 2686 N N . PRO C 1 22 ? 53.396 -5.002 -63.255 1.00 11.98 22 PRO C N 1
ATOM 2687 C CA . PRO C 1 22 ? 53.557 -5.833 -64.445 1.00 16.00 22 PRO C CA 1
ATOM 2688 C C . PRO C 1 22 ? 54.816 -6.739 -64.482 1.00 12.78 22 PRO C C 1
ATOM 2689 O O . PRO C 1 22 ? 55.603 -6.682 -65.434 1.00 14.63 22 PRO C O 1
ATOM 2693 N N . TRP C 1 23 ? 54.997 -7.509 -63.408 1.00 11.54 23 TRP C N 1
ATOM 2694 C CA . TRP C 1 23 ? 56.102 -8.454 -63.296 1.00 10.59 23 TRP C CA 1
ATOM 2695 C C . TRP C 1 23 ? 55.778 -9.491 -62.266 1.00 10.88 23 TRP C C 1
ATOM 2696 O O . TRP C 1 23 ? 54.869 -9.315 -61.434 1.00 14.41 23 TRP C O 1
ATOM 2707 N N . HIS C 1 24 ? 56.507 -10.598 -62.361 1.00 12.56 24 HIS C N 1
ATOM 2708 C CA . HIS C 1 24 ? 56.369 -11.664 -61.396 1.00 14.51 24 HIS C CA 1
ATOM 2709 C C . HIS C 1 24 ? 57.685 -11.672 -60.623 1.00 14.66 24 HIS C C 1
ATOM 2710 O O . HIS C 1 24 ? 58.729 -11.959 -61.209 1.00 16.30 24 HIS C O 1
ATOM 2717 N N . LEU C 1 25 ? 57.665 -11.321 -59.344 1.00 11.13 25 LEU C N 1
ATOM 2718 C CA . LEU C 1 25 ? 58.930 -11.232 -58.612 1.00 11.90 25 LEU C CA 1
ATOM 2719 C C . LEU C 1 25 ? 58.599 -11.417 -57.105 1.00 14.20 25 LEU C C 1
ATOM 2720 O O . LEU C 1 25 ? 58.595 -10.498 -56.329 1.00 14.79 25 LEU C O 1
ATOM 2725 N N . PRO C 1 26 ? 58.251 -12.627 -56.696 1.00 13.58 26 PRO C N 1
ATOM 2726 C CA . PRO C 1 26 ? 57.742 -12.827 -55.337 1.00 12.43 26 PRO C CA 1
ATOM 2727 C C . PRO C 1 26 ? 58.730 -12.509 -54.186 1.00 12.06 26 PRO C C 1
ATOM 2728 O O . PRO C 1 26 ? 58.280 -12.063 -53.084 1.00 16.19 26 PRO C O 1
ATOM 2732 N N . ALA C 1 27 ? 60.029 -12.655 -54.425 1.00 10.91 27 ALA C N 1
ATOM 2733 C CA . ALA C 1 27 ? 60.990 -12.322 -53.361 1.00 17.11 27 ALA C CA 1
ATOM 2734 C C . ALA C 1 27 ? 60.921 -10.835 -53.030 1.00 16.90 27 ALA C C 1
ATOM 2735 O O . ALA C 1 27 ? 61.291 -10.419 -51.935 1.00 15.30 27 ALA C O 1
ATOM 2737 N N . GLU C 1 28 ? 60.501 -10.045 -53.996 1.00 12.95 28 GLU C N 1
ATOM 2738 C CA . GLU C 1 28 ? 60.498 -8.589 -53.773 1.00 14.08 28 GLU C CA 1
ATOM 2739 C C . GLU C 1 28 ? 59.432 -8.209 -52.749 1.00 13.74 28 GLU C C 1
ATOM 2740 O O . GLU C 1 28 ? 59.594 -7.217 -51.987 1.00 13.80 28 GLU C O 1
ATOM 2746 N N . LEU C 1 29 ? 58.330 -8.964 -52.721 1.00 13.08 29 LEU C N 1
ATOM 2747 C CA . LEU C 1 29 ? 57.244 -8.722 -51.788 1.00 12.65 29 LEU C CA 1
ATOM 2748 C C . LEU C 1 29 ? 57.716 -8.984 -50.376 1.00 13.23 29 LEU C C 1
ATOM 2749 O O . LEU C 1 29 ? 57.198 -8.380 -49.450 1.00 12.81 29 LEU C O 1
ATOM 2754 N N . GLN C 1 30 ? 58.627 -9.962 -50.224 1.00 13.76 30 GLN C N 1
ATOM 2755 C CA . GLN C 1 30 ? 59.191 -10.257 -48.892 1.00 12.70 30 GLN C CA 1
ATOM 2756 C C . GLN C 1 30 ? 60.099 -9.123 -48.388 1.00 13.36 30 GLN C C 1
ATOM 2757 O O . GLN C 1 30 ? 60.107 -8.807 -47.187 1.00 14.95 30 GLN C O 1
ATOM 2763 N N . LEU C 1 31 ? 60.825 -8.503 -49.326 1.00 11.50 31 LEU C N 1
ATOM 2764 C CA . LEU C 1 31 ? 61.637 -7.350 -49.033 1.00 10.94 31 LEU C CA 1
ATOM 2765 C C . LEU C 1 31 ? 60.681 -6.257 -48.549 1.00 13.08 31 LEU C C 1
ATOM 2766 O O . LEU C 1 31 ? 60.937 -5.585 -47.566 1.00 12.17 31 LEU C O 1
ATOM 2771 N N . PHE C 1 32 ? 59.590 -6.051 -49.283 1.00 9.65 32 PHE C N 1
ATOM 2772 C CA . PHE C 1 32 ? 58.636 -5.042 -48.847 1.00 10.70 32 PHE C CA 1
ATOM 2773 C C . PHE C 1 32 ? 58.066 -5.369 -47.464 1.00 11.34 32 PHE C C 1
ATOM 2774 O O . PHE C 1 32 ? 57.890 -4.468 -46.623 1.00 13.10 32 PHE C O 1
ATOM 2782 N N . LYS C 1 33 ? 57.739 -6.626 -47.211 1.00 10.94 33 LYS C N 1
ATOM 2783 C CA . LYS C 1 33 ? 57.219 -7.016 -45.906 1.00 10.62 33 LYS C CA 1
ATOM 2784 C C . LYS C 1 33 ? 58.201 -6.716 -44.793 1.00 8.66 33 LYS C C 1
ATOM 2785 O O . LYS C 1 33 ? 57.792 -6.141 -43.766 1.00 11.18 33 LYS C O 1
ATOM 2791 N N . ARG C 1 34 ? 59.448 -7.057 -44.989 1.00 11.50 34 ARG C N 1
ATOM 2792 C CA . ARG C 1 34 ? 60.466 -6.831 -43.958 1.00 14.45 34 ARG C CA 1
ATOM 2793 C C . ARG C 1 34 ? 60.630 -5.355 -43.648 1.00 13.49 34 ARG C C 1
ATOM 2794 O O . ARG C 1 34 ? 60.931 -4.974 -42.492 1.00 11.41 34 ARG C O 1
ATOM 2802 N N . ALA C 1 35 ? 60.434 -4.527 -44.671 1.00 9.94 35 ALA C N 1
ATOM 2803 C CA . ALA C 1 35 ? 60.599 -3.087 -44.486 1.00 11.01 35 ALA C CA 1
ATOM 2804 C C . ALA C 1 35 ? 59.371 -2.338 -43.896 1.00 13.58 35 ALA C C 1
ATOM 2805 O O . ALA C 1 35 ? 59.511 -1.170 -43.475 1.00 11.78 35 ALA C O 1
ATOM 2807 N N . THR C 1 36 ? 58.187 -2.964 -43.938 1.00 10.44 36 THR C N 1
ATOM 2808 C CA . THR C 1 36 ? 56.961 -2.303 -43.499 1.00 9.69 36 THR C CA 1
ATOM 2809 C C . THR C 1 36 ? 56.390 -2.897 -42.190 1.00 11.66 36 THR C C 1
ATOM 2810 O O . THR C 1 36 ? 55.657 -2.213 -41.483 1.00 11.98 36 THR C O 1
ATOM 2814 N N . LEU C 1 37 ? 56.689 -4.168 -41.904 1.00 11.55 37 LEU C N 1
ATOM 2815 C CA . LEU C 1 37 ? 56.111 -4.801 -40.711 1.00 12.45 37 LEU C CA 1
ATOM 2816 C C . LEU C 1 37 ? 56.365 -3.927 -39.478 1.00 13.13 37 LEU C C 1
ATOM 2817 O O . LEU C 1 37 ? 57.501 -3.456 -39.241 1.00 14.04 37 LEU C O 1
ATOM 2822 N N . GLY C 1 38 ? 55.315 -3.721 -38.669 1.00 15.09 38 GLY C N 1
ATOM 2823 C CA . GLY C 1 38 ? 55.419 -2.948 -37.450 1.00 17.37 38 GLY C CA 1
ATOM 2824 C C . GLY C 1 38 ? 55.402 -1.428 -37.625 1.00 16.78 38 GLY C C 1
ATOM 2825 O O . GLY C 1 38 ? 55.666 -0.685 -36.666 1.00 17.55 38 GLY C O 1
ATOM 2826 N N . LYS C 1 39 ? 55.080 -0.955 -38.843 1.00 12.95 39 LYS C N 1
ATOM 2827 C CA . LYS C 1 39 ? 55.038 0.507 -39.114 1.00 10.77 39 LYS C CA 1
ATOM 2828 C C . LYS C 1 39 ? 53.658 0.792 -39.692 1.00 13.60 39 LYS C C 1
ATOM 2829 O O . LYS C 1 39 ? 53.089 -0.086 -40.349 1.00 12.94 39 LYS C O 1
ATOM 2835 N N . PRO C 1 40 ? 53.120 2.001 -39.455 1.00 11.12 40 PRO C N 1
ATOM 2836 C CA . PRO C 1 40 ? 51.901 2.343 -40.184 1.00 11.60 40 PRO C CA 1
ATOM 2837 C C . PRO C 1 40 ? 52.221 2.434 -41.677 1.00 13.06 40 PRO C C 1
ATOM 2838 O O . PRO C 1 40 ? 53.288 2.960 -42.032 1.00 13.76 40 PRO C O 1
ATOM 2842 N N . ILE C 1 41 ? 51.261 2.060 -42.522 1.00 9.86 41 ILE C N 1
ATOM 2843 C CA . ILE C 1 41 ? 51.461 2.138 -43.989 1.00 9.44 41 ILE C CA 1
ATOM 2844 C C . ILE C 1 41 ? 50.352 3.010 -44.543 1.00 12.73 41 ILE C C 1
ATOM 2845 O O . ILE C 1 41 ? 49.235 2.878 -44.092 1.00 12.95 41 ILE C O 1
ATOM 2850 N N . VAL C 1 42 ? 50.714 3.957 -45.416 1.00 9.90 42 VAL C N 1
ATOM 2851 C CA . VAL C 1 42 ? 49.747 4.904 -45.992 1.00 9.35 42 VAL C CA 1
ATOM 2852 C C . VAL C 1 42 ? 49.690 4.615 -47.493 1.00 8.53 42 VAL C C 1
ATOM 2853 O O . VAL C 1 42 ? 50.732 4.546 -48.130 1.00 8.91 42 VAL C O 1
ATOM 2857 N N . MET C 1 43 ? 48.492 4.487 -48.028 1.00 7.79 43 MET C N 1
ATOM 2858 C CA . MET C 1 43 ? 48.311 4.162 -49.433 1.00 8.11 43 MET C CA 1
ATOM 2859 C C . MET C 1 43 ? 47.084 4.816 -49.999 1.00 10.97 43 MET C C 1
ATOM 2860 O O . MET C 1 43 ? 46.162 5.199 -49.294 1.00 9.58 43 MET C O 1
ATOM 2865 N N . GLY C 1 44 ? 47.112 5.008 -51.317 1.00 8.70 44 GLY C N 1
ATOM 2866 C CA . GLY C 1 44 ? 45.926 5.502 -51.975 1.00 9.66 44 GLY C CA 1
ATOM 2867 C C . GLY C 1 44 ? 44.913 4.413 -52.159 1.00 9.01 44 GLY C C 1
ATOM 2868 O O . GLY C 1 44 ? 45.165 3.185 -52.096 1.00 9.39 44 GLY C O 1
ATOM 2869 N N . ARG C 1 45 ? 43.714 4.862 -52.475 1.00 9.44 45 ARG C N 1
ATOM 2870 C CA . ARG C 1 45 ? 42.643 3.896 -52.677 1.00 10.76 45 ARG C CA 1
ATOM 2871 C C . ARG C 1 45 ? 42.879 2.853 -53.776 1.00 11.73 45 ARG C C 1
ATOM 2872 O O . ARG C 1 45 ? 42.499 1.693 -53.598 1.00 10.92 45 ARG C O 1
ATOM 2880 N N . ASN C 1 46 ? 43.486 3.239 -54.914 1.00 10.20 46 ASN C N 1
ATOM 2881 C CA . ASN C 1 46 ? 43.688 2.249 -55.951 1.00 10.94 46 ASN C CA 1
ATOM 2882 C C . ASN C 1 46 ? 44.675 1.174 -55.503 1.00 9.14 46 ASN C C 1
ATOM 2883 O O . ASN C 1 46 ? 44.535 -0.013 -55.837 1.00 13.01 46 ASN C O 1
ATOM 2888 N N . THR C 1 47 ? 45.714 1.581 -54.780 1.00 10.02 47 THR C N 1
ATOM 2889 C CA . THR C 1 47 ? 46.706 0.632 -54.274 1.00 8.71 47 THR C CA 1
ATOM 2890 C C . THR C 1 47 ? 46.051 -0.346 -53.297 1.00 10.03 47 THR C C 1
ATOM 2891 O O . THR C 1 47 ? 46.317 -1.521 -53.377 1.00 10.53 47 THR C O 1
ATOM 2895 N N . PHE C 1 48 ? 45.204 0.151 -52.404 1.00 8.34 48 PHE C N 1
ATOM 2896 C CA . PHE C 1 48 ? 44.522 -0.791 -51.490 1.00 9.47 48 PHE C CA 1
ATOM 2897 C C . PHE C 1 48 ? 43.703 -1.827 -52.295 1.00 11.83 48 PHE C C 1
ATOM 2898 O O . PHE C 1 48 ? 43.752 -3.020 -52.033 1.00 11.75 48 PHE C O 1
ATOM 2906 N N . GLU C 1 49 ? 42.989 -1.361 -53.307 1.00 13.25 49 GLU C N 1
ATOM 2907 C CA . GLU C 1 49 ? 42.204 -2.300 -54.127 1.00 14.88 49 GLU C CA 1
ATOM 2908 C C . GLU C 1 49 ? 43.097 -3.294 -54.882 1.00 14.58 49 GLU C C 1
ATOM 2909 O O . GLU C 1 49 ? 42.741 -4.489 -55.040 1.00 17.10 49 GLU C O 1
ATOM 2915 N N . SER C 1 50 ? 44.293 -2.840 -55.273 1.00 15.33 50 SER C N 1
ATOM 2916 C CA . SER C 1 50 ? 45.271 -3.708 -55.942 1.00 15.80 50 SER C CA 1
ATOM 2917 C C . SER C 1 50 ? 45.753 -4.810 -54.974 1.00 17.01 50 SER C C 1
ATOM 2918 O O . SER C 1 50 ? 45.872 -5.994 -55.341 1.00 17.83 50 SER C O 1
ATOM 2921 N N . ILE C 1 51 ? 46.040 -4.418 -53.750 1.00 13.34 51 ILE C N 1
ATOM 2922 C CA . ILE C 1 51 ? 46.544 -5.370 -52.761 1.00 15.44 51 ILE C CA 1
ATOM 2923 C C . ILE C 1 51 ? 45.479 -6.370 -52.421 1.00 15.33 51 ILE C C 1
ATOM 2924 O O . ILE C 1 51 ? 45.745 -7.584 -52.329 1.00 19.10 51 ILE C O 1
ATOM 2929 N N . GLY C 1 52 ? 44.261 -5.888 -52.269 1.00 14.04 52 GLY C N 1
ATOM 2930 C CA . GLY C 1 52 ? 43.098 -6.741 -52.125 1.00 17.43 52 GLY C CA 1
ATOM 2931 C C . GLY C 1 52 ? 42.680 -7.144 -50.710 1.00 19.52 52 GLY C C 1
ATOM 2932 O O . GLY C 1 52 ? 41.690 -7.847 -50.511 1.00 23.90 52 GLY C O 1
ATOM 2933 N N . ARG C 1 53 ? 43.431 -6.727 -49.711 1.00 16.74 53 ARG C N 1
ATOM 2934 C CA . ARG C 1 53 ? 43.103 -7.061 -48.329 1.00 15.31 53 ARG C CA 1
ATOM 2935 C C . ARG C 1 53 ? 43.921 -6.128 -47.444 1.00 13.20 53 ARG C C 1
ATOM 2936 O O . ARG C 1 53 ? 44.910 -5.578 -47.910 1.00 12.80 53 ARG C O 1
ATOM 2944 N N . PRO C 1 54 ? 43.532 -5.960 -46.179 1.00 14.65 54 PRO C N 1
ATOM 2945 C CA . PRO C 1 54 ? 44.456 -5.294 -45.246 1.00 16.28 54 PRO C CA 1
ATOM 2946 C C . PRO C 1 54 ? 45.745 -6.157 -45.088 1.00 15.37 54 PRO C C 1
ATOM 2947 O O . PRO C 1 54 ? 45.705 -7.378 -45.135 1.00 18.03 54 PRO C O 1
ATOM 2951 N N . LEU C 1 55 ? 46.902 -5.530 -44.909 1.00 12.79 55 LEU C N 1
ATOM 2952 C CA . LEU C 1 55 ? 48.121 -6.297 -44.687 1.00 14.98 55 LEU C CA 1
ATOM 2953 C C . LEU C 1 55 ? 48.297 -6.466 -43.210 1.00 17.04 55 LEU C C 1
ATOM 2954 O O . LEU C 1 55 ? 48.272 -5.482 -42.481 1.00 16.44 55 LEU C O 1
ATOM 2959 N N . PRO C 1 56 ? 48.517 -7.705 -42.742 1.00 16.96 56 PRO C N 1
ATOM 2960 C CA . PRO C 1 56 ? 48.454 -7.796 -41.270 1.00 16.08 56 PRO C CA 1
ATOM 2961 C C . PRO C 1 56 ? 49.719 -7.277 -40.646 1.00 15.99 56 PRO C C 1
ATOM 2962 O O . PRO C 1 56 ? 50.742 -7.271 -41.319 1.00 18.12 56 PRO C O 1
ATOM 2966 N N . GLY C 1 57 ? 49.648 -6.933 -39.363 1.00 17.38 57 GLY C N 1
ATOM 2967 C CA . GLY C 1 57 ? 50.810 -6.470 -38.613 1.00 18.83 57 GLY C CA 1
ATOM 2968 C C . GLY C 1 57 ? 51.229 -5.049 -38.962 1.00 19.09 57 GLY C C 1
ATOM 2969 O O . GLY C 1 57 ? 52.332 -4.558 -38.615 1.00 18.75 57 GLY C O 1
ATOM 2970 N N . ARG C 1 58 ? 50.327 -4.377 -39.634 1.00 18.05 58 ARG C N 1
ATOM 2971 C CA . ARG C 1 58 ? 50.559 -2.949 -39.909 1.00 14.15 58 ARG C CA 1
ATOM 2972 C C . ARG C 1 58 ? 49.240 -2.236 -39.786 1.00 14.28 58 ARG C C 1
ATOM 2973 O O . ARG C 1 58 ? 48.169 -2.795 -40.116 1.00 14.82 58 ARG C O 1
ATOM 2981 N N . LEU C 1 59 ? 49.297 -0.995 -39.299 1.00 13.14 59 LEU C N 1
ATOM 2982 C CA . LEU C 1 59 ? 48.110 -0.158 -39.311 1.00 13.78 59 LEU C CA 1
ATOM 2983 C C . LEU C 1 59 ? 47.961 0.315 -40.762 1.00 12.80 59 LEU C C 1
ATOM 2984 O O . LEU C 1 59 ? 48.838 0.959 -41.267 1.00 12.27 59 LEU C O 1
ATOM 2989 N N . ASN C 1 60 ? 46.856 -0.013 -41.416 1.00 10.28 60 ASN C N 1
ATOM 2990 C CA . ASN C 1 60 ? 46.735 0.269 -42.856 1.00 12.66 60 ASN C CA 1
ATOM 2991 C C . ASN C 1 60 ? 45.877 1.529 -42.945 1.00 13.25 60 ASN C C 1
ATOM 2992 O O . ASN C 1 60 ? 44.686 1.496 -42.581 1.00 12.56 60 ASN C O 1
ATOM 2997 N N . ILE C 1 61 ? 46.431 2.623 -43.486 1.00 8.65 61 ILE C N 1
ATOM 2998 C CA . ILE C 1 61 ? 45.751 3.899 -43.600 1.00 10.17 61 ILE C CA 1
ATOM 2999 C C . ILE C 1 61 ? 45.553 4.108 -45.109 1.00 10.99 61 ILE C C 1
ATOM 3000 O O . ILE C 1 61 ? 46.528 4.055 -45.891 1.00 10.65 61 ILE C O 1
ATOM 3005 N N . VAL C 1 62 ? 44.277 4.205 -45.498 1.00 10.06 62 VAL C N 1
ATOM 3006 C CA . VAL C 1 62 ? 43.918 4.331 -46.904 1.00 10.38 62 VAL C CA 1
ATOM 3007 C C . VAL C 1 62 ? 43.328 5.717 -47.204 1.00 10.78 62 VAL C C 1
ATOM 3008 O O . VAL C 1 62 ? 42.381 6.168 -46.534 1.00 11.13 62 VAL C O 1
ATOM 3012 N N . LEU C 1 63 ? 43.836 6.378 -48.248 1.00 10.73 63 LEU C N 1
ATOM 3013 C CA . LEU C 1 63 ? 43.347 7.727 -48.608 1.00 11.95 63 LEU C CA 1
ATOM 3014 C C . LEU C 1 63 ? 42.199 7.659 -49.608 1.00 12.95 63 LEU C C 1
ATOM 3015 O O . LEU C 1 63 ? 42.361 7.098 -50.696 1.00 12.51 63 LEU C O 1
ATOM 3020 N N . SER C 1 64 ? 41.065 8.258 -49.241 1.00 12.15 64 SER C N 1
ATOM 3021 C CA . SER C 1 64 ? 39.946 8.369 -50.167 1.00 12.30 64 SER C CA 1
ATOM 3022 C C . SER C 1 64 ? 39.075 9.544 -49.749 1.00 16.81 64 SER C C 1
ATOM 3023 O O . SER C 1 64 ? 38.857 9.775 -48.538 1.00 15.13 64 SER C O 1
ATOM 3026 N N . ARG C 1 65 ? 38.558 10.270 -50.748 1.00 15.85 65 ARG C N 1
ATOM 3027 C CA . ARG C 1 65 ? 37.568 11.318 -50.488 1.00 16.40 65 ARG C CA 1
ATOM 3028 C C . ARG C 1 65 ? 36.139 10.837 -50.609 1.00 18.56 65 ARG C C 1
ATOM 3029 O O . ARG C 1 65 ? 35.194 11.591 -50.381 1.00 22.84 65 ARG C O 1
ATOM 3037 N N . GLN C 1 66 ? 35.990 9.562 -50.916 1.00 17.08 66 GLN C N 1
ATOM 3038 C CA . GLN C 1 66 ? 34.660 8.977 -50.983 1.00 21.82 66 GLN C CA 1
ATOM 3039 C C . GLN C 1 66 ? 34.090 8.862 -49.564 1.00 26.30 66 GLN C C 1
ATOM 3040 O O . GLN C 1 66 ? 34.538 7.986 -48.809 1.00 27.06 66 GLN C O 1
ATOM 3046 N N . ASP C 1 68 ? 31.540 7.331 -48.038 1.00 34.56 68 ASP C N 1
ATOM 3047 C CA . ASP C 1 68 ? 30.769 6.096 -48.119 1.00 35.21 68 ASP C CA 1
ATOM 3048 C C . ASP C 1 68 ? 31.664 4.909 -48.460 1.00 34.20 68 ASP C C 1
ATOM 3049 O O . ASP C 1 68 ? 31.493 3.784 -47.990 1.00 28.22 68 ASP C O 1
ATOM 3051 N N . TYR C 1 69 ? 33.116 5.045 -48.231 1.00 27.31 69 TYR C N 1
ATOM 3052 C CA . TYR C 1 69 ? 34.112 4.038 -48.551 1.00 22.23 69 TYR C CA 1
ATOM 3053 C C . TYR C 1 69 ? 34.750 3.607 -47.246 1.00 22.80 69 TYR C C 1
ATOM 3054 O O . TYR C 1 69 ? 35.515 4.363 -46.668 1.00 21.31 69 TYR C O 1
ATOM 3063 N N . GLN C 1 70 ? 34.372 2.429 -46.754 1.00 19.52 70 GLN C N 1
ATOM 3064 C CA . GLN C 1 70 ? 34.991 1.921 -45.522 1.00 22.38 70 GLN C CA 1
ATOM 3065 C C . GLN C 1 70 ? 35.206 0.421 -45.501 1.00 23.53 70 GLN C C 1
ATOM 3066 O O . GLN C 1 70 ? 34.478 -0.331 -44.818 1.00 22.55 70 GLN C O 1
ATOM 3072 N N . PRO C 1 71 ? 36.230 -0.030 -46.230 1.00 19.65 71 PRO C N 1
ATOM 3073 C CA . PRO C 1 71 ? 36.595 -1.448 -46.331 1.00 20.58 71 PRO C CA 1
ATOM 3074 C C . PRO C 1 71 ? 36.870 -1.959 -44.948 1.00 18.59 71 PRO C C 1
ATOM 3075 O O . PRO C 1 71 ? 37.376 -1.200 -44.120 1.00 16.65 71 PRO C O 1
ATOM 3079 N N . GLU C 1 72 ? 36.551 -3.213 -44.679 1.00 18.85 72 GLU C N 1
ATOM 3080 C CA . GLU C 1 72 ? 36.845 -3.740 -43.351 1.00 21.84 72 GLU C CA 1
ATOM 3081 C C . GLU C 1 72 ? 38.346 -3.748 -43.154 1.00 19.91 72 GLU C C 1
ATOM 3082 O O . GLU C 1 72 ? 39.092 -4.016 -44.074 1.00 18.48 72 GLU C O 1
ATOM 3084 N N . GLY C 1 73 ? 38.799 -3.408 -41.956 1.00 17.69 73 GLY C N 1
ATOM 3085 C CA . GLY C 1 73 ? 40.181 -3.765 -41.607 1.00 16.17 73 GLY C CA 1
ATOM 3086 C C . GLY C 1 73 ? 41.206 -2.692 -41.866 1.00 14.66 73 GLY C C 1
ATOM 3087 O O . GLY C 1 73 ? 42.407 -2.909 -41.621 1.00 13.95 73 GLY C O 1
ATOM 3088 N N . VAL C 1 74 ? 40.746 -1.530 -42.338 1.00 13.09 74 VAL C N 1
ATOM 3089 C CA . VAL C 1 74 ? 41.640 -0.408 -42.599 1.00 12.64 74 VAL C CA 1
ATOM 3090 C C . VAL C 1 74 ? 41.059 0.870 -42.069 1.00 13.03 74 VAL C C 1
ATOM 3091 O O . VAL C 1 74 ? 39.841 0.993 -41.788 1.00 16.30 74 VAL C O 1
ATOM 3095 N N . THR C 1 75 ? 41.914 1.865 -41.900 1.00 10.57 75 THR C N 1
ATOM 3096 C CA . THR C 1 75 ? 41.468 3.189 -41.449 1.00 10.84 75 THR C CA 1
ATOM 3097 C C . THR C 1 75 ? 41.454 4.100 -42.689 1.00 14.73 75 THR C C 1
ATOM 3098 O O . THR C 1 75 ? 42.487 4.273 -43.264 1.00 14.95 75 THR C O 1
ATOM 3102 N N . VAL C 1 76 ? 40.289 4.617 -43.092 1.00 14.82 76 VAL C N 1
ATOM 3103 C CA . VAL C 1 76 ? 40.205 5.495 -44.278 1.00 10.66 76 VAL C CA 1
ATOM 3104 C C . VAL C 1 76 ? 40.216 6.933 -43.837 1.00 16.84 76 VAL C C 1
ATOM 3105 O O . VAL C 1 76 ? 39.484 7.330 -42.903 1.00 16.28 76 VAL C O 1
ATOM 3109 N N . VAL C 1 77 ? 41.047 7.726 -44.497 1.00 10.96 77 VAL C N 1
ATOM 3110 C CA . VAL C 1 77 ? 41.175 9.169 -44.179 1.00 12.85 77 VAL C CA 1
ATOM 3111 C C . VAL C 1 77 ? 41.010 9.966 -45.438 1.00 15.94 77 VAL C C 1
ATOM 3112 O O . VAL C 1 77 ? 41.343 9.464 -46.545 1.00 15.10 77 VAL C O 1
ATOM 3116 N N . ALA C 1 78 ? 40.515 11.194 -45.293 1.00 15.28 78 ALA C N 1
ATOM 3117 C CA . ALA C 1 78 ? 40.183 11.966 -46.478 1.00 17.72 78 ALA C CA 1
ATOM 3118 C C . ALA C 1 78 ? 41.206 13.028 -46.851 1.00 15.65 78 ALA C C 1
ATOM 3119 O O . ALA C 1 78 ? 41.040 13.725 -47.880 1.00 15.67 78 ALA C O 1
ATOM 3121 N N . THR C 1 79 ? 42.259 13.195 -46.052 1.00 13.38 79 THR C N 1
ATOM 3122 C CA . THR C 1 79 ? 43.335 14.097 -46.453 1.00 14.97 79 THR C CA 1
ATOM 3123 C C . THR C 1 79 ? 44.674 13.535 -45.973 1.00 15.87 79 THR C C 1
ATOM 3124 O O . THR C 1 79 ? 44.718 12.701 -45.052 1.00 16.12 79 THR C O 1
ATOM 3128 N N . LEU C 1 80 ? 45.762 14.032 -46.578 1.00 14.75 80 LEU C N 1
ATOM 3129 C CA . LEU C 1 80 ? 47.114 13.647 -46.128 1.00 12.51 80 LEU C CA 1
ATOM 3130 C C . LEU C 1 80 ? 47.391 14.033 -44.674 1.00 16.84 80 LEU C C 1
ATOM 3131 O O . LEU C 1 80 ? 48.082 13.317 -43.948 1.00 15.12 80 LEU C O 1
ATOM 3136 N N . GLU C 1 81 ? 46.890 15.202 -44.274 1.00 17.29 81 GLU C N 1
ATOM 3137 C CA . GLU C 1 81 ? 47.088 15.671 -42.921 1.00 18.31 81 GLU C CA 1
ATOM 3138 C C . GLU C 1 81 ? 46.424 14.684 -41.966 1.00 17.01 81 GLU C C 1
ATOM 3139 O O . GLU C 1 81 ? 46.968 14.360 -40.922 1.00 18.34 81 GLU C O 1
ATOM 3141 N N . ASP C 1 82 ? 45.255 14.182 -42.328 1.00 14.07 82 ASP C N 1
ATOM 3142 C CA . ASP C 1 82 ? 44.563 13.246 -41.431 1.00 17.04 82 ASP C CA 1
ATOM 3143 C C . ASP C 1 82 ? 45.270 11.888 -41.409 1.00 17.65 82 ASP C C 1
ATOM 3144 O O . ASP C 1 82 ? 45.197 11.165 -40.424 1.00 17.03 82 ASP C O 1
ATOM 3149 N N . ALA C 1 83 ? 45.885 11.503 -42.528 1.00 14.50 83 ALA C N 1
ATOM 3150 C CA . ALA C 1 83 ? 46.749 10.321 -42.540 1.00 13.92 83 ALA C CA 1
ATOM 3151 C C . ALA C 1 83 ? 47.897 10.404 -41.515 1.00 14.81 83 ALA C C 1
ATOM 3152 O O . ALA C 1 83 ? 48.158 9.429 -40.794 1.00 14.63 83 ALA C O 1
ATOM 3154 N N . VAL C 1 84 ? 48.611 11.525 -41.483 1.00 13.58 84 VAL C N 1
ATOM 3155 C CA . VAL C 1 84 ? 49.653 11.758 -40.486 1.00 15.61 84 VAL C CA 1
ATOM 3156 C C . VAL C 1 84 ? 49.117 11.652 -39.035 1.00 17.54 84 VAL C C 1
ATOM 3157 O O . VAL C 1 84 ? 49.740 11.019 -38.193 1.00 16.91 84 VAL C O 1
ATOM 3161 N N . VAL C 1 85 ? 47.972 12.253 -38.751 1.00 15.85 85 VAL C N 1
ATOM 3162 C CA . VAL C 1 85 ? 47.384 12.135 -37.432 1.00 17.22 85 VAL C CA 1
ATOM 3163 C C . VAL C 1 85 ? 47.083 10.679 -37.162 1.00 18.36 85 VAL C C 1
ATOM 3164 O O . VAL C 1 85 ? 47.309 10.194 -36.062 1.00 17.43 85 VAL C O 1
ATOM 3168 N N . ALA C 1 86 ? 46.543 9.976 -38.145 1.00 13.91 86 ALA C N 1
ATOM 3169 C CA . ALA C 1 86 ? 46.137 8.574 -37.894 1.00 12.74 86 ALA C CA 1
ATOM 3170 C C . ALA C 1 86 ? 47.336 7.682 -37.593 1.00 13.99 86 ALA C C 1
ATOM 3171 O O . ALA C 1 86 ? 47.240 6.638 -36.888 1.00 14.19 86 ALA C O 1
ATOM 3173 N N . ALA C 1 87 ? 48.467 8.023 -38.176 1.00 14.04 87 ALA C N 1
ATOM 3174 C CA . ALA C 1 87 ? 49.722 7.297 -37.953 1.00 16.21 87 ALA C CA 1
ATOM 3175 C C . ALA C 1 87 ? 50.277 7.461 -36.546 1.00 14.84 87 ALA C C 1
ATOM 3176 O O . ALA C 1 87 ? 51.035 6.607 -36.082 1.00 18.10 87 ALA C O 1
ATOM 3178 N N . GLY C 1 88 ? 49.943 8.566 -35.908 1.00 17.08 88 GLY C N 1
ATOM 3179 C CA . GLY C 1 88 ? 50.318 8.806 -34.521 1.00 22.67 88 GLY C CA 1
ATOM 3180 C C . GLY C 1 88 ? 51.785 9.169 -34.374 1.00 22.20 88 GLY C C 1
ATOM 3181 O O . GLY C 1 88 ? 52.540 9.224 -35.342 1.00 23.17 88 GLY C O 1
ATOM 3182 N N . ASP C 1 89 ? 52.237 9.371 -33.148 1.00 20.83 89 ASP C N 1
ATOM 3183 C CA . ASP C 1 89 ? 53.609 9.844 -32.936 1.00 23.41 89 ASP C CA 1
ATOM 3184 C C . ASP C 1 89 ? 54.608 8.678 -32.930 1.00 25.68 89 ASP C C 1
ATOM 3185 O O . ASP C 1 89 ? 55.152 8.327 -31.885 1.00 30.93 89 ASP C O 1
ATOM 3190 N N . VAL C 1 90 ? 54.758 7.991 -34.068 1.00 20.47 90 VAL C N 1
ATOM 3191 C CA . VAL C 1 90 ? 55.659 6.860 -34.136 1.00 18.96 90 VAL C CA 1
ATOM 3192 C C . VAL C 1 90 ? 56.968 7.279 -34.823 1.00 16.21 90 VAL C C 1
ATOM 3193 O O . VAL C 1 90 ? 57.109 8.438 -35.255 1.00 14.94 90 VAL C O 1
ATOM 3197 N N . GLU C 1 91 ? 57.952 6.379 -34.818 1.00 16.55 91 GLU C N 1
ATOM 3198 C CA . GLU C 1 91 ? 59.285 6.669 -35.336 1.00 12.43 91 GLU C CA 1
ATOM 3199 C C . GLU C 1 91 ? 59.265 6.943 -36.848 1.00 11.85 91 GLU C C 1
ATOM 3200 O O . GLU C 1 91 ? 59.968 7.848 -37.317 1.00 14.46 91 GLU C O 1
ATOM 3202 N N . GLU C 1 92 ? 58.471 6.172 -37.570 1.00 15.10 92 GLU C N 1
ATOM 3203 C CA . GLU C 1 92 ? 58.599 6.191 -39.052 1.00 12.79 92 GLU C CA 1
ATOM 3204 C C . GLU C 1 92 ? 57.262 5.775 -39.693 1.00 13.07 92 GLU C C 1
ATOM 3205 O O . GLU C 1 92 ? 56.641 4.777 -39.258 1.00 13.26 92 GLU C O 1
ATOM 3211 N N . LEU C 1 93 ? 56.798 6.503 -40.714 1.00 10.55 93 LEU C N 1
ATOM 3212 C CA . LEU C 1 93 ? 55.631 6.017 -41.430 1.00 12.20 93 LEU C CA 1
ATOM 3213 C C . LEU C 1 93 ? 56.063 5.652 -42.828 1.00 11.78 93 LEU C C 1
ATOM 3214 O O . LEU C 1 93 ? 56.991 6.245 -43.353 1.00 12.22 93 LEU C O 1
ATOM 3219 N N . MET C 1 94 ? 55.410 4.653 -43.405 1.00 10.33 94 MET C N 1
ATOM 3220 C CA . MET C 1 94 ? 55.766 4.190 -44.757 1.00 8.45 94 MET C CA 1
ATOM 3221 C C . MET C 1 94 ? 54.676 4.485 -45.778 1.00 9.29 94 MET C C 1
ATOM 3222 O O . MET C 1 94 ? 53.603 3.923 -45.653 1.00 10.90 94 MET C O 1
ATOM 3227 N N . ILE C 1 95 ? 54.969 5.310 -46.788 1.00 7.56 95 ILE C N 1
ATOM 3228 C CA . ILE C 1 95 ? 54.011 5.552 -47.867 1.00 7.35 95 ILE C CA 1
ATOM 3229 C C . ILE C 1 95 ? 54.283 4.441 -48.866 1.00 9.37 95 ILE C C 1
ATOM 3230 O O . ILE C 1 95 ? 55.419 4.319 -49.334 1.00 9.19 95 ILE C O 1
ATOM 3235 N N . ILE C 1 96 ? 53.255 3.624 -49.164 1.00 7.98 96 ILE C N 1
ATOM 3236 C CA . ILE C 1 96 ? 53.453 2.455 -50.026 1.00 6.55 96 ILE C CA 1
ATOM 3237 C C . ILE C 1 96 ? 52.822 2.608 -51.400 1.00 7.49 96 ILE C C 1
ATOM 3238 O O . ILE C 1 96 ? 52.742 1.609 -52.163 1.00 10.22 96 ILE C O 1
ATOM 3243 N N . GLY C 1 97 ? 52.460 3.831 -51.775 1.00 8.93 97 GLY C N 1
ATOM 3244 C CA . GLY C 1 97 ? 51.949 4.007 -53.147 1.00 8.76 97 GLY C CA 1
ATOM 3245 C C . GLY C 1 97 ? 50.490 4.457 -53.146 1.00 9.53 97 GLY C C 1
ATOM 3246 O O . GLY C 1 97 ? 49.855 4.561 -52.089 1.00 11.74 97 GLY C O 1
ATOM 3247 N N . GLY C 1 98 ? 49.946 4.771 -54.334 1.00 8.74 98 GLY C N 1
ATOM 3248 C CA . GLY C 1 98 ? 50.613 4.582 -55.612 1.00 9.13 98 GLY C CA 1
ATOM 3249 C C . GLY C 1 98 ? 51.138 5.892 -56.164 1.00 9.99 98 GLY C C 1
ATOM 3250 O O . GLY C 1 98 ? 51.584 6.706 -55.370 1.00 7.63 98 GLY C O 1
ATOM 3251 N N . ALA C 1 99 ? 51.145 6.089 -57.492 1.00 9.81 99 ALA C N 1
ATOM 3252 C CA . ALA C 1 99 ? 51.802 7.287 -58.026 1.00 10.74 99 ALA C CA 1
ATOM 3253 C C . ALA C 1 99 ? 51.236 8.569 -57.463 1.00 9.58 99 ALA C C 1
ATOM 3254 O O . ALA C 1 99 ? 51.991 9.502 -57.181 1.00 10.37 99 ALA C O 1
ATOM 3256 N N . THR C 1 100 ? 49.914 8.687 -57.359 1.00 11.99 100 THR C N 1
ATOM 3257 C CA . THR C 1 100 ? 49.347 9.917 -56.791 1.00 11.20 100 THR C CA 1
ATOM 3258 C C . THR C 1 100 ? 49.891 10.250 -55.422 1.00 12.98 100 THR C C 1
ATOM 3259 O O . THR C 1 100 ? 50.188 11.404 -55.121 1.00 10.98 100 THR C O 1
ATOM 3263 N N . ILE C 1 101 ? 49.999 9.267 -54.539 1.00 10.06 101 ILE C N 1
ATOM 3264 C CA . ILE C 1 101 ? 50.498 9.550 -53.213 1.00 10.27 101 ILE C CA 1
ATOM 3265 C C . ILE C 1 101 ? 51.981 9.809 -53.187 1.00 11.47 101 ILE C C 1
ATOM 3266 O O . ILE C 1 101 ? 52.473 10.712 -52.492 1.00 13.08 101 ILE C O 1
ATOM 3271 N N . TYR C 1 102 ? 52.746 9.057 -53.964 1.00 8.65 102 TYR C N 1
ATOM 3272 C CA . TYR C 1 102 ? 54.162 9.368 -54.042 1.00 8.85 102 TYR C CA 1
ATOM 3273 C C . TYR C 1 102 ? 54.393 10.825 -54.566 1.00 8.85 102 TYR C C 1
ATOM 3274 O O . TYR C 1 102 ? 55.321 11.495 -54.135 1.00 9.08 102 TYR C O 1
ATOM 3283 N N . ASN C 1 103 ? 53.603 11.210 -55.567 1.00 9.27 103 ASN C N 1
ATOM 3284 C CA . ASN C 1 103 ? 53.723 12.581 -56.160 1.00 10.03 103 ASN C CA 1
ATOM 3285 C C . ASN C 1 103 ? 53.506 13.613 -55.059 1.00 11.50 103 ASN C C 1
ATOM 3286 O O . ASN C 1 103 ? 54.243 14.586 -54.964 1.00 9.77 103 ASN C O 1
ATOM 3291 N N . GLN C 1 104 ? 52.464 13.403 -54.255 1.00 11.14 104 GLN C N 1
ATOM 3292 C CA . GLN C 1 104 ? 52.064 14.407 -53.281 1.00 10.77 104 GLN C CA 1
ATOM 3293 C C . GLN C 1 104 ? 53.043 14.513 -52.131 1.00 12.41 104 GLN C C 1
ATOM 3294 O O . GLN C 1 104 ? 53.166 15.584 -51.513 1.00 13.48 104 GLN C O 1
ATOM 3300 N N . CYS C 1 105 ? 53.733 13.407 -51.850 1.00 11.78 105 CYS C N 1
ATOM 3301 C CA . CYS C 1 105 ? 54.546 13.310 -50.647 1.00 11.91 105 CYS C CA 1
ATOM 3302 C C . CYS C 1 105 ? 56.040 13.360 -50.872 1.00 10.95 105 CYS C C 1
ATOM 3303 O O . CYS C 1 105 ? 56.791 13.524 -49.936 1.00 12.99 105 CYS C O 1
ATOM 3306 N N . LEU C 1 106 ? 56.498 13.254 -52.124 1.00 11.02 106 LEU C N 1
ATOM 3307 C CA . LEU C 1 106 ? 57.924 13.285 -52.410 1.00 9.65 106 LEU C CA 1
ATOM 3308 C C . LEU C 1 106 ? 58.665 14.450 -51.751 1.00 11.46 106 LEU C C 1
ATOM 3309 O O . LEU C 1 106 ? 59.737 14.254 -51.184 1.00 11.08 106 LEU C O 1
ATOM 3314 N N . ALA C 1 107 ? 58.141 15.670 -51.905 1.00 11.93 107 ALA C N 1
ATOM 3315 C CA . ALA C 1 107 ? 58.792 16.860 -51.351 1.00 12.76 107 ALA C CA 1
ATOM 3316 C C . ALA C 1 107 ? 58.956 16.799 -49.840 1.00 14.92 107 ALA C C 1
ATOM 3317 O O . ALA C 1 107 ? 59.801 17.522 -49.291 1.00 16.29 107 ALA C O 1
ATOM 3319 N N . ALA C 1 108 ? 58.144 15.987 -49.165 1.00 11.66 108 ALA C N 1
ATOM 3320 C CA . ALA C 1 108 ? 58.215 15.873 -47.710 1.00 12.92 108 ALA C CA 1
ATOM 3321 C C . ALA C 1 108 ? 59.012 14.636 -47.239 1.00 14.46 108 ALA C C 1
ATOM 3322 O O . ALA C 1 108 ? 59.251 14.462 -46.046 1.00 18.06 108 ALA C O 1
ATOM 3324 N N . ALA C 1 109 ? 59.432 13.780 -48.168 1.00 13.75 109 ALA C N 1
ATOM 3325 C CA . ALA C 1 109 ? 59.979 12.490 -47.750 1.00 10.59 109 ALA C CA 1
ATOM 3326 C C . ALA C 1 109 ? 61.404 12.648 -47.219 1.00 12.22 109 ALA C C 1
ATOM 3327 O O . ALA C 1 109 ? 62.260 13.384 -47.816 1.00 12.27 109 ALA C O 1
ATOM 3329 N N . ASP C 1 110 ? 61.661 11.953 -46.122 1.00 9.44 110 ASP C N 1
ATOM 3330 C CA . ASP C 1 110 ? 62.988 11.877 -45.579 1.00 9.93 110 ASP C CA 1
ATOM 3331 C C . ASP C 1 110 ? 63.794 10.711 -46.174 1.00 8.66 110 ASP C C 1
ATOM 3332 O O . ASP C 1 110 ? 65.029 10.771 -46.210 1.00 10.84 110 ASP C O 1
ATOM 3337 N N . ARG C 1 111 ? 63.094 9.641 -46.545 1.00 9.42 111 ARG C N 1
ATOM 3338 C CA . ARG C 1 111 ? 63.768 8.403 -47.008 1.00 7.85 111 ARG C CA 1
ATOM 3339 C C . ARG C 1 111 ? 62.997 7.820 -48.117 1.00 8.63 111 ARG C C 1
ATOM 3340 O O . ARG C 1 111 ? 61.784 7.891 -48.098 1.00 10.05 111 ARG C O 1
ATOM 3348 N N . LEU C 1 112 ? 63.726 7.245 -49.077 1.00 8.49 112 LEU C N 1
ATOM 3349 C CA . LEU C 1 112 ? 63.061 6.415 -50.124 1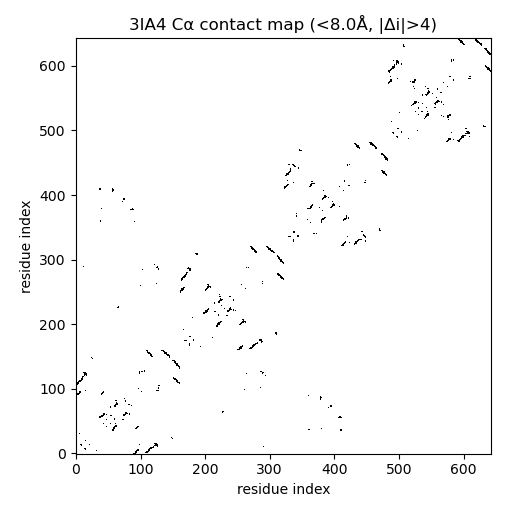.00 6.51 112 LEU C CA 1
ATOM 3350 C C . LEU C 1 112 ? 63.693 5.009 -50.038 1.00 9.16 112 LEU C C 1
ATOM 3351 O O . LEU C 1 112 ? 64.950 4.834 -50.048 1.00 11.48 112 LEU C O 1
ATOM 3356 N N . TYR C 1 113 ? 62.831 3.998 -49.917 1.00 8.47 113 TYR C N 1
ATOM 3357 C CA . TYR C 1 113 ? 63.268 2.612 -49.986 1.00 9.84 113 TYR C CA 1
ATOM 3358 C C . TYR C 1 113 ? 62.979 2.119 -51.388 1.00 9.15 113 TYR C C 1
ATOM 3359 O O . TYR C 1 113 ? 61.793 1.849 -51.696 1.00 9.39 113 TYR C O 1
ATOM 3368 N N . LEU C 1 114 ? 63.973 2.120 -52.283 1.00 9.58 114 LEU C N 1
ATOM 3369 C CA . LEU C 1 114 ? 63.691 1.852 -53.698 1.00 8.43 114 LEU C CA 1
ATOM 3370 C C . LEU C 1 114 ? 64.271 0.488 -54.099 1.00 9.83 114 LEU C C 1
ATOM 3371 O O . LEU C 1 114 ? 65.410 0.159 -53.797 1.00 11.86 114 LEU C O 1
ATOM 3376 N N . THR C 1 115 ? 63.444 -0.314 -54.711 1.00 7.86 115 THR C N 1
ATOM 3377 C CA . THR C 1 115 ? 63.968 -1.530 -55.358 1.00 9.07 115 THR C CA 1
ATOM 3378 C C . THR C 1 115 ? 63.992 -1.253 -56.841 1.00 10.29 115 THR C C 1
ATOM 3379 O O . THR C 1 115 ? 62.962 -0.804 -57.416 1.00 14.06 115 THR C O 1
ATOM 3383 N N . HIS C 1 116 ? 65.128 -1.458 -57.504 1.00 9.06 116 HIS C N 1
ATOM 3384 C CA . HIS C 1 116 ? 65.211 -1.203 -58.912 1.00 8.47 116 HIS C CA 1
ATOM 3385 C C . HIS C 1 116 ? 65.254 -2.521 -59.615 1.00 9.39 116 HIS C C 1
ATOM 3386 O O . HIS C 1 116 ? 66.197 -3.290 -59.393 1.00 11.90 116 HIS C O 1
ATOM 3393 N N . ILE C 1 117 ? 64.286 -2.760 -60.505 1.00 8.92 117 ILE C N 1
ATOM 3394 C CA . ILE C 1 117 ? 64.238 -4.055 -61.179 1.00 10.67 117 ILE C CA 1
ATOM 3395 C C . ILE C 1 117 ? 64.821 -3.893 -62.592 1.00 11.78 117 ILE C C 1
ATOM 3396 O O . ILE C 1 117 ? 64.437 -2.945 -63.313 1.00 11.63 117 ILE C O 1
ATOM 3401 N N . GLU C 1 118 ? 65.681 -4.828 -63.012 1.00 11.64 118 GLU C N 1
ATOM 3402 C CA . GLU C 1 118 ? 66.311 -4.671 -64.351 1.00 11.53 118 GLU C CA 1
ATOM 3403 C C . GLU C 1 118 ? 65.345 -5.276 -65.381 1.00 14.70 118 GLU C C 1
ATOM 3404 O O . GLU C 1 118 ? 65.444 -6.456 -65.764 1.00 15.40 118 GLU C O 1
ATOM 3410 N N . LEU C 1 119 ? 64.428 -4.456 -65.867 1.00 11.99 119 LEU C N 1
ATOM 3411 C CA . LEU C 1 119 ? 63.284 -4.933 -66.684 1.00 9.09 119 LEU C CA 1
ATOM 3412 C C . LEU C 1 119 ? 62.735 -3.710 -67.398 1.00 13.17 119 LEU C C 1
ATOM 3413 O O . LEU C 1 119 ? 62.451 -2.674 -66.762 1.00 11.57 119 LEU C O 1
ATOM 3418 N N . THR C 1 120 ? 62.573 -3.819 -68.721 1.00 14.19 120 THR C N 1
ATOM 3419 C CA . THR C 1 120 ? 61.837 -2.767 -69.461 1.00 12.01 120 THR C CA 1
ATOM 3420 C C . THR C 1 120 ? 60.441 -3.319 -69.754 1.00 13.06 120 THR C C 1
ATOM 3421 O O . THR C 1 120 ? 60.306 -4.364 -70.434 1.00 13.45 120 THR C O 1
ATOM 3425 N N . THR C 1 121 ? 59.399 -2.641 -69.244 1.00 11.68 121 THR C N 1
ATOM 3426 C CA . THR C 1 121 ? 58.023 -3.115 -69.369 1.00 11.35 121 THR C CA 1
ATOM 3427 C C . THR C 1 121 ? 57.158 -1.856 -69.550 1.00 14.95 121 THR C C 1
ATOM 3428 O O . THR C 1 121 ? 57.504 -0.749 -69.084 1.00 15.36 121 THR C O 1
ATOM 3432 N N . GLU C 1 122 ? 56.080 -1.971 -70.295 1.00 12.20 122 GLU C N 1
ATOM 3433 C CA . GLU C 1 122 ? 55.184 -0.847 -70.474 1.00 12.94 122 GLU C CA 1
ATOM 3434 C C . GLU C 1 122 ? 54.447 -0.541 -69.172 1.00 14.11 122 GLU C C 1
ATOM 3435 O O . GLU C 1 122 ? 54.087 -1.439 -68.410 1.00 14.24 122 GLU C O 1
ATOM 3441 N N . GLY C 1 123 ? 54.180 0.730 -68.913 1.00 12.34 123 GLY C N 1
ATOM 3442 C CA . GLY C 1 123 ? 53.400 1.094 -67.741 1.00 10.20 123 GLY C CA 1
ATOM 3443 C C . GLY C 1 123 ? 52.225 2.018 -68.015 1.00 10.24 123 GLY C C 1
ATOM 3444 O O . GLY C 1 123 ? 52.038 2.549 -69.151 1.00 10.01 123 GLY C O 1
ATOM 3445 N N . ASP C 1 124 ? 51.404 2.200 -66.969 1.00 8.74 124 ASP C N 1
ATOM 3446 C CA . ASP C 1 124 ? 50.461 3.354 -66.947 1.00 8.68 124 ASP C CA 1
ATOM 3447 C C . ASP C 1 124 ? 50.560 4.115 -65.633 1.00 11.43 124 ASP C C 1
ATOM 3448 O O . ASP C 1 124 ? 49.734 4.947 -65.361 1.00 11.73 124 ASP C O 1
ATOM 3453 N N . THR C 1 125 ? 51.584 3.826 -64.812 1.00 9.04 125 THR C N 1
ATOM 3454 C CA . THR C 1 125 ? 51.774 4.569 -63.552 1.00 7.56 125 THR C CA 1
ATOM 3455 C C . THR C 1 125 ? 53.301 4.635 -63.372 1.00 8.17 125 THR C C 1
ATOM 3456 O O . THR C 1 125 ? 53.985 3.638 -63.638 1.00 9.18 125 THR C O 1
ATOM 3460 N N . TRP C 1 126 ? 53.838 5.801 -62.973 1.00 6.93 126 TRP C N 1
ATOM 3461 C CA . TRP C 1 126 ? 55.291 5.939 -62.828 1.00 7.45 126 TRP C CA 1
ATOM 3462 C C . TRP C 1 126 ? 55.627 6.566 -61.462 1.00 9.48 126 TRP C C 1
ATOM 3463 O O . TRP C 1 126 ? 54.860 7.399 -60.940 1.00 11.27 126 TRP C O 1
ATOM 3474 N N . PHE C 1 127 ? 56.785 6.212 -60.904 1.00 8.08 127 PHE C N 1
ATOM 3475 C CA . PHE C 1 127 ? 57.256 6.868 -59.710 1.00 7.58 127 PHE C CA 1
ATOM 3476 C C . PHE C 1 127 ? 57.699 8.294 -60.091 1.00 7.36 127 PHE C C 1
ATOM 3477 O O . PHE C 1 127 ? 58.156 8.510 -61.186 1.00 8.54 127 PHE C O 1
ATOM 3485 N N . PRO C 1 128 ? 57.570 9.253 -59.169 1.00 5.77 128 PRO C N 1
ATOM 3486 C CA . PRO C 1 128 ? 57.990 10.634 -59.482 1.00 8.17 128 PRO C CA 1
ATOM 3487 C C . PRO C 1 128 ? 59.470 10.725 -59.796 1.00 9.90 128 PRO C C 1
ATOM 3488 O O . PRO C 1 128 ? 60.264 9.815 -59.533 1.00 10.06 128 PRO C O 1
ATOM 3492 N N . ASP C 1 129 ? 59.875 11.850 -60.399 1.00 9.76 129 ASP C N 1
ATOM 3493 C CA . ASP C 1 129 ? 61.264 12.059 -60.723 1.00 10.04 129 ASP C CA 1
ATOM 3494 C C . ASP C 1 129 ? 62.051 12.487 -59.473 1.00 10.90 129 ASP C C 1
ATOM 3495 O O . ASP C 1 129 ? 62.373 13.722 -59.302 1.00 12.96 129 ASP C O 1
ATOM 3500 N N . TYR C 1 130 ? 62.368 11.529 -58.591 1.00 11.62 130 TYR C N 1
ATOM 3501 C CA . TYR C 1 130 ? 63.043 11.833 -57.346 1.00 13.38 130 TYR C CA 1
ATOM 3502 C C . TYR C 1 130 ? 64.456 12.396 -57.574 1.00 11.08 130 TYR C C 1
ATOM 3503 O O . TYR C 1 130 ? 64.983 13.079 -56.686 1.00 11.82 130 TYR C O 1
ATOM 3512 N N . GLU C 1 131 ? 65.044 12.169 -58.775 1.00 10.39 131 GLU C N 1
ATOM 3513 C CA . GLU C 1 131 ? 66.394 12.696 -58.969 1.00 11.20 131 GLU C CA 1
ATOM 3514 C C . GLU C 1 131 ? 66.446 14.197 -59.190 1.00 12.98 131 GLU C C 1
ATOM 3515 O O . GLU C 1 131 ? 67.533 14.722 -59.333 1.00 11.81 131 GLU C O 1
ATOM 3521 N N . GLN C 1 132 ? 65.288 14.851 -59.201 1.00 10.35 132 GLN C N 1
ATOM 3522 C CA . GLN C 1 132 ? 65.274 16.324 -59.182 1.00 10.54 132 GLN C CA 1
ATOM 3523 C C . GLN C 1 132 ? 65.807 16.848 -57.850 1.00 11.41 132 GLN C C 1
ATOM 3524 O O . GLN C 1 132 ? 66.183 18.023 -57.727 1.00 13.83 132 GLN C O 1
ATOM 3530 N N . TYR C 1 133 ? 65.788 15.984 -56.823 1.00 11.24 133 TYR C N 1
ATOM 3531 C CA . TYR C 1 133 ? 66.339 16.308 -55.490 1.00 10.14 133 TYR C CA 1
ATOM 3532 C C . TYR C 1 133 ? 67.653 15.555 -55.261 1.00 11.77 133 TYR C C 1
ATOM 3533 O O . TYR C 1 133 ? 67.981 14.628 -56.011 1.00 12.77 133 TYR C O 1
ATOM 3542 N N . ASN C 1 134 ? 68.368 15.952 -54.200 1.00 10.63 134 ASN C N 1
ATOM 3543 C CA . ASN C 1 134 ? 69.590 15.323 -53.769 1.00 12.08 134 ASN C CA 1
ATOM 3544 C C . ASN C 1 134 ? 69.318 14.265 -52.665 1.00 9.21 134 ASN C C 1
ATOM 3545 O O . ASN C 1 134 ? 68.500 14.462 -51.765 1.00 10.37 134 ASN C O 1
ATOM 3550 N N . TRP C 1 135 ? 70.053 13.169 -52.754 1.00 13.03 135 TRP C N 1
ATOM 3551 C CA . TRP C 1 135 ? 69.876 11.994 -51.860 1.00 11.99 135 TRP C CA 1
ATOM 3552 C C . TRP C 1 135 ? 71.245 11.391 -51.572 1.00 12.69 135 TRP C C 1
ATOM 3553 O O . TRP C 1 135 ? 72.152 11.457 -52.427 1.00 15.68 135 TRP C O 1
ATOM 3564 N N . GLN C 1 136 ? 71.390 10.835 -50.379 1.00 12.00 136 GLN C N 1
ATOM 3565 C CA . GLN C 1 136 ? 72.544 9.969 -50.113 1.00 15.16 136 GLN C CA 1
ATOM 3566 C C . GLN C 1 136 ? 72.114 8.495 -49.907 1.00 13.23 136 GLN C C 1
ATOM 3567 O O . GLN C 1 136 ? 71.202 8.225 -49.162 1.00 13.00 136 GLN C O 1
ATOM 3573 N N . GLU C 1 137 ? 72.782 7.552 -50.586 1.00 14.09 137 GLU C N 1
ATOM 3574 C CA . GLU C 1 137 ? 72.462 6.142 -50.383 1.00 16.05 137 GLU C CA 1
ATOM 3575 C C . GLU C 1 137 ? 73.110 5.668 -49.105 1.00 16.34 137 GLU C C 1
ATOM 3576 O O . GLU C 1 137 ? 74.337 5.847 -48.931 1.00 18.86 137 GLU C O 1
ATOM 3582 N N . ILE C 1 138 ? 72.314 5.063 -48.226 1.00 14.43 138 ILE C N 1
ATOM 3583 C CA . ILE C 1 138 ? 72.728 4.694 -46.871 1.00 14.77 138 ILE C CA 1
ATOM 3584 C C . ILE C 1 138 ? 72.924 3.206 -46.853 1.00 21.58 138 ILE C C 1
ATOM 3585 O O . ILE C 1 138 ? 73.677 2.652 -46.061 1.00 21.50 138 ILE C O 1
ATOM 3590 N N . GLU C 1 139 ? 72.199 2.530 -47.721 1.00 16.60 139 GLU C N 1
ATOM 3591 C CA . GLU C 1 139 ? 72.507 1.125 -47.883 1.00 24.14 139 GLU C CA 1
ATOM 3592 C C . GLU C 1 139 ? 72.011 0.596 -49.189 1.00 20.38 139 GLU C C 1
ATOM 3593 O O . GLU C 1 139 ? 71.243 1.278 -49.881 1.00 17.24 139 GLU C O 1
ATOM 3599 N N . HIS C 1 140 ? 72.543 -0.564 -49.571 1.00 20.91 140 HIS C N 1
ATOM 3600 C CA . HIS C 1 140 ? 72.256 -1.107 -50.881 1.00 19.17 140 HIS C CA 1
ATOM 3601 C C . HIS C 1 140 ? 72.521 -2.598 -50.893 1.00 25.10 140 HIS C C 1
ATOM 3602 O O . HIS C 1 140 ? 73.381 -3.098 -50.164 1.00 22.57 140 HIS C O 1
ATOM 3609 N N . GLU C 1 141 ? 71.772 -3.296 -51.729 1.00 18.92 141 GLU C N 1
ATOM 3610 C CA . GLU C 1 141 ? 71.970 -4.755 -51.865 1.00 18.72 141 GLU C CA 1
ATOM 3611 C C . GLU C 1 141 ? 71.549 -5.195 -53.253 1.00 22.33 141 GLU C C 1
ATOM 3612 O O . GLU C 1 141 ? 70.624 -4.639 -53.817 1.00 21.19 141 GLU C O 1
ATOM 3618 N N . SER C 1 142 ? 72.184 -6.217 -53.796 1.00 18.00 142 SER C N 1
ATOM 3619 C CA . SER C 1 142 ? 71.849 -6.647 -55.146 1.00 16.84 142 SER C CA 1
ATOM 3620 C C . SER C 1 142 ? 71.352 -8.063 -55.049 1.00 20.23 142 SER C C 1
ATOM 3621 O O . SER C 1 142 ? 71.856 -8.856 -54.254 1.00 18.34 142 SER C O 1
ATOM 3624 N N . TYR C 1 143 ? 70.362 -8.386 -55.864 1.00 15.29 143 TYR C N 1
ATOM 3625 C CA . TYR C 1 143 ? 69.816 -9.728 -55.821 1.00 16.40 143 TYR C CA 1
ATOM 3626 C C . TYR C 1 143 ? 69.800 -10.257 -57.256 1.00 16.91 143 TYR C C 1
ATOM 3627 O O . TYR C 1 143 ? 69.157 -9.694 -58.162 1.00 18.28 143 TYR C O 1
ATOM 3636 N N . ALA C 1 144 ? 70.420 -11.407 -57.449 1.00 12.00 144 ALA C N 1
ATOM 3637 C CA . ALA C 1 144 ? 70.490 -11.951 -58.793 1.00 17.04 144 ALA C CA 1
ATOM 3638 C C . ALA C 1 144 ? 69.215 -12.741 -59.097 1.00 17.14 144 ALA C C 1
ATOM 3639 O O . ALA C 1 144 ? 68.590 -13.360 -58.218 1.00 16.20 144 ALA C O 1
ATOM 3641 N N . ALA C 1 145 ? 68.848 -12.763 -60.362 1.00 14.43 145 ALA C N 1
ATOM 3642 C CA . ALA C 1 145 ? 67.691 -13.546 -60.753 1.00 13.23 145 ALA C CA 1
ATOM 3643 C C . ALA C 1 145 ? 67.912 -15.031 -60.408 1.00 16.27 145 ALA C C 1
ATOM 3644 O O . ALA C 1 145 ? 69.057 -15.503 -60.385 1.00 19.82 145 ALA C O 1
ATOM 3646 N N . ASP C 1 146 ? 66.835 -15.741 -60.093 1.00 16.38 146 ASP C N 1
ATOM 3647 C CA . ASP C 1 146 ? 66.967 -17.126 -59.681 1.00 19.27 146 ASP C CA 1
ATOM 3648 C C . ASP C 1 146 ? 65.773 -17.917 -60.160 1.00 16.27 146 ASP C C 1
ATOM 3649 O O . ASP C 1 146 ? 64.984 -17.433 -60.979 1.00 16.55 146 ASP C O 1
ATOM 3654 N N . ASP C 1 147 ? 65.599 -19.127 -59.632 1.00 18.55 147 ASP C N 1
ATOM 3655 C CA . ASP C 1 147 ? 64.508 -19.960 -60.143 1.00 17.91 147 ASP C CA 1
ATOM 3656 C C . ASP C 1 147 ? 63.116 -19.503 -59.840 1.00 18.54 147 ASP C C 1
ATOM 3657 O O . ASP C 1 147 ? 62.204 -19.941 -60.500 1.00 17.29 147 ASP C O 1
ATOM 3662 N N . LYS C 1 148 ? 62.920 -18.606 -58.862 1.00 17.02 148 LYS C N 1
ATOM 3663 C CA . LYS C 1 148 ? 61.595 -18.121 -58.571 1.00 13.63 148 LYS C CA 1
ATOM 3664 C C . LYS C 1 148 ? 61.400 -16.662 -58.954 1.00 16.47 148 LYS C C 1
ATOM 3665 O O . LYS C 1 148 ? 60.282 -16.127 -58.880 1.00 17.11 148 LYS C O 1
ATOM 3671 N N . ASN C 1 149 ? 62.497 -16.023 -59.325 1.00 15.53 149 ASN C N 1
ATOM 3672 C CA . ASN C 1 149 ? 62.487 -14.578 -59.584 1.00 14.63 149 ASN C CA 1
ATOM 3673 C C . ASN C 1 149 ? 63.289 -14.276 -60.853 1.00 12.42 149 ASN C C 1
ATOM 3674 O O . ASN C 1 149 ? 64.525 -14.388 -60.882 1.00 13.92 149 ASN C O 1
ATOM 3679 N N . PRO C 1 150 ? 62.573 -13.989 -61.960 1.00 12.26 150 PRO C N 1
ATOM 3680 C CA . PRO C 1 150 ? 63.282 -13.999 -63.254 1.00 10.69 150 PRO C CA 1
ATOM 3681 C C . PRO C 1 150 ? 64.065 -12.723 -63.660 1.00 12.53 150 PRO C C 1
ATOM 3682 O O . PRO C 1 150 ? 64.680 -12.668 -64.726 1.00 13.95 150 PRO C O 1
ATOM 3686 N N . HIS C 1 151 ? 64.092 -11.696 -62.798 1.00 13.38 151 HIS C N 1
ATOM 3687 C CA . HIS C 1 151 ? 64.813 -10.480 -63.108 1.00 11.54 151 HIS C CA 1
ATOM 3688 C C . HIS C 1 151 ? 65.765 -10.157 -61.977 1.00 11.99 151 HIS C C 1
ATOM 3689 O O . HIS C 1 151 ? 65.455 -10.457 -60.812 1.00 13.41 151 HIS C O 1
ATOM 3696 N N . ASN C 1 152 ? 66.929 -9.618 -62.332 1.00 10.91 152 ASN C N 1
ATOM 3697 C CA . ASN C 1 152 ? 67.839 -9.084 -61.317 1.00 9.89 152 ASN C CA 1
ATOM 3698 C C . ASN C 1 152 ? 67.163 -7.844 -60.729 1.00 14.39 152 ASN C C 1
ATOM 3699 O O . ASN C 1 152 ? 66.454 -7.100 -61.443 1.00 11.98 152 ASN C O 1
ATOM 3704 N N . TYR C 1 153 ? 67.442 -7.608 -59.463 1.00 10.49 153 TYR C N 1
ATOM 3705 C CA . TYR C 1 153 ? 66.988 -6.342 -58.852 1.00 13.87 153 TYR C CA 1
ATOM 3706 C C . TYR C 1 153 ? 67.933 -5.869 -57.744 1.00 15.65 153 TYR C C 1
ATOM 3707 O O . TYR C 1 153 ? 68.816 -6.608 -57.350 1.00 14.57 153 TYR C O 1
ATOM 3716 N N . ARG C 1 154 ? 67.814 -4.603 -57.330 1.00 12.67 154 ARG C N 1
ATOM 3717 C CA . ARG C 1 1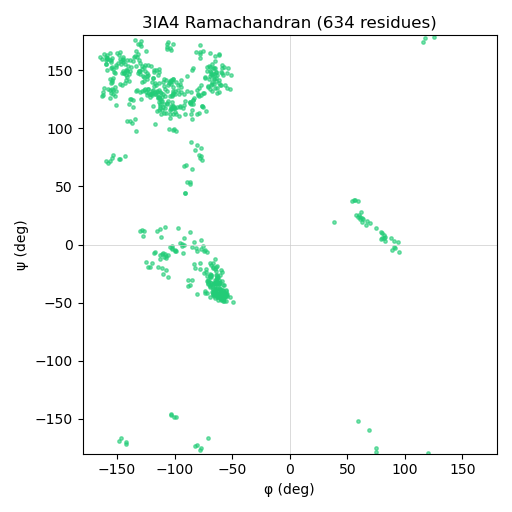54 ? 68.802 -4.030 -56.399 1.00 14.44 154 ARG C CA 1
ATOM 3718 C C . ARG C 1 154 ? 67.994 -3.136 -55.479 1.00 14.44 154 ARG C C 1
ATOM 3719 O O . ARG C 1 154 ? 67.056 -2.511 -55.910 1.00 18.12 154 ARG C O 1
ATOM 3727 N N . PHE C 1 155 ? 68.322 -3.167 -54.198 1.00 12.17 155 PHE C N 1
ATOM 3728 C CA . PHE C 1 155 ? 67.641 -2.333 -53.223 1.00 9.97 155 PHE C CA 1
ATOM 3729 C C . PHE C 1 155 ? 68.553 -1.159 -52.916 1.00 13.35 155 PHE C C 1
ATOM 3730 O O . PHE C 1 155 ? 69.773 -1.316 -52.757 1.00 14.30 155 PHE C O 1
ATOM 3738 N N . SER C 1 156 ? 67.962 0.033 -52.769 1.00 9.19 156 SER C N 1
ATOM 3739 C CA . SER C 1 156 ? 68.722 1.222 -52.460 1.00 13.08 156 SER C CA 1
ATOM 3740 C C . SER C 1 156 ? 67.929 1.989 -51.353 1.00 15.00 156 SER C C 1
ATOM 3741 O O . SER C 1 156 ? 66.747 2.301 -51.546 1.00 13.80 156 SER C O 1
ATOM 3744 N N . LEU C 1 157 ? 68.566 2.290 -50.212 1.00 11.77 157 LEU C N 1
ATOM 3745 C CA . LEU C 1 157 ? 67.870 3.095 -49.217 1.00 10.75 157 LEU C CA 1
ATOM 3746 C C . LEU C 1 157 ? 68.493 4.520 -49.342 1.00 12.59 157 LEU C C 1
ATOM 3747 O O . LEU C 1 157 ? 69.699 4.720 -49.094 1.00 11.60 157 LEU C O 1
ATOM 3752 N N . LEU C 1 158 ? 67.673 5.480 -49.737 1.00 11.83 158 LEU C N 1
ATOM 3753 C CA . LEU C 1 158 ? 68.149 6.845 -49.943 1.00 13.15 158 LEU C CA 1
ATOM 3754 C C . LEU C 1 158 ? 67.652 7.770 -48.834 1.00 10.07 158 LEU C C 1
ATOM 3755 O O . LEU C 1 158 ? 66.502 7.649 -48.375 1.00 11.03 158 LEU C O 1
ATOM 3760 N N . GLU C 1 159 ? 68.515 8.705 -48.389 1.00 10.45 159 GLU C N 1
ATOM 3761 C CA . GLU C 1 159 ? 68.079 9.715 -47.433 1.00 11.11 159 GLU C CA 1
ATOM 3762 C C . GLU C 1 159 ? 68.178 11.075 -48.052 1.00 9.37 159 GLU C C 1
ATOM 3763 O O . GLU C 1 159 ? 69.120 11.363 -48.780 1.00 10.32 159 GLU C O 1
ATOM 3769 N N . ARG C 1 160 ? 67.174 11.916 -47.793 1.00 8.34 160 ARG C N 1
ATOM 3770 C CA . ARG C 1 160 ? 67.129 13.226 -48.456 1.00 9.52 160 ARG C CA 1
ATOM 3771 C C . ARG C 1 160 ? 68.247 14.117 -47.961 1.00 13.24 160 ARG C C 1
ATOM 3772 O O . ARG C 1 160 ? 68.440 14.241 -46.773 1.00 13.63 160 ARG C O 1
ATOM 3780 N N . VAL C 1 161 ? 68.888 14.820 -48.897 1.00 8.58 161 VAL C N 1
ATOM 3781 C CA . VAL C 1 161 ? 69.954 15.755 -48.566 1.00 9.43 161 VAL C CA 1
ATOM 3782 C C . VAL C 1 161 ? 69.445 17.144 -49.042 1.00 13.05 161 VAL C C 1
ATOM 3783 O O . VAL C 1 161 ? 69.511 18.064 -48.126 1.00 18.81 161 VAL C O 1
ATOM 3787 N N . MET D 1 1 ? 98.440 -13.704 -6.226 1.00 32.80 1 MET D N 1
ATOM 3788 C CA . MET D 1 1 ? 98.026 -12.798 -7.293 1.00 27.09 1 MET D CA 1
ATOM 3789 C C . MET D 1 1 ? 96.499 -12.890 -7.452 1.00 24.77 1 MET D C 1
ATOM 3790 O O . MET D 1 1 ? 96.009 -13.915 -7.915 1.00 25.52 1 MET D O 1
ATOM 3795 N N . ILE D 1 2 ? 95.768 -11.857 -7.043 1.00 17.45 2 ILE D N 1
ATOM 3796 C CA . ILE D 1 2 ? 94.320 -11.761 -7.283 1.00 18.36 2 ILE D CA 1
ATOM 3797 C C . ILE D 1 2 ? 94.022 -11.415 -8.762 1.00 18.75 2 ILE D C 1
ATOM 3798 O O . ILE D 1 2 ? 94.584 -10.463 -9.282 1.00 16.24 2 ILE D O 1
ATOM 3803 N N . VAL D 1 3 ? 93.122 -12.166 -9.425 1.00 14.21 3 VAL D N 1
ATOM 3804 C CA . VAL D 1 3 ? 92.778 -11.909 -10.829 1.00 14.86 3 VAL D CA 1
ATOM 3805 C C . VAL D 1 3 ? 91.412 -11.233 -10.762 1.00 14.30 3 VAL D C 1
ATOM 3806 O O . VAL D 1 3 ? 90.425 -11.872 -10.370 1.00 15.23 3 VAL D O 1
ATOM 3810 N N . SER D 1 4 ? 91.389 -9.936 -11.064 1.00 13.27 4 SER D N 1
ATOM 3811 C CA . SER D 1 4 ? 90.184 -9.121 -10.972 1.00 12.16 4 SER D CA 1
ATOM 3812 C C . SER D 1 4 ? 89.794 -8.663 -12.345 1.00 10.22 4 SER D C 1
ATOM 3813 O O . SER D 1 4 ? 90.671 -8.570 -13.213 1.00 13.37 4 SER D O 1
ATOM 3816 N N . MET D 1 5 ? 88.463 -8.544 -12.598 1.00 9.87 5 MET D N 1
ATOM 3817 C CA . MET D 1 5 ? 88.010 -7.984 -13.874 1.00 9.19 5 MET D CA 1
ATOM 3818 C C . MET D 1 5 ? 87.190 -6.739 -13.559 1.00 9.07 5 MET D C 1
ATOM 3819 O O . MET D 1 5 ? 86.488 -6.720 -12.549 1.00 12.34 5 MET D O 1
ATOM 3824 N N . ILE D 1 6 ? 87.358 -5.696 -14.356 1.00 8.35 6 ILE D N 1
ATOM 3825 C CA . ILE D 1 6 ? 86.619 -4.437 -14.083 1.00 8.40 6 ILE D CA 1
ATOM 3826 C C . ILE D 1 6 ? 85.878 -4.098 -15.374 1.00 9.43 6 ILE D C 1
ATOM 3827 O O . ILE D 1 6 ? 86.475 -4.251 -16.459 1.00 8.30 6 ILE D O 1
ATOM 3832 N N . ALA D 1 7 ? 84.609 -3.747 -15.264 1.00 9.24 7 ALA D N 1
ATOM 3833 C CA . ALA D 1 7 ? 83.777 -3.462 -16.450 1.00 7.64 7 ALA D CA 1
ATOM 3834 C C . ALA D 1 7 ? 82.612 -2.538 -16.082 1.00 10.01 7 ALA D C 1
ATOM 3835 O O . ALA D 1 7 ? 82.153 -2.550 -14.922 1.00 8.88 7 ALA D O 1
ATOM 3837 N N . ALA D 1 8 ? 82.137 -1.739 -17.062 1.00 9.47 8 ALA D N 1
ATOM 3838 C CA . ALA D 1 8 ? 80.925 -0.980 -16.859 1.00 9.43 8 ALA D CA 1
ATOM 3839 C C . ALA D 1 8 ? 79.833 -1.531 -17.742 1.00 9.76 8 ALA D C 1
ATOM 3840 O O . ALA D 1 8 ? 80.053 -1.650 -18.956 1.00 8.92 8 ALA D O 1
ATOM 3842 N N . LEU D 1 9 ? 78.705 -1.925 -17.135 1.00 7.47 9 LEU D N 1
ATOM 3843 C CA . LEU D 1 9 ? 77.637 -2.635 -17.914 1.00 8.27 9 LEU D CA 1
ATOM 3844 C C . LEU D 1 9 ? 76.412 -1.748 -17.957 1.00 8.81 9 LEU D C 1
ATOM 3845 O O . LEU D 1 9 ? 75.852 -1.373 -16.909 1.00 10.47 9 LEU D O 1
ATOM 3850 N N . ALA D 1 10 ? 75.932 -1.482 -19.155 1.00 7.93 10 ALA D N 1
ATOM 3851 C CA . ALA D 1 10 ? 74.561 -0.955 -19.282 1.00 9.06 10 ALA D CA 1
ATOM 3852 C C . ALA D 1 10 ? 73.554 -2.142 -19.119 1.00 10.90 10 ALA D C 1
ATOM 3853 O O . ALA D 1 10 ? 73.913 -3.296 -18.767 1.00 11.98 10 ALA D O 1
ATOM 3855 N N . ASN D 1 11 ? 72.276 -1.841 -19.279 1.00 11.03 11 ASN D N 1
ATOM 3856 C CA . ASN D 1 11 ? 71.275 -2.886 -19.131 1.00 12.32 11 ASN D CA 1
ATOM 3857 C C . ASN D 1 11 ? 71.575 -4.042 -20.115 1.00 11.82 11 ASN D C 1
ATOM 3858 O O . ASN D 1 11 ? 72.161 -3.863 -21.192 1.00 10.68 11 ASN D O 1
ATOM 3863 N N . ASN D 1 12 ? 71.141 -5.224 -19.713 1.00 12.64 12 ASN D N 1
ATOM 3864 C CA . ASN D 1 12 ? 71.408 -6.417 -20.527 1.00 11.47 12 ASN D CA 1
ATOM 3865 C C . ASN D 1 12 ? 72.859 -6.725 -20.764 1.00 11.61 12 ASN D C 1
ATOM 3866 O O . ASN D 1 12 ? 73.179 -7.439 -21.698 1.00 11.54 12 ASN D O 1
ATOM 3871 N N . ARG D 1 13 ? 73.722 -6.237 -19.879 1.00 7.83 13 ARG D N 1
ATOM 3872 C CA . ARG D 1 13 ? 75.169 -6.481 -19.931 1.00 8.92 13 ARG D CA 1
ATOM 3873 C C . ARG D 1 13 ? 75.879 -5.867 -21.137 1.00 8.21 13 ARG D C 1
ATOM 3874 O O . ARG D 1 13 ? 76.996 -6.272 -21.420 1.00 8.70 13 ARG D O 1
ATOM 3882 N N . VAL D 1 14 ? 75.259 -4.900 -21.835 1.00 8.21 14 VAL D N 1
ATOM 3883 C CA . VAL D 1 14 ? 75.964 -4.225 -22.959 1.00 7.92 14 VAL D CA 1
ATOM 3884 C C . VAL D 1 14 ? 77.183 -3.482 -22.480 1.00 6.99 14 VAL D C 1
ATOM 3885 O O . VAL D 1 14 ? 77.127 -2.683 -21.501 1.00 8.38 14 VAL D O 1
ATOM 3889 N N . ILE D 1 15 ? 78.300 -3.734 -23.162 1.00 6.64 15 ILE D N 1
ATOM 3890 C CA . ILE D 1 15 ? 79.547 -3.018 -22.863 1.00 6.61 15 ILE D CA 1
ATOM 3891 C C . ILE D 1 15 ? 80.099 -2.209 -24.036 1.00 8.09 15 ILE D C 1
ATOM 3892 O O . ILE D 1 15 ? 80.906 -1.328 -23.798 1.00 9.35 15 ILE D O 1
ATOM 3897 N N . GLY D 1 16 ? 79.643 -2.437 -25.275 1.00 8.13 16 GLY D N 1
ATOM 3898 C CA . GLY D 1 16 ? 80.318 -1.797 -26.394 1.00 8.07 16 GLY D CA 1
ATOM 3899 C C . GLY D 1 16 ? 79.428 -1.739 -27.612 1.00 10.67 16 GLY D C 1
ATOM 3900 O O . GLY D 1 16 ? 78.489 -2.492 -27.722 1.00 8.52 16 GLY D O 1
ATOM 3901 N N . LEU D 1 17 ? 79.759 -0.819 -28.518 1.00 9.77 17 LEU D N 1
ATOM 3902 C CA . LEU D 1 17 ? 79.093 -0.727 -29.807 1.00 9.95 17 LEU D CA 1
ATOM 3903 C C . LEU D 1 17 ? 80.104 -0.031 -30.744 1.00 10.94 17 LEU D C 1
ATOM 3904 O O . LEU D 1 17 ? 80.584 1.066 -30.418 1.00 11.57 17 LEU D O 1
ATOM 3909 N N . ASP D 1 18 ? 80.396 -0.655 -31.893 1.00 11.65 18 ASP D N 1
ATOM 3910 C CA . ASP D 1 18 ? 81.267 -0.015 -32.896 1.00 14.93 18 ASP D CA 1
ATOM 3911 C C . ASP D 1 18 ? 82.653 0.335 -32.389 1.00 16.86 18 ASP D C 1
ATOM 3912 O O . ASP D 1 18 ? 83.251 1.357 -32.771 1.00 14.78 18 ASP D O 1
ATOM 3917 N N . ASN D 1 19 ? 83.164 -0.562 -31.560 1.00 12.21 19 ASN D N 1
ATOM 3918 C CA . ASN D 1 19 ? 84.467 -0.422 -30.871 1.00 11.01 19 ASN D CA 1
ATOM 3919 C C . ASN D 1 19 ? 84.609 0.809 -30.012 1.00 13.35 19 ASN D C 1
ATOM 3920 O O . ASN D 1 19 ? 85.731 1.214 -29.693 1.00 15.46 19 ASN D O 1
ATOM 3925 N N . LYS D 1 20 ? 83.487 1.329 -29.551 1.00 14.79 20 LYS D N 1
ATOM 3926 C CA . LYS D 1 20 ? 83.486 2.434 -28.575 1.00 13.84 20 LYS D CA 1
ATOM 3927 C C . LYS D 1 20 ? 82.534 2.134 -27.412 1.00 13.34 20 LYS D C 1
ATOM 3928 O O . LYS D 1 20 ? 81.818 1.130 -27.440 1.00 11.97 20 LYS D O 1
ATOM 3934 N N . MET D 1 21 ? 82.502 2.949 -26.352 1.00 16.25 21 MET D N 1
ATOM 3935 C CA . MET D 1 21 ? 81.438 2.719 -25.375 1.00 16.81 21 MET D CA 1
ATOM 3936 C C . MET D 1 21 ? 80.272 3.598 -25.676 1.00 15.62 21 MET D C 1
ATOM 3937 O O . MET D 1 21 ? 80.441 4.763 -26.029 1.00 19.85 21 MET D O 1
ATOM 3942 N N . PRO D 1 22 ? 79.081 3.047 -25.618 1.00 12.15 22 PRO D N 1
ATOM 3943 C CA . PRO D 1 22 ? 77.982 3.795 -26.216 1.00 16.28 22 PRO D CA 1
ATOM 3944 C C . PRO D 1 22 ? 77.289 4.711 -25.211 1.00 13.92 22 PRO D C 1
ATOM 3945 O O . PRO D 1 22 ? 76.083 4.723 -25.134 1.00 15.08 22 PRO D O 1
ATOM 3949 N N . TRP D 1 23 ? 78.097 5.425 -24.415 1.00 13.87 23 TRP D N 1
ATOM 3950 C CA . TRP D 1 23 ? 77.554 6.413 -23.478 1.00 11.54 23 TRP D CA 1
ATOM 3951 C C . TRP D 1 23 ? 78.583 7.466 -23.184 1.00 12.18 23 TRP D C 1
ATOM 3952 O O . TRP D 1 23 ? 79.799 7.270 -23.447 1.00 14.09 23 TRP D O 1
ATOM 3963 N N . HIS D 1 24 ? 78.070 8.612 -22.682 1.00 11.02 24 HIS D N 1
ATOM 3964 C CA . HIS D 1 24 ? 78.914 9.684 -22.173 1.00 13.85 24 HIS D CA 1
ATOM 3965 C C . HIS D 1 24 ? 78.767 9.686 -20.649 1.00 12.48 24 HIS D C 1
ATOM 3966 O O . HIS D 1 24 ? 77.661 9.901 -20.167 1.00 13.71 24 HIS D O 1
ATOM 3973 N N . LEU D 1 25 ? 79.870 9.435 -19.909 1.00 10.60 25 LEU D N 1
ATOM 3974 C CA . LEU D 1 25 ? 79.774 9.274 -18.445 1.00 10.67 25 LEU D CA 1
ATOM 3975 C C . LEU D 1 25 ? 81.125 9.495 -17.813 1.00 10.65 25 LEU D C 1
ATOM 3976 O O . LEU D 1 25 ? 81.818 8.595 -17.389 1.00 10.85 25 LEU D O 1
ATOM 3981 N N . PRO D 1 26 ? 81.582 10.750 -17.792 1.00 11.44 26 PRO D N 1
ATOM 3982 C CA . PRO D 1 26 ? 82.985 10.962 -17.357 1.00 13.07 26 PRO D CA 1
ATOM 3983 C C . PRO D 1 26 ? 83.315 10.540 -15.937 1.00 13.28 26 PRO D C 1
ATOM 3984 O O . PRO D 1 26 ? 84.481 10.137 -15.672 1.00 16.47 26 PRO D O 1
ATOM 3988 N N . ALA D 1 27 ? 82.358 10.667 -15.019 1.00 12.48 27 ALA D N 1
ATOM 3989 C CA . ALA D 1 27 ? 82.620 10.262 -13.635 1.00 13.37 27 ALA D CA 1
ATOM 3990 C C . ALA D 1 27 ? 82.944 8.790 -13.572 1.00 13.99 27 ALA D C 1
ATOM 3991 O O . ALA D 1 27 ? 83.704 8.390 -12.694 1.00 15.44 27 ALA D O 1
ATOM 3993 N N . GLU D 1 28 ? 82.387 7.981 -14.465 1.00 13.75 28 GLU D N 1
ATOM 3994 C CA . GLU D 1 28 ? 82.662 6.552 -14.410 1.00 14.93 28 GLU D CA 1
ATOM 3995 C C . GLU D 1 28 ? 84.092 6.271 -14.842 1.00 14.37 28 GLU D C 1
ATOM 3996 O O . GLU D 1 28 ? 84.733 5.415 -14.270 1.00 15.70 28 GLU D O 1
ATOM 4002 N N . LEU D 1 29 ? 84.626 7.047 -15.790 1.00 12.70 29 LEU D N 1
ATOM 4003 C CA . LEU D 1 29 ? 86.050 6.875 -16.132 1.00 14.67 29 LEU D CA 1
ATOM 4004 C C . LEU D 1 29 ? 86.899 7.240 -14.914 1.00 13.18 29 LEU D C 1
ATOM 4005 O O . LEU D 1 29 ? 87.960 6.717 -14.766 1.00 13.87 29 LEU D O 1
ATOM 4010 N N . GLN D 1 30 ? 86.480 8.204 -14.096 1.00 12.53 30 GLN D N 1
ATOM 4011 C CA . GLN D 1 30 ? 87.258 8.465 -12.887 1.00 13.06 30 GLN D CA 1
ATOM 4012 C C . GLN D 1 30 ? 87.216 7.319 -11.889 1.00 14.05 30 GLN D C 1
ATOM 4013 O O . GLN D 1 30 ? 88.204 7.036 -11.248 1.00 15.28 30 GLN D O 1
ATOM 4019 N N . LEU D 1 31 ? 86.087 6.611 -11.804 1.00 13.75 31 LEU D N 1
ATOM 4020 C CA . LEU D 1 31 ? 85.983 5.450 -10.946 1.00 13.55 31 LEU D CA 1
ATOM 4021 C C . LEU D 1 31 ? 86.943 4.363 -11.455 1.00 17.03 31 LEU D C 1
ATOM 4022 O O . LEU D 1 31 ? 87.672 3.747 -10.688 1.00 13.62 31 LEU D O 1
ATOM 4027 N N . PHE D 1 32 ? 86.929 4.136 -12.765 1.00 12.76 32 PHE D N 1
ATOM 4028 C CA . PHE D 1 32 ? 87.844 3.156 -13.359 1.00 12.55 32 PHE D CA 1
ATOM 4029 C C . PHE D 1 32 ? 89.289 3.538 -13.073 1.00 14.59 32 PHE D C 1
ATOM 4030 O O . PHE D 1 32 ? 90.109 2.694 -12.666 1.00 11.67 32 PHE D O 1
ATOM 4038 N N . LYS D 1 33 ? 89.618 4.823 -13.270 1.00 12.68 33 LYS D N 1
ATOM 4039 C CA . LYS D 1 33 ? 90.988 5.240 -12.926 1.00 15.51 33 LYS D CA 1
ATOM 4040 C C . LYS D 1 33 ? 91.330 4.966 -11.454 1.00 14.95 33 LYS D C 1
ATOM 4041 O O . LYS D 1 33 ? 92.403 4.446 -11.136 1.00 15.96 33 LYS D O 1
ATOM 4047 N N . ARG D 1 34 ? 90.445 5.327 -10.534 1.00 15.49 34 ARG D N 1
ATOM 4048 C CA . ARG D 1 34 ? 90.737 5.029 -9.105 1.00 15.44 34 ARG D CA 1
ATOM 4049 C C . ARG D 1 34 ? 91.026 3.567 -8.811 1.00 17.24 34 ARG D C 1
ATOM 4050 O O . ARG D 1 34 ? 91.898 3.241 -8.025 1.00 17.27 34 ARG D O 1
ATOM 4058 N N . ALA D 1 35 ? 90.281 2.691 -9.468 1.00 15.04 35 ALA D N 1
ATOM 4059 C CA . ALA D 1 35 ? 90.383 1.273 -9.216 1.00 14.23 35 ALA D CA 1
ATOM 4060 C C . ALA D 1 35 ? 91.594 0.602 -9.872 1.00 14.51 35 ALA D C 1
ATOM 4061 O O . ALA D 1 35 ? 91.961 -0.520 -9.480 1.00 14.93 35 ALA D O 1
ATOM 4063 N N . THR D 1 36 ? 92.171 1.216 -10.910 1.00 13.68 36 THR D N 1
ATOM 4064 C CA . THR D 1 36 ? 93.236 0.613 -11.687 1.00 13.82 36 THR D CA 1
ATOM 4065 C C . THR D 1 36 ? 94.639 1.241 -11.446 1.00 16.69 36 THR D C 1
ATOM 4066 O O . THR D 1 36 ? 95.649 0.603 -11.747 1.00 15.78 36 THR D O 1
ATOM 4070 N N . LEU D 1 37 ? 94.683 2.491 -10.947 1.00 14.33 37 LEU D N 1
ATOM 4071 C CA . LEU D 1 37 ? 95.970 3.180 -10.820 1.00 17.11 37 LEU D CA 1
ATOM 4072 C C . LEU D 1 37 ? 96.945 2.343 -10.022 1.00 17.05 37 LEU D C 1
ATOM 4073 O O . LEU D 1 37 ? 96.607 1.822 -8.977 1.00 16.63 37 LEU D O 1
ATOM 4078 N N . GLY D 1 38 ? 98.175 2.240 -10.498 1.00 17.45 38 GLY D N 1
ATOM 4079 C CA . GLY D 1 38 ? 99.152 1.503 -9.722 1.00 22.43 38 GLY D CA 1
ATOM 4080 C C . GLY D 1 38 ? 99.091 -0.015 -9.834 1.00 23.90 38 GLY D C 1
ATOM 4081 O O . GLY D 1 38 ? 99.810 -0.705 -9.109 1.00 21.62 38 GLY D O 1
ATOM 4082 N N . LYS D 1 39 ? 98.209 -0.533 -10.704 1.00 17.22 39 LYS D N 1
ATOM 4083 C CA . LYS D 1 39 ? 98.095 -1.972 -10.976 1.00 19.35 39 LYS D CA 1
ATOM 4084 C C . LYS D 1 39 ? 98.348 -2.225 -12.452 1.00 17.24 39 LYS D C 1
ATOM 4085 O O . LYS D 1 39 ? 98.068 -1.353 -13.285 1.00 18.57 39 LYS D O 1
ATOM 4091 N N . PRO D 1 40 ? 98.821 -3.439 -12.801 1.00 14.92 40 PRO D N 1
ATOM 4092 C CA . PRO D 1 40 ? 98.933 -3.757 -14.223 1.00 13.88 40 PRO D CA 1
ATOM 4093 C C . PRO D 1 40 ? 97.521 -3.996 -14.766 1.00 15.44 40 PRO D C 1
ATOM 4094 O O . PRO D 1 40 ? 96.671 -4.540 -14.024 1.00 15.40 40 PRO D O 1
ATOM 4098 N N . ILE D 1 41 ? 97.296 -3.570 -15.995 1.00 11.41 41 ILE D N 1
ATOM 4099 C CA . ILE D 1 41 ? 95.987 -3.712 -16.671 1.00 10.32 41 ILE D CA 1
ATOM 4100 C C . ILE D 1 41 ? 96.167 -4.575 -17.911 1.00 12.06 41 ILE D C 1
ATOM 4101 O O . ILE D 1 41 ? 97.112 -4.379 -18.677 1.00 13.81 41 ILE D O 1
ATOM 4106 N N . VAL D 1 42 ? 95.288 -5.557 -18.095 1.00 10.55 42 VAL D N 1
ATOM 4107 C CA . VAL D 1 42 ? 95.437 -6.452 -19.240 1.00 8.75 42 VAL D CA 1
ATOM 4108 C C . VAL D 1 42 ? 94.203 -6.255 -20.091 1.00 10.95 42 VAL D C 1
ATOM 4109 O O . VAL D 1 42 ? 93.118 -6.231 -19.551 1.00 10.55 42 VAL D O 1
ATOM 4113 N N . MET D 1 43 ? 94.381 -6.064 -21.399 1.00 7.70 43 MET D N 1
ATOM 4114 C CA . MET D 1 43 ? 93.239 -5.811 -22.262 1.00 8.81 43 MET D CA 1
ATOM 4115 C C . MET D 1 43 ? 93.462 -6.540 -23.598 1.00 11.65 43 MET D C 1
ATOM 4116 O O . MET D 1 43 ? 94.586 -6.807 -23.992 1.00 11.14 43 MET D O 1
ATOM 4121 N N . GLY D 1 44 ? 92.366 -6.782 -24.326 1.00 9.17 44 GLY D N 1
ATOM 4122 C CA . GLY D 1 44 ? 92.499 -7.243 -25.696 1.00 10.72 44 GLY D CA 1
ATOM 4123 C C . GLY D 1 44 ? 92.905 -6.121 -26.664 1.00 10.37 44 GLY D C 1
ATOM 4124 O O . GLY D 1 44 ? 92.808 -4.902 -26.398 1.00 10.11 44 GLY D O 1
ATOM 4125 N N . ARG D 1 45 ? 93.317 -6.547 -27.856 1.00 10.34 45 ARG D N 1
ATOM 4126 C CA . ARG D 1 45 ? 93.718 -5.577 -28.861 1.00 11.68 45 ARG D CA 1
ATOM 4127 C C . ARG D 1 45 ? 92.633 -4.561 -29.195 1.00 13.12 45 ARG D C 1
ATOM 4128 O O . ARG D 1 45 ? 92.937 -3.387 -29.411 1.00 12.85 45 ARG D O 1
ATOM 4136 N N . ASN D 1 46 ? 91.371 -4.993 -29.321 1.00 9.62 46 ASN D N 1
ATOM 4137 C CA . ASN D 1 46 ? 90.360 -4.015 -29.722 1.00 10.17 46 ASN D CA 1
ATOM 4138 C C . ASN D 1 46 ? 90.117 -2.957 -28.679 1.00 10.20 46 ASN D C 1
ATOM 4139 O O . ASN D 1 46 ? 89.879 -1.788 -29.024 1.00 12.89 46 ASN D O 1
ATOM 4144 N N . THR D 1 47 ? 90.214 -3.357 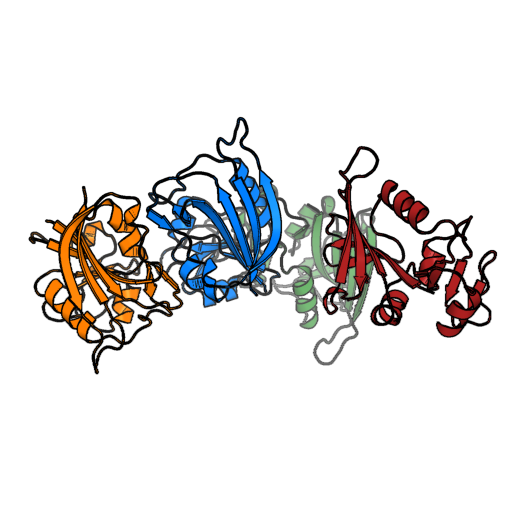-27.416 1.00 11.78 47 THR D N 1
ATOM 4145 C CA . THR D 1 47 ? 90.066 -2.415 -26.330 1.00 10.38 47 THR D CA 1
ATOM 4146 C C . THR D 1 47 ? 91.182 -1.375 -26.345 1.00 10.41 47 THR D C 1
ATOM 4147 O O . THR D 1 47 ? 90.933 -0.176 -26.142 1.00 11.48 47 THR D O 1
ATOM 4151 N N . PHE D 1 48 ? 92.403 -1.842 -26.596 1.00 12.02 48 PHE D N 1
ATOM 4152 C CA . PHE D 1 48 ? 93.498 -0.865 -26.657 1.00 12.53 48 PHE D CA 1
ATOM 4153 C C . PHE D 1 48 ? 93.246 0.146 -27.772 1.00 15.78 48 PHE D C 1
ATOM 4154 O O . PHE D 1 48 ? 93.390 1.348 -27.570 1.00 14.91 48 PHE D O 1
ATOM 4162 N N . GLU D 1 49 ? 92.807 -0.337 -28.926 1.00 14.96 49 GLU D N 1
ATOM 4163 C CA . GLU D 1 49 ? 92.531 0.543 -30.045 1.00 16.75 49 GLU D CA 1
ATOM 4164 C C . GLU D 1 49 ? 91.354 1.502 -29.692 1.00 18.68 49 GLU D C 1
ATOM 4165 O O . GLU D 1 49 ? 91.326 2.703 -30.102 1.00 16.33 49 GLU D O 1
ATOM 4171 N N . SER D 1 50 ? 90.392 1.025 -28.894 1.00 16.01 50 SER D N 1
ATOM 4172 C CA . SER D 1 50 ? 89.270 1.868 -28.472 1.00 16.88 50 SER D CA 1
ATOM 4173 C C . SER D 1 50 ? 89.743 2.980 -27.545 1.00 20.46 50 SER D C 1
ATOM 4174 O O . SER D 1 50 ? 89.292 4.125 -27.650 1.00 19.85 50 SER D O 1
ATOM 4177 N N . ILE D 1 51 ? 90.658 2.626 -26.644 1.00 16.97 51 ILE D N 1
ATOM 4178 C CA . ILE D 1 51 ? 91.148 3.588 -25.666 1.00 17.51 51 ILE D CA 1
ATOM 4179 C C . ILE D 1 51 ? 91.974 4.620 -26.402 1.00 15.33 51 ILE D C 1
ATOM 4180 O O . ILE D 1 51 ? 91.803 5.860 -26.203 1.00 21.09 51 ILE D O 1
ATOM 4185 N N . GLY D 1 52 ? 92.833 4.159 -27.303 1.00 16.96 52 GLY D N 1
ATOM 4186 C CA . GLY D 1 52 ? 93.457 5.034 -28.268 1.00 19.40 52 GLY D CA 1
ATOM 4187 C C . GLY D 1 52 ? 94.826 5.537 -27.844 1.00 23.94 52 GLY D C 1
ATOM 4188 O O . GLY D 1 52 ? 95.523 6.213 -28.611 1.00 26.05 52 GLY D O 1
ATOM 4189 N N . ARG D 1 53 ? 95.208 5.223 -26.617 1.00 15.29 53 ARG D N 1
ATOM 4190 C CA . ARG D 1 53 ? 96.551 5.556 -26.105 1.00 18.92 53 ARG D CA 1
ATOM 4191 C C . ARG D 1 53 ? 96.874 4.713 -24.900 1.00 16.10 53 ARG D C 1
ATOM 4192 O O . ARG D 1 53 ? 95.962 4.199 -24.234 1.00 18.03 53 ARG D O 1
ATOM 4200 N N . PRO D 1 54 ? 98.165 4.650 -24.518 1.00 15.92 54 PRO D N 1
ATOM 4201 C CA . PRO D 1 54 ? 98.460 3.946 -23.268 1.00 14.85 54 PRO D CA 1
ATOM 4202 C C . PRO D 1 54 ? 97.910 4.725 -22.103 1.00 18.00 54 PRO D C 1
ATOM 4203 O O . PRO D 1 54 ? 97.925 5.977 -22.144 1.00 19.77 54 PRO D O 1
ATOM 4207 N N . LEU D 1 55 ? 97.461 4.045 -21.062 1.00 12.76 55 LEU D N 1
ATOM 4208 C CA . LEU D 1 55 ? 96.952 4.771 -19.897 1.00 14.59 55 LEU D CA 1
ATOM 4209 C C . LEU D 1 55 ? 98.082 4.998 -18.897 1.00 16.81 55 LEU D C 1
ATOM 4210 O O . LEU D 1 55 ? 98.628 4.065 -18.415 1.00 18.03 55 LEU D O 1
ATOM 4215 N N . PRO D 1 56 ? 98.398 6.281 -18.565 1.00 17.80 56 PRO D N 1
ATOM 4216 C CA . PRO D 1 56 ? 99.566 6.534 -17.704 1.00 18.79 56 PRO D CA 1
ATOM 4217 C C . PRO D 1 56 ? 99.354 5.954 -16.328 1.00 16.26 56 PRO D C 1
ATOM 4218 O O . PRO D 1 56 ? 98.223 5.866 -15.917 1.00 18.24 56 PRO D O 1
ATOM 4222 N N . GLY D 1 57 ? 100.438 5.686 -15.590 1.00 20.79 57 GLY D N 1
ATOM 4223 C CA . GLY D 1 57 ? 100.334 5.264 -14.208 1.00 22.49 57 GLY D CA 1
ATOM 4224 C C . GLY D 1 57 ? 100.056 3.776 -14.068 1.00 22.03 57 GLY D C 1
ATOM 4225 O O . GLY D 1 57 ? 99.776 3.269 -12.973 1.00 22.89 57 GLY D O 1
ATOM 4226 N N . ARG D 1 58 ? 100.022 3.085 -15.207 1.00 19.72 58 ARG D N 1
ATOM 4227 C CA . ARG D 1 58 ? 99.661 1.657 -15.176 1.00 15.37 58 ARG D CA 1
ATOM 4228 C C . ARG D 1 58 ? 100.534 0.969 -16.193 1.00 16.94 58 ARG D C 1
ATOM 4229 O O . ARG D 1 58 ? 100.850 1.526 -17.246 1.00 17.94 58 ARG D O 1
ATOM 4237 N N . LEU D 1 59 ? 100.983 -0.238 -15.864 1.00 13.65 59 LEU D N 1
ATOM 4238 C CA . LEU D 1 59 ? 101.618 -1.061 -16.881 1.00 12.43 59 LEU D CA 1
ATOM 4239 C C . LEU D 1 59 ? 100.499 -1.606 -17.796 1.00 15.57 59 LEU D C 1
ATOM 4240 O O . LEU D 1 59 ? 99.641 -2.331 -17.295 1.00 15.58 59 LEU D O 1
ATOM 4245 N N . ASN D 1 60 ? 100.535 -1.263 -19.090 1.00 13.93 60 ASN D N 1
ATOM 4246 C CA . ASN D 1 60 ? 99.474 -1.671 -20.037 1.00 13.83 60 ASN D CA 1
ATOM 4247 C C . ASN D 1 60 ? 99.922 -2.900 -20.808 1.00 13.30 60 ASN D C 1
ATOM 4248 O O . ASN D 1 60 ? 100.865 -2.813 -21.619 1.00 12.90 60 ASN D O 1
ATOM 4253 N N . ILE D 1 61 ? 99.176 -4.020 -20.661 1.00 11.36 61 ILE D N 1
ATOM 4254 C CA . ILE D 1 61 ? 99.546 -5.276 -21.298 1.00 11.57 61 ILE D CA 1
ATOM 4255 C C . ILE D 1 61 ? 98.431 -5.518 -22.318 1.00 10.92 61 ILE D C 1
ATOM 4256 O O . ILE D 1 61 ? 97.263 -5.509 -21.905 1.00 11.14 61 ILE D O 1
ATOM 4261 N N . VAL D 1 62 ? 98.778 -5.750 -23.585 1.00 9.51 62 VAL D N 1
ATOM 4262 C CA . VAL D 1 62 ? 97.744 -5.867 -24.594 1.00 11.39 62 VAL D CA 1
ATOM 4263 C C . VAL D 1 62 ? 97.898 -7.247 -25.217 1.00 13.59 62 VAL D C 1
ATOM 4264 O O . VAL D 1 62 ? 98.991 -7.637 -25.619 1.00 14.46 62 VAL D O 1
ATOM 4268 N N . LEU D 1 63 ? 96.798 -7.995 -25.297 1.00 11.81 63 LEU D N 1
ATOM 4269 C CA . LEU D 1 63 ? 96.811 -9.316 -25.948 1.00 12.93 63 LEU D CA 1
ATOM 4270 C C . LEU D 1 63 ? 96.641 -9.224 -27.467 1.00 13.87 63 LEU D C 1
ATOM 4271 O O . LEU D 1 63 ? 95.643 -8.669 -27.964 1.00 11.82 63 LEU D O 1
ATOM 4276 N N . SER D 1 64 ? 97.589 -9.805 -28.230 1.00 16.35 64 SER D N 1
ATOM 4277 C CA . SER D 1 64 ? 97.451 -9.917 -29.675 1.00 14.34 64 SER D CA 1
ATOM 4278 C C . SER D 1 64 ? 98.276 -11.100 -30.157 1.00 17.67 64 SER D C 1
ATOM 4279 O O . SER D 1 64 ? 99.393 -11.320 -29.676 1.00 15.37 64 SER D O 1
ATOM 4282 N N . ARG D 1 65 ? 97.733 -11.835 -31.134 1.00 13.99 65 ARG D N 1
ATOM 4283 C CA . ARG D 1 65 ? 98.498 -12.925 -31.793 1.00 16.55 65 ARG D CA 1
ATOM 4284 C C . ARG D 1 65 ? 99.250 -12.450 -33.037 1.00 20.20 65 ARG D C 1
ATOM 4285 O O . ARG D 1 65 ? 99.923 -13.257 -33.716 1.00 23.21 65 ARG D O 1
ATOM 4293 N N . GLN D 1 66 ? 99.123 -11.176 -33.350 1.00 18.25 66 GLN D N 1
ATOM 4294 C CA . GLN D 1 66 ? 99.820 -10.609 -34.489 1.00 19.62 66 GLN D CA 1
ATOM 4295 C C . GLN D 1 66 ? 101.252 -10.196 -34.103 1.00 27.09 66 GLN D C 1
ATOM 4296 O O . GLN D 1 66 ? 101.426 -9.219 -33.371 1.00 26.71 66 GLN D O 1
ATOM 4302 N N . THR D 1 67 ? 102.249 -10.952 -34.587 1.00 25.40 67 THR D N 1
ATOM 4303 C CA . THR D 1 67 ? 103.656 -10.752 -34.245 1.00 28.40 67 THR D CA 1
ATOM 4304 C C . THR D 1 67 ? 104.175 -9.310 -34.497 1.00 29.31 67 THR D C 1
ATOM 4305 O O . THR D 1 67 ? 104.874 -8.742 -33.644 1.00 36.88 67 THR D O 1
ATOM 4307 N N . ASP D 1 68 ? 103.807 -8.702 -35.621 1.00 27.04 68 ASP D N 1
ATOM 4308 C CA . ASP D 1 68 ? 104.306 -7.393 -35.951 1.00 27.13 68 ASP D CA 1
ATOM 4309 C C . ASP D 1 68 ? 103.473 -6.244 -35.353 1.00 29.68 68 ASP D C 1
ATOM 4310 O O . ASP D 1 68 ? 103.679 -5.082 -35.698 1.00 29.73 68 ASP D O 1
ATOM 4312 N N . TYR D 1 69 ? 102.555 -6.553 -34.444 1.00 23.92 69 TYR D N 1
ATOM 4313 C CA . TYR D 1 69 ? 101.718 -5.503 -33.825 1.00 21.75 69 TYR D CA 1
ATOM 4314 C C . TYR D 1 69 ? 102.424 -5.020 -32.563 1.00 22.93 69 TYR D C 1
ATOM 4315 O O . TYR D 1 69 ? 102.474 -5.745 -31.583 1.00 21.78 69 TYR D O 1
ATOM 4324 N N . GLN D 1 70 ? 102.899 -3.781 -32.542 1.00 22.55 70 GLN D N 1
ATOM 4325 C CA . GLN D 1 70 ? 103.673 -3.301 -31.389 1.00 23.97 70 GLN D CA 1
ATOM 4326 C C . GLN D 1 70 ? 103.433 -1.809 -31.216 1.00 23.95 70 GLN D C 1
ATOM 4327 O O . GLN D 1 70 ? 104.279 -0.987 -31.584 1.00 29.18 70 GLN D O 1
ATOM 4329 N N . PRO D 1 71 ? 102.250 -1.428 -30.728 1.00 23.46 71 PRO D N 1
ATOM 4330 C CA . PRO D 1 71 ? 101.994 0.007 -30.571 1.00 20.47 71 PRO D CA 1
ATOM 4331 C C . PRO D 1 71 ? 102.965 0.566 -29.522 1.00 17.10 71 PRO D C 1
ATOM 4332 O O . PRO D 1 71 ? 103.413 -0.187 -28.662 1.00 19.27 71 PRO D O 1
ATOM 4336 N N . GLU D 1 72 ? 103.291 1.848 -29.636 1.00 21.17 72 GLU D N 1
ATOM 4337 C CA . GLU D 1 72 ? 104.203 2.470 -28.688 1.00 19.98 72 GLU D CA 1
ATOM 4338 C C . GLU D 1 72 ? 103.570 2.520 -27.273 1.00 19.49 72 GLU D C 1
ATOM 4339 O O . GLU D 1 72 ? 102.397 2.838 -27.099 1.00 22.02 72 GLU D O 1
ATOM 4341 N N . GLY D 1 73 ? 104.344 2.232 -26.239 1.00 17.74 73 GLY D N 1
ATOM 4342 C CA . GLY D 1 73 ? 103.876 2.549 -24.904 1.00 15.10 73 GLY D CA 1
ATOM 4343 C C . GLY D 1 73 ? 103.095 1.472 -24.201 1.00 17.13 73 GLY D C 1
ATOM 4344 O O . GLY D 1 73 ? 102.613 1.666 -23.060 1.00 17.73 73 GLY D O 1
ATOM 4345 N N . VAL D 1 74 ? 102.985 0.333 -24.863 1.00 17.39 74 VAL D N 1
ATOM 4346 C CA . VAL D 1 74 ? 102.362 -0.845 -24.233 1.00 13.88 74 VAL D CA 1
ATOM 4347 C C . VAL D 1 74 ? 103.177 -2.097 -24.426 1.00 14.43 74 VAL D C 1
ATOM 4348 O O . VAL D 1 74 ? 104.038 -2.210 -25.318 1.00 16.99 74 VAL D O 1
ATOM 4352 N N . THR D 1 75 ? 102.903 -3.088 -23.601 1.00 14.27 75 THR D N 1
ATOM 4353 C CA . THR D 1 75 ? 103.551 -4.398 -23.729 1.00 12.30 75 THR D CA 1
ATOM 4354 C C . THR D 1 75 ? 102.600 -5.356 -24.392 1.00 16.10 75 THR D C 1
ATOM 4355 O O . THR D 1 75 ? 101.574 -5.662 -23.795 1.00 17.64 75 THR D O 1
ATOM 4359 N N . VAL D 1 76 ? 102.982 -5.893 -25.544 1.00 14.31 76 VAL D N 1
ATOM 4360 C CA . VAL D 1 76 ? 102.103 -6.819 -26.252 1.00 17.39 76 VAL D CA 1
ATOM 4361 C C . VAL D 1 76 ? 102.494 -8.259 -25.919 1.00 18.11 76 VAL D C 1
ATOM 4362 O O . VAL D 1 76 ? 103.706 -8.642 -25.896 1.00 17.82 76 VAL D O 1
ATOM 4366 N N . VAL D 1 77 ? 101.490 -9.100 -25.675 1.00 13.61 77 VAL D N 1
ATOM 4367 C CA . VAL D 1 77 ? 101.769 -10.489 -25.351 1.00 14.40 77 VAL D CA 1
ATOM 4368 C C . VAL D 1 77 ? 100.839 -11.382 -26.174 1.00 16.08 77 VAL D C 1
ATOM 4369 O O . VAL D 1 77 ? 99.766 -10.943 -26.552 1.00 15.34 77 VAL D O 1
ATOM 4373 N N . ALA D 1 78 ? 101.257 -12.621 -26.441 1.00 15.08 78 ALA D N 1
ATOM 4374 C CA . ALA D 1 78 ? 100.513 -13.457 -27.388 1.00 15.33 78 ALA D CA 1
ATOM 4375 C C . ALA D 1 78 ? 99.638 -14.493 -26.739 1.00 17.64 78 ALA D C 1
ATOM 4376 O O . ALA D 1 78 ? 98.956 -15.216 -27.438 1.00 15.51 78 ALA D O 1
ATOM 4378 N N . THR D 1 79 ? 99.677 -14.598 -25.419 1.00 15.28 79 THR D N 1
ATOM 4379 C CA . THR D 1 79 ? 98.830 -15.535 -24.667 1.00 17.06 79 THR D CA 1
ATOM 4380 C C . THR D 1 79 ? 98.438 -14.965 -23.314 1.00 16.82 79 THR D C 1
ATOM 4381 O O . THR D 1 79 ? 99.163 -14.133 -22.736 1.00 16.86 79 THR D O 1
ATOM 4385 N N . LEU D 1 80 ? 97.350 -15.478 -22.753 1.00 15.33 80 LEU D N 1
ATOM 4386 C CA . LEU D 1 80 ? 96.941 -15.109 -21.415 1.00 15.79 80 LEU D CA 1
ATOM 4387 C C . LEU D 1 80 ? 98.017 -15.498 -20.392 1.00 18.85 80 LEU D C 1
ATOM 4388 O O . LEU D 1 80 ? 98.251 -14.787 -19.442 1.00 17.57 80 LEU D O 1
ATOM 4393 N N . GLU D 1 81 ? 98.675 -16.643 -20.581 1.00 19.36 81 GLU D N 1
ATOM 4394 C CA . GLU D 1 81 ? 99.751 -17.025 -19.672 1.00 20.85 81 GLU D CA 1
ATOM 4395 C C . GLU D 1 81 ? 100.890 -16.005 -19.681 1.00 17.08 81 GLU D C 1
ATOM 4396 O O . GLU D 1 81 ? 101.438 -15.670 -18.633 1.00 22.80 81 GLU D O 1
ATOM 4402 N N . ASP D 1 82 ? 101.206 -15.472 -20.847 1.00 15.88 82 ASP D N 1
ATOM 4403 C CA . ASP D 1 82 ? 102.291 -14.510 -20.990 1.00 18.12 82 ASP D CA 1
ATOM 4404 C C . ASP D 1 82 ? 101.878 -13.192 -20.364 1.00 17.57 82 ASP D C 1
ATOM 4405 O O . ASP D 1 82 ? 102.711 -12.454 -19.880 1.00 17.76 82 ASP D O 1
ATOM 4410 N N . ALA D 1 83 ? 100.565 -12.905 -20.395 1.00 17.17 83 ALA D N 1
ATOM 4411 C CA . ALA D 1 83 ? 100.067 -11.663 -19.786 1.00 15.25 83 ALA D CA 1
ATOM 4412 C C . ALA D 1 83 ? 100.311 -11.756 -18.293 1.00 16.20 83 ALA D C 1
ATOM 4413 O O . ALA D 1 83 ? 100.717 -10.797 -17.659 1.00 17.43 83 ALA D O 1
ATOM 4415 N N . VAL D 1 84 ? 100.068 -12.931 -17.724 1.00 15.26 84 VAL D N 1
ATOM 4416 C CA . VAL D 1 84 ? 100.263 -13.088 -16.293 1.00 15.30 84 VAL D CA 1
ATOM 4417 C C . VAL D 1 84 ? 101.736 -12.894 -15.928 1.00 17.38 84 VAL D C 1
ATOM 4418 O O . VAL D 1 84 ? 102.049 -12.195 -14.951 1.00 19.53 84 VAL D O 1
ATOM 4422 N N . VAL D 1 85 ? 102.612 -13.468 -16.740 1.00 15.75 85 VAL D N 1
ATOM 4423 C CA . VAL D 1 85 ? 104.051 -13.297 -16.530 1.00 19.30 85 VAL D CA 1
ATOM 4424 C C . VAL D 1 85 ? 104.458 -11.814 -16.667 1.00 17.05 85 VAL D C 1
ATOM 4425 O O . VAL D 1 85 ? 105.203 -11.287 -15.804 1.00 17.43 85 VAL D O 1
ATOM 4429 N N . ALA D 1 86 ? 103.954 -11.127 -17.697 1.00 13.95 86 ALA D N 1
ATOM 4430 C CA . ALA D 1 86 ? 104.235 -9.692 -17.841 1.00 15.99 86 ALA D CA 1
ATOM 4431 C C . ALA D 1 86 ? 103.789 -8.829 -16.652 1.00 18.71 86 ALA D C 1
ATOM 4432 O O . ALA D 1 86 ? 104.395 -7.773 -16.386 1.00 15.28 86 ALA D O 1
ATOM 4434 N N . ALA D 1 87 ? 102.708 -9.232 -15.977 1.00 15.40 87 ALA D N 1
ATOM 4435 C CA . ALA D 1 87 ? 102.182 -8.501 -14.826 1.00 16.81 87 ALA D CA 1
ATOM 4436 C C . ALA D 1 87 ? 103.090 -8.580 -13.608 1.00 17.12 87 ALA D C 1
ATOM 4437 O O . ALA D 1 87 ? 103.014 -7.704 -12.734 1.00 19.92 87 ALA D O 1
ATOM 4439 N N . GLY D 1 88 ? 103.896 -9.643 -13.550 1.00 19.60 88 GLY D N 1
ATOM 4440 C CA . GLY D 1 88 ? 104.826 -9.854 -12.452 1.00 20.99 88 GLY D CA 1
ATOM 4441 C C . GLY D 1 88 ? 104.189 -10.314 -11.122 1.00 29.37 88 GLY D C 1
ATOM 4442 O O . GLY D 1 88 ? 102.975 -10.546 -11.010 1.00 26.59 88 GLY D O 1
ATOM 4443 N N . ASP D 1 89 ? 104.977 -10.422 -10.061 1.00 21.20 89 ASP D N 1
ATOM 4444 C CA . ASP D 1 89 ? 104.383 -11.001 -8.846 1.00 28.62 89 ASP D CA 1
ATOM 4445 C C . ASP D 1 89 ? 103.752 -9.940 -7.931 1.00 28.28 89 ASP D C 1
ATOM 4446 O O . ASP D 1 89 ? 104.251 -9.664 -6.849 1.00 32.16 89 ASP D O 1
ATOM 4451 N N . VAL D 1 90 ? 102.657 -9.328 -8.384 1.00 27.68 90 VAL D N 1
ATOM 4452 C CA . VAL D 1 90 ? 102.046 -8.195 -7.680 1.00 22.70 90 VAL D CA 1
ATOM 4453 C C . VAL D 1 90 ? 100.773 -8.710 -6.995 1.00 20.06 90 VAL D C 1
ATOM 4454 O O . VAL D 1 90 ? 100.405 -9.879 -7.193 1.00 22.14 90 VAL D O 1
ATOM 4458 N N . GLU D 1 91 ? 100.112 -7.872 -6.195 1.00 19.97 91 GLU D N 1
ATOM 4459 C CA . GLU D 1 91 ? 98.992 -8.350 -5.382 1.00 19.26 91 GLU D CA 1
ATOM 4460 C C . GLU D 1 91 ? 97.784 -8.664 -6.273 1.00 20.78 91 GLU D C 1
ATOM 4461 O O . GLU D 1 91 ? 97.013 -9.564 -5.968 1.00 20.31 91 GLU D O 1
ATOM 4467 N N . GLU D 1 92 ? 97.637 -7.896 -7.342 1.00 16.48 92 GLU D N 1
ATOM 4468 C CA . GLU D 1 92 ? 96.352 -7.897 -8.100 1.00 15.31 92 GLU D CA 1
ATOM 4469 C C . GLU D 1 92 ? 96.542 -7.412 -9.528 1.00 16.86 92 GLU D C 1
ATOM 4470 O O . GLU D 1 92 ? 97.195 -6.387 -9.788 1.00 16.00 92 GLU D O 1
ATOM 4476 N N . LEU D 1 93 ? 95.955 -8.132 -10.480 1.00 13.92 93 LEU D N 1
ATOM 4477 C CA . LEU D 1 93 ? 95.991 -7.633 -11.834 1.00 13.84 93 LEU D CA 1
ATOM 4478 C C . LEU D 1 93 ? 94.548 -7.344 -12.254 1.00 13.53 93 LEU D C 1
ATOM 4479 O O . LEU D 1 93 ? 93.637 -8.014 -11.781 1.00 15.31 93 LEU D O 1
ATOM 4484 N N . MET D 1 94 ? 94.390 -6.363 -13.132 1.00 12.74 94 MET D N 1
ATOM 4485 C CA . MET D 1 94 ? 93.051 -5.906 -13.553 1.00 10.96 94 MET D CA 1
ATOM 4486 C C . MET D 1 94 ? 92.840 -6.195 -15.042 1.00 13.61 94 MET D C 1
ATOM 4487 O O . MET D 1 94 ? 93.482 -5.587 -15.916 1.00 12.83 94 MET D O 1
ATOM 4492 N N . ILE D 1 95 ? 91.891 -7.079 -15.337 1.00 8.66 95 ILE D N 1
ATOM 4493 C CA . ILE D 1 95 ? 91.480 -7.293 -16.739 1.00 10.06 95 ILE D CA 1
ATOM 4494 C C . ILE D 1 95 ? 90.470 -6.230 -17.065 1.00 11.42 95 ILE D C 1
ATOM 4495 O O . ILE D 1 95 ? 89.471 -6.119 -16.372 1.00 10.96 95 ILE D O 1
ATOM 4500 N N . ILE D 1 96 ? 90.712 -5.457 -18.118 1.00 9.02 96 ILE D N 1
ATOM 4501 C CA . ILE D 1 96 ? 89.858 -4.311 -18.355 1.00 10.83 96 ILE D CA 1
ATOM 4502 C C . ILE D 1 96 ? 89.093 -4.439 -19.616 1.00 10.48 96 ILE D C 1
ATOM 4503 O O . ILE D 1 96 ? 88.482 -3.445 -20.032 1.00 10.60 96 ILE D O 1
ATOM 4508 N N . GLY D 1 97 ? 89.098 -5.650 -20.205 1.00 12.54 97 GLY D N 1
ATOM 4509 C CA . GLY D 1 97 ? 88.184 -5.944 -21.330 1.00 10.15 97 GLY D CA 1
ATOM 4510 C C . GLY D 1 97 ? 88.981 -6.320 -22.565 1.00 10.03 97 GLY D C 1
ATOM 4511 O O . GLY D 1 97 ? 90.210 -6.389 -22.499 1.00 11.71 97 GLY D O 1
ATOM 4512 N N . GLY D 1 98 ? 88.329 -6.604 -23.690 1.00 10.80 98 GLY D N 1
ATOM 4513 C CA . GLY D 1 98 ? 86.887 -6.432 -23.886 1.00 10.49 98 GLY D CA 1
ATOM 4514 C C . GLY D 1 98 ? 86.151 -7.784 -23.735 1.00 11.44 98 GLY D C 1
ATOM 4515 O O . GLY D 1 98 ? 86.563 -8.630 -22.931 1.00 11.92 98 GLY D O 1
ATOM 4516 N N . ALA D 1 99 ? 85.050 -7.961 -24.476 1.00 8.74 99 ALA D N 1
ATOM 4517 C CA . ALA D 1 99 ? 84.246 -9.170 -24.253 1.00 10.03 99 ALA D CA 1
ATOM 4518 C C . ALA D 1 99 ? 85.050 -10.467 -24.395 1.00 10.76 99 ALA D C 1
ATOM 4519 O O . ALA D 1 99 ? 84.870 -11.434 -23.596 1.00 12.05 99 ALA D O 1
ATOM 4521 N N . THR D 1 100 ? 85.918 -10.523 -25.414 1.00 10.42 100 THR D N 1
ATOM 4522 C CA . THR D 1 100 ? 86.667 -11.755 -25.636 1.00 11.10 100 THR D CA 1
ATOM 4523 C C . THR D 1 100 ? 87.537 -12.108 -24.419 1.00 12.53 100 THR D C 1
ATOM 4524 O O . THR D 1 100 ? 87.657 -13.273 -24.031 1.00 12.53 100 THR D O 1
ATOM 4528 N N . ILE D 1 101 ? 88.167 -11.102 -23.835 1.00 12.24 101 ILE D N 1
ATOM 4529 C CA . ILE D 1 101 ? 89.015 -11.356 -22.677 1.00 13.61 101 ILE D CA 1
ATOM 4530 C C . ILE D 1 101 ? 88.207 -11.682 -21.456 1.00 12.18 101 ILE D C 1
ATOM 4531 O O . ILE D 1 101 ? 88.572 -12.551 -20.684 1.00 10.68 101 ILE D O 1
ATOM 4536 N N . TYR D 1 102 ? 87.105 -10.967 -21.229 1.00 11.41 102 TYR D N 1
ATOM 4537 C CA . TYR D 1 102 ? 86.314 -11.239 -20.043 1.00 8.83 102 TYR D CA 1
ATOM 4538 C C . TYR D 1 102 ? 85.767 -12.683 -20.163 1.00 9.37 102 TYR D C 1
ATOM 4539 O O . TYR D 1 102 ? 85.668 -13.389 -19.187 1.00 11.63 102 TYR D O 1
ATOM 4548 N N . ASN D 1 103 ? 85.400 -13.082 -21.374 1.00 10.29 103 ASN D N 1
ATOM 4549 C CA . ASN D 1 103 ? 84.836 -14.441 -21.553 1.00 10.88 103 ASN D CA 1
ATOM 4550 C C . ASN D 1 103 ? 85.876 -15.490 -21.175 1.00 13.23 103 ASN D C 1
ATOM 4551 O O . ASN D 1 103 ? 85.554 -16.510 -20.511 1.00 12.69 103 ASN D O 1
ATOM 4556 N N . GLN D 1 104 ? 87.114 -15.276 -21.618 1.00 13.38 104 GLN D N 1
ATOM 4557 C CA . GLN D 1 104 ? 88.205 -16.243 -21.373 1.00 10.51 104 GLN D CA 1
ATOM 4558 C C . GLN D 1 104 ? 88.630 -16.342 -19.922 1.00 15.79 104 GLN D C 1
ATOM 4559 O O . GLN D 1 104 ? 89.008 -17.428 -19.473 1.00 14.97 104 GLN D O 1
ATOM 4565 N N . CYS D 1 105 ? 88.447 -15.256 -19.170 1.00 13.29 105 CYS D N 1
ATOM 4566 C CA . CYS D 1 105 ? 89.017 -15.129 -17.815 1.00 14.42 105 CYS D CA 1
ATOM 4567 C C . CYS D 1 105 ? 87.990 -15.211 -16.712 1.00 12.92 105 CYS D C 1
ATOM 4568 O O . CYS D 1 105 ? 88.333 -15.282 -15.568 1.00 13.19 105 CYS D O 1
ATOM 4571 N N . LEU D 1 106 ? 86.685 -15.218 -17.044 1.00 12.09 106 LEU D N 1
ATOM 4572 C CA . LEU D 1 106 ? 85.651 -15.200 -16.025 1.00 10.71 106 LEU D CA 1
ATOM 4573 C C . LEU D 1 106 ? 85.793 -16.353 -15.056 1.00 14.61 106 LEU D C 1
ATOM 4574 O O . LEU D 1 106 ? 85.701 -16.176 -13.848 1.00 12.71 106 LEU D O 1
ATOM 4579 N N . ALA D 1 107 ? 86.021 -17.527 -15.609 1.00 12.75 107 ALA D N 1
ATOM 4580 C CA . ALA D 1 107 ? 86.060 -18.720 -14.782 1.00 16.40 107 ALA D CA 1
ATOM 4581 C C . ALA D 1 107 ? 87.198 -18.664 -13.759 1.00 17.78 107 ALA D C 1
ATOM 4582 O O . ALA D 1 107 ? 87.086 -19.267 -12.664 1.00 19.85 107 ALA D O 1
ATOM 4584 N N . ALA D 1 108 ? 88.250 -17.936 -14.113 1.00 14.99 108 ALA D N 1
ATOM 4585 C CA . ALA D 1 108 ? 89.420 -17.741 -13.206 1.00 16.58 108 ALA D CA 1
ATOM 4586 C C . ALA D 1 108 ? 89.370 -16.498 -12.321 1.00 18.21 108 ALA D C 1
ATOM 4587 O O . ALA D 1 108 ? 90.268 -16.310 -11.483 1.00 18.34 108 ALA D O 1
ATOM 4589 N N . ALA D 1 109 ? 88.386 -15.627 -12.530 1.00 14.70 109 ALA D N 1
ATOM 4590 C CA . ALA D 1 109 ? 88.327 -14.356 -11.773 1.00 14.49 109 ALA D CA 1
ATOM 4591 C C . ALA D 1 109 ? 88.045 -14.546 -10.294 1.00 14.83 109 ALA D C 1
ATOM 4592 O O . ALA D 1 109 ? 87.135 -15.332 -9.893 1.00 15.73 109 ALA D O 1
ATOM 4594 N N . ASP D 1 110 ? 88.857 -13.872 -9.472 1.00 11.66 110 ASP D N 1
ATOM 4595 C CA . ASP D 1 110 ? 88.601 -13.815 -8.044 1.00 13.58 110 ASP D CA 1
ATOM 4596 C C . ASP D 1 110 ? 87.623 -12.720 -7.641 1.00 15.67 110 ASP D C 1
ATOM 4597 O O . ASP D 1 110 ? 86.912 -12.813 -6.605 1.00 14.84 110 ASP D O 1
ATOM 4602 N N . ARG D 1 111 ? 87.623 -11.636 -8.411 1.00 12.54 111 ARG D N 1
ATOM 4603 C CA . ARG D 1 111 ? 86.839 -10.455 -8.056 1.00 11.67 111 ARG D CA 1
ATOM 4604 C C . ARG D 1 111 ? 86.313 -9.813 -9.303 1.00 12.80 111 ARG D C 1
ATOM 4605 O O . ARG D 1 111 ? 86.994 -9.855 -10.344 1.00 12.40 111 ARG D O 1
ATOM 4613 N N . LEU D 1 112 ? 85.155 -9.178 -9.206 1.00 12.63 112 LEU D N 1
ATOM 4614 C CA . LEU D 1 112 ? 84.648 -8.331 -10.284 1.00 9.84 112 LEU D CA 1
ATOM 4615 C C . LEU D 1 112 ? 84.353 -6.949 -9.760 1.00 11.77 112 LEU D C 1
ATOM 4616 O O . LEU D 1 112 ? 83.679 -6.807 -8.765 1.00 13.66 112 LEU D O 1
ATOM 4621 N N . TYR D 1 113 ? 84.839 -5.922 -10.472 1.00 8.70 113 TYR D N 1
ATOM 4622 C CA . TYR D 1 113 ? 84.547 -4.543 -10.126 1.00 9.55 113 TYR D CA 1
ATOM 4623 C C . TYR D 1 113 ? 83.525 -4.126 -11.182 1.00 8.71 113 TYR D C 1
ATOM 4624 O O . TYR D 1 113 ? 83.916 -3.894 -12.328 1.00 11.19 113 TYR D O 1
ATOM 4633 N N . LEU D 1 114 ? 82.249 -4.147 -10.833 1.00 8.68 114 LEU D N 1
ATOM 4634 C CA . LEU D 1 114 ? 81.227 -3.873 -11.848 1.00 9.75 114 LEU D CA 1
ATOM 4635 C C . LEU D 1 114 ? 80.594 -2.515 -11.604 1.00 10.63 114 LEU D C 1
ATOM 4636 O O . LEU D 1 114 ? 80.120 -2.222 -10.508 1.00 13.06 114 LEU D O 1
ATOM 4641 N N . THR D 1 115 ? 80.447 -1.710 -12.659 1.00 7.66 115 THR D N 1
ATOM 4642 C CA . THR D 1 115 ? 79.571 -0.583 -12.556 1.00 9.78 115 THR D CA 1
ATOM 4643 C C . THR D 1 115 ? 78.363 -0.857 -13.363 1.00 9.76 115 THR D C 1
ATOM 4644 O O . THR D 1 115 ? 78.470 -1.297 -14.503 1.00 13.39 115 THR D O 1
ATOM 4648 N N . HIS D 1 116 ? 77.203 -0.719 -12.765 1.00 5.85 116 HIS D N 1
ATOM 4649 C CA . HIS D 1 116 ? 75.966 -0.913 -13.539 1.00 9.79 116 HIS D CA 1
ATOM 4650 C C . HIS D 1 116 ? 75.383 0.442 -13.864 1.00 10.64 116 HIS D C 1
ATOM 4651 O O . HIS D 1 116 ? 75.047 1.247 -12.958 1.00 11.83 116 HIS D O 1
ATOM 4658 N N . ILE D 1 117 ? 75.211 0.670 -15.163 1.00 7.93 117 ILE D N 1
ATOM 4659 C CA . ILE D 1 117 ? 74.753 1.983 -15.645 1.00 9.82 117 ILE D CA 1
ATOM 4660 C C . ILE D 1 117 ? 73.291 1.847 -15.974 1.00 12.15 117 ILE D C 1
ATOM 4661 O O . ILE D 1 117 ? 72.867 0.904 -16.676 1.00 11.65 117 ILE D O 1
ATOM 4666 N N . GLU D 1 118 ? 72.495 2.746 -15.408 1.00 9.94 118 GLU D N 1
ATOM 4667 C CA . GLU D 1 118 ? 71.044 2.744 -15.684 1.00 13.47 118 GLU D CA 1
ATOM 4668 C C . GLU D 1 118 ? 70.703 3.332 -17.048 1.00 15.20 118 GLU D C 1
ATOM 4669 O O . GLU D 1 118 ? 70.324 4.498 -17.169 1.00 13.18 118 GLU D O 1
ATOM 4675 N N . LEU D 1 119 ? 70.812 2.488 -18.092 1.00 11.33 119 LEU D N 1
ATOM 4676 C CA . LEU D 1 119 ? 70.671 2.914 -19.475 1.00 13.89 119 LEU D CA 1
ATOM 4677 C C . LEU D 1 119 ? 70.392 1.685 -20.328 1.00 11.96 119 LEU D C 1
ATOM 4678 O O . LEU D 1 119 ? 71.037 0.652 -20.151 1.00 11.12 119 LEU D O 1
ATOM 4683 N N . THR D 1 120 ? 69.401 1.778 -21.245 1.00 11.12 120 THR D N 1
ATOM 4684 C CA . THR D 1 120 ? 69.179 0.722 -22.209 1.00 11.13 120 THR D CA 1
ATOM 4685 C C . THR D 1 120 ? 69.681 1.255 -23.543 1.00 11.61 120 THR D C 1
ATOM 4686 O O . THR D 1 120 ? 69.244 2.336 -23.986 1.00 13.46 120 THR D O 1
ATOM 4690 N N . THR D 1 121 ? 70.654 0.542 -24.102 1.00 10.31 121 THR D N 1
ATOM 4691 C CA . THR D 1 121 ? 71.339 0.971 -25.304 1.00 10.96 121 THR D CA 1
ATOM 4692 C C . THR D 1 121 ? 71.630 -0.258 -26.173 1.00 15.38 121 THR D C 1
ATOM 4693 O O . THR D 1 121 ? 71.806 -1.390 -25.641 1.00 13.57 121 THR D O 1
ATOM 4697 N N . GLU D 1 122 ? 71.661 -0.037 -27.494 1.00 14.29 122 GLU D N 1
ATOM 4698 C CA . GLU D 1 122 ? 72.065 -1.091 -28.458 1.00 12.36 122 GLU D CA 1
ATOM 4699 C C . GLU D 1 122 ? 73.543 -1.449 -28.184 1.00 12.65 122 GLU D C 1
ATOM 4700 O O . GLU D 1 122 ? 74.403 -0.592 -27.873 1.00 13.12 122 GLU D O 1
ATOM 4706 N N . GLY D 1 123 ? 73.865 -2.725 -28.329 1.00 8.68 123 GLY D N 1
ATOM 4707 C CA . GLY D 1 123 ? 75.251 -3.144 -28.175 1.00 9.49 123 GLY D CA 1
ATOM 4708 C C . GLY D 1 123 ? 75.714 -4.037 -29.322 1.00 9.02 123 GLY D C 1
ATOM 4709 O O . GLY D 1 123 ? 74.891 -4.515 -30.110 1.00 10.08 123 GLY D O 1
ATOM 4710 N N . ASP D 1 124 ? 77.022 -4.201 -29.455 1.00 7.43 124 ASP D N 1
ATOM 4711 C CA . ASP D 1 124 ? 77.596 -5.293 -30.222 1.00 7.93 124 ASP D CA 1
ATOM 4712 C C . ASP D 1 124 ? 78.631 -6.070 -29.429 1.00 11.37 124 ASP D C 1
ATOM 4713 O O . ASP D 1 124 ? 79.307 -6.903 -30.002 1.00 11.93 124 ASP D O 1
ATOM 4718 N N . THR D 1 125 ? 78.707 -5.844 -28.109 1.00 9.82 125 THR D N 1
ATOM 4719 C CA . THR D 1 125 ? 79.656 -6.562 -27.261 1.00 6.34 125 THR D CA 1
ATOM 4720 C C . THR D 1 125 ? 78.990 -6.604 -25.884 1.00 9.54 125 THR D C 1
ATOM 4721 O O . THR D 1 125 ? 78.415 -5.597 -25.424 1.00 8.05 125 THR D O 1
ATOM 4725 N N . TRP D 1 126 ? 79.023 -7.774 -25.234 1.00 9.51 126 TRP D N 1
ATOM 4726 C CA . TRP D 1 126 ? 78.326 -7.904 -23.931 1.00 8.70 126 TRP D CA 1
ATOM 4727 C C . TRP D 1 126 ? 79.282 -8.499 -22.945 1.00 11.28 126 TRP D C 1
ATOM 4728 O O . TRP D 1 126 ? 80.099 -9.356 -23.291 1.00 11.27 126 TRP D O 1
ATOM 4739 N N . PHE D 1 127 ? 79.107 -8.135 -21.687 1.00 8.77 127 PHE D N 1
ATOM 4740 C CA . PHE D 1 127 ? 79.869 -8.813 -20.610 1.00 7.72 127 PHE D CA 1
ATOM 4741 C C . PHE D 1 127 ? 79.328 -10.261 -20.469 1.00 6.69 127 PHE D C 1
ATOM 4742 O O . PHE D 1 127 ? 78.152 -10.517 -20.722 1.00 8.48 127 PHE D O 1
ATOM 4750 N N . PRO D 1 128 ? 80.163 -11.180 -19.983 1.00 8.04 128 PRO D N 1
ATOM 4751 C CA . PRO D 1 128 ? 79.702 -12.601 -19.892 1.00 9.06 128 PRO D CA 1
ATOM 4752 C C . PRO D 1 128 ? 78.615 -12.731 -18.818 1.00 11.74 128 PRO D C 1
ATOM 4753 O O . PRO D 1 128 ? 78.360 -11.827 -17.972 1.00 10.21 128 PRO D O 1
ATOM 4757 N N . ASP D 1 129 ? 77.900 -13.859 -18.839 1.00 12.36 129 ASP D N 1
ATOM 4758 C CA . ASP D 1 129 ? 76.889 -14.124 -17.827 1.00 12.33 129 ASP D CA 1
ATOM 4759 C C . ASP D 1 129 ? 77.483 -14.554 -16.470 1.00 14.95 129 ASP D C 1
ATOM 4760 O O . ASP D 1 129 ? 77.462 -15.724 -16.061 1.00 13.69 129 ASP D O 1
ATOM 4765 N N . TYR D 1 130 ? 78.074 -13.593 -15.775 1.00 10.94 130 TYR D N 1
ATOM 4766 C CA . TYR D 1 130 ? 78.709 -13.865 -14.509 1.00 11.12 130 TYR D CA 1
ATOM 4767 C C . TYR D 1 130 ? 77.760 -14.461 -13.450 1.00 13.88 130 TYR D C 1
ATOM 4768 O O . TYR D 1 130 ? 78.219 -15.111 -12.530 1.00 12.49 130 TYR D O 1
ATOM 4777 N N . GLU D 1 131 ? 76.452 -14.229 -13.580 1.00 14.86 131 GLU D N 1
ATOM 4778 C CA . GLU D 1 131 ? 75.500 -14.761 -12.582 1.00 15.68 131 GLU D CA 1
ATOM 4779 C C . GLU D 1 131 ? 75.330 -16.264 -12.701 1.00 15.62 131 GLU D C 1
ATOM 4780 O O . GLU D 1 131 ? 74.627 -16.857 -11.882 1.00 15.75 131 GLU D O 1
ATOM 4786 N N . GLN D 1 132 ? 75.912 -16.876 -13.715 1.00 15.17 132 GLN D N 1
ATOM 4787 C CA . GLN D 1 132 ? 75.938 -18.363 -13.699 1.00 17.24 132 GLN D CA 1
ATOM 4788 C C . GLN D 1 132 ? 76.821 -18.852 -12.555 1.00 15.51 132 GLN D C 1
ATOM 4789 O O . GLN D 1 132 ? 76.698 -20.038 -12.147 1.00 16.98 132 GLN D O 1
ATOM 4795 N N . TYR D 1 133 ? 77.659 -17.994 -11.972 1.00 14.52 133 TYR D N 1
ATOM 4796 C CA . TYR D 1 133 ? 78.477 -18.350 -10.801 1.00 14.01 133 TYR D CA 1
ATOM 4797 C C . TYR D 1 133 ? 77.936 -17.680 -9.536 1.00 17.23 133 TYR D C 1
ATOM 4798 O O . TYR D 1 133 ? 77.094 -16.797 -9.624 1.00 17.15 133 TYR D O 1
ATOM 4807 N N . ASN D 1 134 ? 78.490 -18.037 -8.395 1.00 16.71 134 ASN D N 1
ATOM 4808 C CA . ASN D 1 134 ? 78.085 -17.361 -7.148 1.00 18.77 134 ASN D CA 1
ATOM 4809 C C . ASN D 1 134 ? 79.106 -16.346 -6.618 1.00 18.61 134 ASN D C 1
ATOM 4810 O O . ASN D 1 134 ? 80.321 -16.593 -6.610 1.00 18.47 134 ASN D O 1
ATOM 4815 N N . TRP D 1 135 ? 78.593 -15.231 -6.108 1.00 17.73 135 TRP D N 1
ATOM 4816 C CA . TRP D 1 135 ? 79.444 -14.150 -5.668 1.00 17.04 135 TRP D CA 1
ATOM 4817 C C . TRP D 1 135 ? 78.985 -13.624 -4.302 1.00 17.43 135 TRP D C 1
ATOM 4818 O O . TRP D 1 135 ? 77.832 -13.824 -3.892 1.00 22.42 135 TRP D O 1
ATOM 4829 N N . GLN D 1 136 ? 79.870 -12.909 -3.640 1.00 16.72 136 GLN D N 1
ATOM 4830 C CA . GLN D 1 136 ? 79.534 -12.165 -2.419 1.00 19.38 136 GLN D CA 1
ATOM 4831 C C . GLN D 1 136 ? 79.929 -10.701 -2.663 1.00 16.38 136 GLN D C 1
ATOM 4832 O O . GLN D 1 136 ? 81.051 -10.439 -3.021 1.00 18.28 136 GLN D O 1
ATOM 4838 N N . GLU D 1 137 ? 79.019 -9.768 -2.420 1.00 19.60 137 GLU D N 1
ATOM 4839 C CA . GLU D 1 137 ? 79.316 -8.353 -2.604 1.00 16.12 137 GLU D CA 1
ATOM 4840 C C . GLU D 1 137 ? 80.029 -7.788 -1.371 1.00 20.30 137 GLU D C 1
ATOM 4841 O O . GLU D 1 137 ? 79.534 -7.933 -0.250 1.00 21.18 137 GLU D O 1
ATOM 4847 N N . ILE D 1 138 ? 81.181 -7.158 -1.562 1.00 16.38 138 ILE D N 1
ATOM 4848 C CA . ILE D 1 138 ? 81.923 -6.609 -0.442 1.00 21.17 138 ILE D CA 1
ATOM 4849 C C . ILE D 1 138 ? 81.986 -5.088 -0.450 1.00 22.96 138 ILE D C 1
ATOM 4850 O O . ILE D 1 138 ? 82.395 -4.482 0.548 1.00 24.83 138 ILE D O 1
ATOM 4855 N N . GLU D 1 139 ? 81.600 -4.442 -1.551 1.00 20.70 139 GLU D N 1
ATOM 4856 C CA . GLU D 1 139 ? 81.514 -2.980 -1.547 1.00 17.93 139 GLU D CA 1
ATOM 4857 C C . GLU D 1 139 ? 80.351 -2.617 -2.435 1.00 17.78 139 GLU D C 1
ATOM 4858 O O . GLU D 1 139 ? 80.108 -3.291 -3.415 1.00 15.40 139 GLU D O 1
ATOM 4864 N N . HIS D 1 140 ? 79.688 -1.520 -2.091 1.00 15.95 140 HIS D N 1
ATOM 4865 C CA . HIS D 1 140 ? 78.501 -1.137 -2.820 1.00 18.41 140 HIS D CA 1
ATOM 4866 C C . HIS D 1 140 ? 78.362 0.388 -2.758 1.00 21.75 140 HIS D C 1
ATOM 4867 O O . HIS D 1 140 ? 78.290 0.925 -1.656 1.00 21.04 140 HIS D O 1
ATOM 4874 N N . GLU D 1 141 ? 78.355 1.094 -3.900 1.00 14.35 141 GLU D N 1
ATOM 4875 C CA . GLU D 1 141 ? 78.241 2.546 -3.874 1.00 14.21 141 GLU D CA 1
ATOM 4876 C C . GLU D 1 141 ? 77.299 2.900 -5.012 1.00 15.39 141 GLU D C 1
ATOM 4877 O O . GLU D 1 141 ? 77.582 2.589 -6.147 1.00 17.48 141 GLU D O 1
ATOM 4883 N N . SER D 1 142 ? 76.241 3.630 -4.711 1.00 14.81 142 SER D N 1
ATOM 4884 C CA . SER D 1 142 ? 75.274 4.055 -5.737 1.00 13.61 142 SER D CA 1
ATOM 4885 C C . SER D 1 142 ? 75.463 5.552 -6.042 1.00 14.59 142 SER D C 1
ATOM 4886 O O . SER D 1 142 ? 75.607 6.346 -5.096 1.00 15.10 142 SER D O 1
ATOM 4889 N N . TYR D 1 143 ? 75.418 5.956 -7.332 1.00 11.51 143 TYR D N 1
ATOM 4890 C CA . TYR D 1 143 ? 75.688 7.383 -7.667 1.00 12.62 143 TYR D CA 1
ATOM 4891 C C . TYR D 1 143 ? 74.565 7.985 -8.507 1.00 15.44 143 TYR D C 1
ATOM 4892 O O . TYR D 1 143 ? 73.966 7.281 -9.288 1.00 15.98 143 TYR D O 1
ATOM 4901 N N . ALA D 1 144 ? 74.206 9.241 -8.234 1.00 10.00 144 ALA D N 1
ATOM 4902 C CA . ALA D 1 144 ? 73.132 9.883 -8.981 1.00 12.55 144 ALA D CA 1
ATOM 4903 C C . ALA D 1 144 ? 73.663 10.609 -10.276 1.00 12.27 144 ALA D C 1
ATOM 4904 O O . ALA D 1 144 ? 74.768 11.143 -10.301 1.00 12.90 144 ALA D O 1
ATOM 4906 N N . ALA D 1 145 ? 72.865 10.590 -11.320 1.00 11.93 145 ALA D N 1
ATOM 4907 C CA . ALA D 1 145 ? 73.166 11.440 -12.484 1.00 13.47 145 ALA D CA 1
ATOM 4908 C C . ALA D 1 145 ? 73.325 12.876 -12.010 1.00 15.14 145 ALA D C 1
ATOM 4909 O O . ALA D 1 145 ? 72.711 13.294 -11.000 1.00 16.05 145 ALA D O 1
ATOM 4911 N N . ASP D 1 146 ? 74.125 13.640 -12.742 1.00 13.38 146 ASP D N 1
ATOM 4912 C CA . ASP D 1 146 ? 74.371 15.035 -12.340 1.00 14.28 146 ASP D CA 1
ATOM 4913 C C . ASP D 1 146 ? 74.592 15.842 -13.619 1.00 14.36 146 ASP D C 1
ATOM 4914 O O . ASP D 1 146 ? 74.269 15.387 -14.693 1.00 16.50 146 ASP D O 1
ATOM 4919 N N . ASP D 1 147 ? 75.056 17.078 -13.493 1.00 18.09 147 ASP D N 1
ATOM 4920 C CA . ASP D 1 147 ? 75.102 17.904 -14.673 1.00 17.19 147 ASP D CA 1
ATOM 4921 C C . ASP D 1 147 ? 76.248 17.593 -15.605 1.00 14.84 147 ASP D C 1
ATOM 4922 O O . ASP D 1 147 ? 76.304 18.175 -16.667 1.00 18.94 147 ASP D O 1
ATOM 4927 N N . LYS D 1 148 ? 77.144 16.668 -15.257 1.00 14.65 148 LYS D N 1
ATOM 4928 C CA . LYS D 1 148 ? 78.161 16.186 -16.188 1.00 13.01 148 LYS D CA 1
ATOM 4929 C C . LYS D 1 148 ? 77.970 14.749 -16.568 1.00 14.03 148 LYS D C 1
ATOM 4930 O O . LYS D 1 148 ? 78.662 14.251 -17.464 1.00 14.92 148 LYS D O 1
ATOM 4936 N N . ASN D 1 149 ? 77.048 14.098 -15.877 1.00 12.57 149 ASN D N 1
ATOM 4937 C CA . ASN D 1 149 ? 76.855 12.632 -16.028 1.00 9.41 149 ASN D CA 1
ATOM 4938 C C . ASN D 1 149 ? 75.366 12.307 -16.146 1.00 10.04 149 ASN D C 1
ATOM 4939 O O . ASN D 1 149 ? 74.603 12.414 -15.175 1.00 14.24 149 ASN D O 1
ATOM 4944 N N . PRO D 1 150 ? 74.919 11.924 -17.334 1.00 10.60 150 PRO D N 1
ATOM 4945 C CA . PRO D 1 150 ? 73.469 11.919 -17.534 1.00 13.05 150 PRO D CA 1
ATOM 4946 C C . PRO D 1 150 ? 72.713 10.642 -17.073 1.00 12.00 150 PRO D C 1
ATOM 4947 O O . PRO D 1 150 ? 71.485 10.596 -17.131 1.00 13.35 150 PRO D O 1
ATOM 4951 N N . HIS D 1 151 ? 73.450 9.658 -16.581 1.00 9.87 151 HIS D N 1
ATOM 4952 C CA . HIS D 1 151 ? 72.837 8.423 -16.158 1.00 8.62 151 HIS D CA 1
ATOM 4953 C C . HIS D 1 151 ? 73.204 8.122 -14.699 1.00 10.15 151 HIS D C 1
ATOM 4954 O O . HIS D 1 151 ? 74.340 8.410 -14.260 1.00 10.60 151 HIS D O 1
ATOM 4961 N N . ASN D 1 152 ? 72.279 7.474 -13.964 1.00 11.30 152 ASN D N 1
ATOM 4962 C CA . ASN D 1 152 ? 72.706 6.973 -12.654 1.00 11.64 152 ASN D CA 1
ATOM 4963 C C . ASN D 1 152 ? 73.642 5.766 -12.826 1.00 13.80 152 ASN D C 1
ATOM 4964 O O . ASN D 1 152 ? 73.558 5.050 -13.825 1.00 12.42 152 ASN D O 1
ATOM 4969 N N . TYR D 1 153 ? 74.530 5.523 -11.878 1.00 10.38 153 TYR D N 1
ATOM 4970 C CA . TYR D 1 153 ? 75.312 4.269 -11.993 1.00 11.00 153 TYR D CA 1
ATOM 4971 C C . TYR D 1 153 ? 75.665 3.745 -10.605 1.00 13.74 153 TYR D C 1
ATOM 4972 O O . TYR D 1 153 ? 75.689 4.508 -9.651 1.00 13.48 153 TYR D O 1
ATOM 4981 N N . ARG D 1 154 ? 75.915 2.449 -10.497 1.00 10.49 154 ARG D N 1
ATOM 4982 C CA . ARG D 1 154 ? 76.079 1.814 -9.170 1.00 14.63 154 ARG D CA 1
ATOM 4983 C C . ARG D 1 154 ? 77.313 0.956 -9.277 1.00 11.91 154 ARG D C 1
ATOM 4984 O O . ARG D 1 154 ? 77.477 0.261 -10.290 1.00 14.26 154 ARG D O 1
ATOM 4992 N N . PHE D 1 155 ? 78.217 1.067 -8.306 1.00 11.71 155 PHE D N 1
ATOM 4993 C CA . PHE D 1 155 ? 79.401 0.260 -8.272 1.00 12.28 155 PHE D CA 1
ATOM 4994 C C . PHE D 1 155 ? 79.189 -0.908 -7.309 1.00 13.48 155 PHE D C 1
ATOM 4995 O O . PHE D 1 155 ? 78.606 -0.732 -6.214 1.00 13.74 155 PHE D O 1
ATOM 5003 N N . SER D 1 156 ? 79.696 -2.079 -7.732 1.00 9.20 156 SER D N 1
ATOM 5004 C CA . SER D 1 156 ? 79.557 -3.316 -6.943 1.00 13.34 156 SER D CA 1
ATOM 5005 C C . SER D 1 156 ? 80.852 -4.022 -6.996 1.00 13.89 156 SER D C 1
ATOM 5006 O O . SER D 1 156 ? 81.365 -4.270 -8.103 1.00 14.94 156 SER D O 1
ATOM 5009 N N . LEU D 1 157 ? 81.431 -4.343 -5.847 1.00 12.96 157 LEU D N 1
ATOM 5010 C CA . LEU D 1 157 ? 82.646 -5.204 -5.820 1.00 12.87 157 LEU D CA 1
ATOM 5011 C C . LEU D 1 157 ? 82.263 -6.590 -5.373 1.00 14.60 157 LEU D C 1
ATOM 5012 O O . LEU D 1 157 ? 81.759 -6.773 -4.260 1.00 13.95 157 LEU D O 1
ATOM 5017 N N . LEU D 1 158 ? 82.371 -7.549 -6.304 1.00 12.31 158 LEU D N 1
ATOM 5018 C CA . LEU D 1 158 ? 81.994 -8.954 -6.060 1.00 15.70 158 LEU D CA 1
ATOM 5019 C C . LEU D 1 158 ? 83.205 -9.833 -5.857 1.00 12.36 158 LEU D C 1
ATOM 5020 O O . LEU D 1 158 ? 84.207 -9.729 -6.562 1.00 14.39 158 LEU D O 1
ATOM 5025 N N . GLU D 1 159 ? 83.083 -10.758 -4.898 1.00 15.91 159 GLU D N 1
ATOM 5026 C CA . GLU D 1 159 ? 84.137 -11.737 -4.694 1.00 15.36 159 GLU D CA 1
ATOM 5027 C C . GLU D 1 159 ? 83.574 -13.124 -4.993 1.00 16.41 159 GLU D C 1
ATOM 5028 O O . GLU D 1 159 ? 82.450 -13.453 -4.621 1.00 15.91 159 GLU D O 1
ATOM 5034 N N . ARG D 1 160 ? 84.363 -13.923 -5.701 1.00 16.19 160 ARG D N 1
ATOM 5035 C CA . ARG D 1 160 ? 83.871 -15.203 -6.172 1.00 19.02 160 ARG D CA 1
ATOM 5036 C C . ARG D 1 160 ? 83.727 -16.126 -4.941 1.00 22.06 160 ARG D C 1
ATOM 5037 O O . ARG D 1 160 ? 84.602 -16.135 -4.065 1.00 20.68 160 ARG D O 1
ATOM 5045 N N . VAL D 1 161 ? 82.613 -16.851 -4.901 1.00 20.36 161 VAL D N 1
ATOM 5046 C CA . VAL D 1 161 ? 82.341 -17.895 -3.915 1.00 25.39 161 VAL D CA 1
ATOM 5047 C C . VAL D 1 161 ? 82.250 -19.207 -4.695 1.00 24.35 161 VAL D C 1
ATOM 5048 O O . VAL D 1 161 ? 81.272 -19.414 -5.419 1.00 27.44 161 VAL D O 1
#

Radius of gyration: 32.16 Å; Cα contacts (8 Å, |Δi|>4): 1419; chains: 4; bounding box: 97×60×78 Å